Protein AF-A0A2E0PQN6-F1 (afdb_monomer_lite)

Secondary structure (DSSP, 8-state):
--------SSSSSSSS-S--------------------------EEEESSGGGPPP-STTTTT-EEEETTTTEEEEEETTEEEEE--PPPPPPPPPPPPPPPPPPPPPPPPP-----PPPPPPPPPPPPPPPPPPPP---EEEEEESSGGGG-SS--S-TTEEEEETTTTEEEEE-SSSEEEEEE--PPPPPPPPPPPPPPPPP-PPP----PPPP----PPPPPPPPPEEEEEEEEPTT-SS-TT-EEEEEEEE-SS-SSS--TTSEEEEEEEEPPPPPPPPP-------------EEEEEEEETTEEEETTEET--EEEETT-EEEEEE-SGGGGG--EEEESSTTTTTTT--B--TTEEEES-TTTTEEEEEE--TT--SEEEEEESSSTT-EEEEEEE-TT---

Radius of gyration: 43.23 Å; chains: 1; bounding box: 97×76×128 Å

Structure (mmCIF, N/CA/C/O backbone):
data_AF-A0A2E0PQN6-F1
#
_entry.id   AF-A0A2E0PQN6-F1
#
loop_
_atom_site.group_PDB
_atom_site.id
_atom_site.type_symbol
_atom_site.label_atom_id
_atom_site.label_alt_id
_atom_site.label_comp_id
_atom_site.label_asym_id
_atom_site.label_entity_id
_atom_site.label_seq_id
_atom_site.pdbx_PDB_ins_code
_atom_site.Cartn_x
_atom_site.Cartn_y
_atom_site.Cartn_z
_atom_site.occupancy
_atom_site.B_iso_or_equiv
_atom_site.auth_seq_id
_atom_site.auth_comp_id
_atom_site.auth_asym_id
_atom_site.auth_atom_id
_atom_site.pdbx_PDB_model_num
ATOM 1 N N . MET A 1 1 ? -63.375 40.321 54.255 1.00 40.94 1 MET A N 1
ATOM 2 C CA . MET A 1 1 ? -62.901 41.415 53.375 1.00 40.94 1 MET A CA 1
ATOM 3 C C . MET A 1 1 ? -61.417 41.195 53.114 1.00 40.94 1 MET A C 1
ATOM 5 O O . MET A 1 1 ? -60.714 40.774 54.020 1.00 40.94 1 MET A O 1
ATOM 9 N N . LYS A 1 2 ? -61.027 41.299 51.841 1.00 35.44 2 LYS A N 1
ATOM 10 C CA . LYS A 1 2 ? -59.860 40.683 51.187 1.00 35.44 2 LYS A CA 1
ATOM 11 C C . LYS A 1 2 ? -58.487 41.166 51.701 1.00 35.44 2 LYS A C 1
ATOM 13 O O . LYS A 1 2 ? -58.271 42.364 51.837 1.00 35.44 2 LYS A O 1
ATOM 18 N N . ARG A 1 3 ? -57.581 40.191 51.897 1.00 36.88 3 ARG A N 1
ATOM 19 C CA . ARG A 1 3 ? -56.101 40.287 51.840 1.00 36.88 3 ARG A CA 1
ATOM 20 C C . ARG A 1 3 ? -55.685 40.741 50.409 1.00 36.88 3 ARG A C 1
ATOM 22 O O . ARG A 1 3 ? -56.510 40.640 49.509 1.00 36.88 3 ARG A O 1
ATOM 29 N N . ILE A 1 4 ? -54.489 41.219 50.068 1.00 40.97 4 ILE A N 1
ATOM 30 C CA . ILE A 1 4 ? -53.129 40.715 50.318 1.00 40.97 4 ILE A CA 1
ATOM 31 C C . ILE A 1 4 ? -52.170 41.878 49.986 1.00 40.97 4 ILE A C 1
ATOM 33 O O . ILE A 1 4 ? -52.362 42.559 48.981 1.00 40.97 4 ILE A O 1
ATOM 37 N N . GLY A 1 5 ? -51.161 42.109 50.827 1.00 39.84 5 GLY A N 1
ATOM 38 C CA . GLY A 1 5 ? -50.008 42.952 50.513 1.00 39.84 5 GLY A CA 1
ATOM 39 C C . GLY A 1 5 ? -48.774 42.086 50.263 1.00 39.84 5 GLY A C 1
ATOM 40 O O . GLY A 1 5 ? -48.676 41.013 50.852 1.00 39.84 5 GLY A O 1
ATOM 41 N N . LYS A 1 6 ? -47.846 42.632 49.465 1.00 40.62 6 LYS A N 1
ATOM 42 C CA . LYS A 1 6 ? -46.542 42.087 49.038 1.00 40.62 6 LYS A CA 1
ATOM 43 C C . LYS A 1 6 ? -46.603 41.009 47.950 1.00 40.62 6 LYS A C 1
ATOM 45 O O . LYS A 1 6 ? -46.572 39.838 48.264 1.00 40.62 6 LYS A O 1
ATOM 50 N N . ASP A 1 7 ? -46.593 41.466 46.698 1.00 42.09 7 ASP A N 1
ATOM 51 C CA . ASP A 1 7 ? -45.968 40.783 45.550 1.00 42.09 7 ASP A CA 1
ATOM 52 C C . ASP A 1 7 ? -45.482 41.849 44.551 1.00 42.09 7 ASP A C 1
ATOM 54 O O . ASP A 1 7 ? -45.927 41.970 43.413 1.00 42.09 7 ASP A O 1
ATOM 58 N N . ALA A 1 8 ? -44.581 42.705 45.037 1.00 46.12 8 ALA A N 1
ATOM 59 C CA . ALA A 1 8 ? -43.848 43.686 44.244 1.00 46.12 8 ALA A CA 1
ATOM 60 C C . ALA A 1 8 ? -42.385 43.238 44.135 1.00 46.12 8 ALA A C 1
ATOM 62 O O . ALA A 1 8 ? -41.502 43.904 44.661 1.00 46.12 8 ALA A O 1
ATOM 63 N N . MET A 1 9 ? -42.143 42.062 43.544 1.00 43.09 9 MET A N 1
ATOM 64 C CA . MET A 1 9 ? -40.805 41.621 43.111 1.00 43.09 9 MET A CA 1
ATOM 65 C C . MET A 1 9 ? -40.848 40.380 42.194 1.00 43.09 9 MET A C 1
ATOM 67 O O . MET A 1 9 ? -39.975 39.527 42.261 1.00 43.09 9 MET A O 1
ATOM 71 N N . ALA A 1 10 ? -41.862 40.262 41.327 1.00 40.06 10 ALA A N 1
ATOM 72 C CA . ALA A 1 10 ? -41.973 39.149 40.366 1.00 40.06 10 ALA A CA 1
ATOM 73 C C . ALA A 1 10 ? -42.367 39.593 38.939 1.00 40.06 10 ALA A C 1
ATOM 75 O O . ALA A 1 10 ? -42.758 38.781 38.110 1.00 40.06 10 ALA A O 1
ATOM 76 N N . THR A 1 11 ? -42.260 40.888 38.626 1.00 41.22 11 THR A N 1
ATOM 77 C CA . THR A 1 11 ? -42.764 41.485 37.371 1.00 41.22 11 THR A CA 1
ATOM 78 C C . THR A 1 11 ? -41.729 42.349 36.638 1.00 41.22 11 THR A C 1
ATOM 80 O O . THR A 1 11 ? -42.096 43.283 35.929 1.00 41.22 11 THR A O 1
ATOM 83 N N . LEU A 1 12 ? -40.430 42.037 36.771 1.00 36.94 12 LEU A N 1
ATOM 84 C CA . LEU A 1 12 ? -39.351 42.779 36.091 1.00 36.94 12 LEU A CA 1
ATOM 85 C C . LEU A 1 12 ? -38.313 41.911 35.347 1.00 36.94 12 LEU A C 1
ATOM 87 O O . LEU A 1 12 ? -37.285 42.439 34.950 1.00 36.94 12 LEU A O 1
ATOM 91 N N . LEU A 1 13 ? -38.547 40.615 35.100 1.00 34.47 13 LEU A N 1
ATOM 92 C CA . LEU A 1 13 ? -37.554 39.797 34.373 1.00 34.47 13 LEU A CA 1
ATOM 93 C C . LEU A 1 13 ? -38.123 38.778 33.368 1.00 34.47 13 LEU A C 1
ATOM 95 O O . LEU A 1 13 ? -37.475 37.788 33.064 1.00 34.47 13 LEU A O 1
ATOM 99 N N . ALA A 1 14 ? -39.316 39.025 32.818 1.00 31.92 14 ALA A N 1
ATOM 100 C CA . ALA A 1 14 ? -39.909 38.164 31.781 1.00 31.92 14 ALA A CA 1
ATOM 101 C C . ALA A 1 14 ? -40.502 38.945 30.590 1.00 31.92 14 ALA A C 1
ATOM 103 O O . ALA A 1 14 ? -41.392 38.457 29.900 1.00 31.92 14 ALA A O 1
ATOM 104 N N . LEU A 1 15 ? -40.036 40.177 30.342 1.00 35.78 15 LEU A N 1
ATOM 105 C CA . LEU A 1 15 ? -40.525 40.999 29.227 1.00 35.78 15 LEU A CA 1
ATOM 106 C C . LEU A 1 15 ? -39.418 41.842 28.576 1.00 35.78 15 LEU A C 1
ATOM 108 O O . LEU A 1 15 ? -39.562 43.046 28.408 1.00 35.78 15 LEU A O 1
ATOM 112 N N . MET A 1 16 ? -38.304 41.211 28.210 1.00 35.44 16 MET A N 1
ATOM 113 C CA . MET A 1 16 ? -37.366 41.720 27.203 1.00 35.44 16 MET A CA 1
ATOM 114 C C . MET A 1 16 ? -36.620 40.526 26.611 1.00 35.44 16 MET A C 1
ATOM 116 O O . MET A 1 16 ? -35.667 40.068 27.220 1.00 35.44 16 MET A O 1
ATOM 120 N N . MET A 1 17 ? -37.103 40.000 25.481 1.00 38.88 17 MET A N 1
ATOM 121 C CA . MET A 1 17 ? -36.322 39.415 24.371 1.00 38.88 17 MET A CA 1
ATOM 122 C C . MET A 1 17 ? -37.251 38.648 23.417 1.00 38.88 17 MET A C 1
ATOM 124 O O . MET A 1 17 ? -37.130 37.449 23.208 1.00 38.88 17 MET A O 1
ATOM 128 N N . THR A 1 18 ? -38.179 39.367 22.786 1.00 38.84 18 THR A N 1
ATOM 129 C CA . THR A 1 18 ? -38.732 38.947 21.492 1.00 38.84 18 THR A CA 1
ATOM 130 C C . THR A 1 18 ? -38.927 40.180 20.618 1.00 38.84 18 THR A C 1
ATOM 132 O O . THR A 1 18 ? -39.594 41.120 21.045 1.00 38.84 18 THR A O 1
ATOM 135 N N . LEU A 1 19 ? -38.402 40.097 19.392 1.00 33.84 19 LEU A N 1
ATOM 136 C CA . LEU A 1 19 ? -38.564 40.992 18.236 1.00 33.84 19 LEU A CA 1
ATOM 137 C C . LEU A 1 19 ? -37.676 42.245 18.166 1.00 33.84 19 LEU A C 1
ATOM 139 O O . LEU A 1 19 ? -38.068 43.307 18.627 1.00 33.84 19 LEU A O 1
ATOM 143 N N . THR A 1 20 ? -36.595 42.143 17.384 1.00 39.66 20 THR A N 1
ATOM 144 C CA . THR A 1 20 ? -36.380 43.025 16.218 1.00 39.66 20 THR A CA 1
ATOM 145 C C . THR A 1 20 ? -35.541 42.303 15.165 1.00 39.66 20 THR A C 1
ATOM 147 O O . THR A 1 20 ? -34.328 42.175 15.303 1.00 39.66 20 THR A O 1
ATOM 150 N N . ALA A 1 21 ? -36.206 41.862 14.101 1.00 36.66 21 ALA A N 1
ATOM 151 C CA . ALA A 1 21 ? -35.599 41.575 12.811 1.00 36.66 21 ALA A CA 1
ATOM 152 C C . ALA A 1 21 ? -36.074 42.645 11.812 1.00 36.66 21 ALA A C 1
ATOM 154 O O . ALA A 1 21 ? -37.213 43.105 11.897 1.00 36.66 21 ALA A O 1
ATOM 155 N N . LEU A 1 22 ? -35.190 42.963 10.864 1.00 43.12 22 LEU A N 1
ATOM 156 C CA . LEU A 1 22 ? -35.347 43.797 9.665 1.00 43.12 22 LEU A CA 1
ATOM 157 C C . LEU A 1 22 ? -35.342 45.331 9.824 1.00 43.12 22 LEU A C 1
ATOM 159 O O . LEU A 1 22 ? -36.371 45.977 9.992 1.00 43.12 22 LEU A O 1
ATOM 163 N N . SER A 1 23 ? -34.182 45.912 9.510 1.00 39.91 23 SER A N 1
ATOM 164 C CA . SER A 1 23 ? -34.076 47.138 8.707 1.00 39.91 23 SER A CA 1
ATOM 165 C C . SER A 1 23 ? -32.748 47.114 7.942 1.00 39.91 23 SER A C 1
ATOM 167 O O . SER A 1 23 ? -31.686 47.155 8.558 1.00 39.91 23 SER A O 1
ATOM 169 N N . GLY A 1 24 ? -32.807 46.987 6.613 1.00 33.06 24 GLY A N 1
ATOM 170 C CA . GLY A 1 24 ? -31.636 47.055 5.735 1.00 33.06 24 GLY A CA 1
ATOM 171 C C . GLY A 1 24 ? -31.184 48.487 5.450 1.00 33.06 24 GLY A C 1
ATOM 172 O O . GLY A 1 24 ? -31.939 49.428 5.685 1.00 33.06 24 GLY A O 1
ATOM 173 N N . CYS A 1 25 ? -29.981 48.641 4.890 1.00 33.22 25 CYS A N 1
ATOM 174 C CA . CYS A 1 25 ? -29.673 49.717 3.949 1.00 33.22 25 CYS A CA 1
ATOM 175 C C . CYS A 1 25 ? -28.361 49.463 3.185 1.00 33.22 25 CYS A C 1
ATOM 177 O O . CYS A 1 25 ? -27.401 48.914 3.708 1.00 33.22 25 CYS A O 1
ATOM 179 N N . SER A 1 26 ? -28.398 49.885 1.929 1.00 41.19 26 SER A N 1
ATOM 180 C CA . SER A 1 26 ? -27.454 49.826 0.809 1.00 41.19 26 SER A CA 1
ATOM 181 C C . SER A 1 26 ? -26.223 50.759 0.870 1.00 41.19 26 SER A C 1
ATOM 183 O O . SER A 1 26 ? -26.414 51.961 1.050 1.00 41.19 26 SER A O 1
ATOM 185 N N . GLY A 1 27 ? -25.044 50.209 0.511 1.00 33.19 27 GLY A N 1
ATOM 186 C CA . GLY A 1 27 ? -23.916 50.801 -0.263 1.00 33.19 27 GLY A CA 1
ATOM 187 C C . GLY A 1 27 ? -22.903 51.725 0.454 1.00 33.19 27 GLY A C 1
ATOM 188 O O . GLY A 1 27 ? -23.258 52.286 1.489 1.00 33.19 27 GLY A O 1
ATOM 189 N N . PRO A 1 28 ? -21.694 51.992 -0.110 1.00 43.75 28 PRO A N 1
ATOM 190 C CA . PRO A 1 28 ? -21.023 51.422 -1.295 1.00 43.75 28 PRO A CA 1
ATOM 191 C C . PRO A 1 28 ? -19.644 50.779 -0.991 1.00 43.75 28 PRO A C 1
ATOM 193 O O . PRO A 1 28 ? -19.125 50.878 0.118 1.00 43.75 28 PRO A O 1
ATOM 196 N N . ASP A 1 29 ? -19.069 50.142 -2.011 1.00 48.38 29 ASP A N 1
ATOM 197 C CA . ASP A 1 29 ? -17.735 49.536 -2.023 1.00 48.38 29 ASP A CA 1
ATOM 198 C C . ASP A 1 29 ? -16.623 50.564 -1.750 1.00 48.38 29 ASP A C 1
ATOM 200 O O . ASP A 1 29 ? -16.539 51.584 -2.435 1.00 48.38 29 ASP A O 1
ATOM 204 N N . ASP A 1 30 ? -15.750 50.263 -0.789 1.00 41.25 30 ASP A N 1
ATOM 205 C CA . ASP A 1 30 ? -14.382 50.779 -0.747 1.00 41.25 30 ASP A CA 1
ATOM 206 C C . ASP A 1 30 ? -13.487 49.688 -0.148 1.00 41.25 30 ASP A C 1
ATOM 208 O O . ASP A 1 30 ? -13.722 49.181 0.954 1.00 41.25 30 ASP A O 1
ATOM 212 N N . GLU A 1 31 ? -12.501 49.274 -0.934 1.00 49.62 31 GLU A N 1
ATOM 213 C CA . GLU A 1 31 ? -11.531 48.254 -0.572 1.00 49.62 31 GLU A CA 1
ATOM 214 C C . GLU A 1 31 ? -10.558 48.759 0.495 1.00 49.62 31 GLU A C 1
ATOM 216 O O . GLU A 1 31 ? -9.963 49.822 0.334 1.00 49.62 31 GLU A O 1
ATOM 221 N N . SER A 1 32 ? -10.331 47.951 1.535 1.00 42.59 32 SER A N 1
ATOM 222 C CA . SER A 1 32 ? -8.993 47.701 2.094 1.00 42.59 32 SER A CA 1
ATOM 223 C C . SER A 1 32 ? -9.075 46.710 3.259 1.00 42.59 32 SER A C 1
ATOM 225 O O . SER A 1 32 ? -9.692 47.013 4.281 1.00 42.59 32 SER A O 1
ATOM 227 N N . ASP A 1 33 ? -8.429 45.557 3.081 1.00 48.00 33 ASP A N 1
ATOM 228 C CA . ASP A 1 33 ? -7.734 44.737 4.081 1.00 48.00 33 ASP A CA 1
ATOM 229 C C . ASP A 1 33 ? -8.336 44.622 5.491 1.00 48.00 33 ASP A C 1
ATOM 231 O O . ASP A 1 33 ? -8.194 45.542 6.298 1.00 48.00 33 ASP A O 1
ATOM 235 N N . LYS A 1 34 ? -8.849 43.425 5.828 1.00 43.03 34 LYS A N 1
ATOM 236 C CA . LYS A 1 34 ? -8.281 42.549 6.880 1.00 43.03 34 LYS A CA 1
ATOM 237 C C . LYS A 1 34 ? -8.658 41.090 6.610 1.00 43.03 34 LYS A C 1
ATOM 239 O O . LYS A 1 34 ? -9.796 40.685 6.829 1.00 43.03 34 LYS A O 1
ATOM 244 N N . ASN A 1 35 ? -7.674 40.338 6.130 1.00 44.81 35 ASN A N 1
ATOM 245 C CA . ASN A 1 35 ? -7.576 38.912 6.403 1.00 44.81 35 ASN A CA 1
ATOM 246 C C . ASN A 1 35 ? -7.271 38.704 7.902 1.00 44.81 35 ASN A C 1
ATOM 248 O O . ASN A 1 35 ? -6.870 39.657 8.574 1.00 44.81 35 ASN A O 1
ATOM 252 N N . ASP A 1 36 ? -7.443 37.467 8.360 1.00 43.28 36 ASP A N 1
ATOM 253 C CA . ASP A 1 36 ? -7.145 36.913 9.692 1.00 43.28 36 ASP A CA 1
ATOM 254 C C . ASP A 1 36 ? -8.383 36.712 10.581 1.00 43.28 36 ASP A C 1
ATOM 256 O O . ASP A 1 36 ? -8.508 37.216 11.699 1.00 43.28 36 ASP A O 1
ATOM 260 N N . SER A 1 37 ? -9.300 35.871 10.098 1.00 47.44 37 SER A N 1
ATOM 261 C CA . SER A 1 37 ? -9.881 34.866 10.986 1.00 47.44 37 SER A CA 1
ATOM 262 C C . SER A 1 37 ? -8.761 33.888 11.343 1.00 47.44 37 SER A C 1
ATOM 264 O O . SER A 1 37 ? -8.373 33.096 10.490 1.00 47.44 37 SER A O 1
ATOM 266 N N . ASN A 1 38 ? -8.226 33.975 12.565 1.00 44.41 38 ASN A N 1
ATOM 267 C CA . ASN A 1 38 ? -7.354 32.946 13.134 1.00 44.41 38 ASN A CA 1
ATOM 268 C C . ASN A 1 38 ? -8.076 31.597 13.045 1.00 44.41 38 ASN A C 1
ATOM 270 O O . ASN A 1 38 ? -8.934 31.280 13.872 1.00 44.41 38 ASN A O 1
ATOM 274 N N . GLU A 1 39 ? -7.734 30.831 12.017 1.00 50.00 39 GLU A N 1
ATOM 275 C CA . GLU A 1 39 ? -7.840 29.386 12.032 1.00 50.00 39 GLU A CA 1
ATOM 276 C C . GLU A 1 39 ? -7.088 28.922 13.284 1.00 50.00 39 GLU A C 1
ATOM 278 O O . GLU A 1 39 ? -5.996 29.409 13.582 1.00 50.00 39 GLU A O 1
ATOM 283 N N . LEU A 1 40 ? -7.722 28.073 14.091 1.00 45.25 40 LEU A N 1
ATOM 284 C CA . LEU A 1 40 ? -7.044 27.388 15.183 1.00 45.25 40 LEU A CA 1
ATOM 285 C C . LEU A 1 40 ? -5.939 26.566 14.522 1.00 45.25 40 LEU A C 1
ATOM 287 O O . LEU A 1 40 ? -6.235 25.545 13.911 1.00 45.25 40 LEU A O 1
ATOM 291 N N . GLU A 1 41 ? -4.714 27.089 14.554 1.00 46.66 41 GLU A N 1
ATOM 292 C CA . GLU A 1 41 ? -3.544 26.461 13.953 1.00 46.66 41 GLU A CA 1
ATOM 293 C C . GLU A 1 41 ? -3.499 24.990 14.373 1.00 46.66 41 GLU A C 1
ATOM 295 O O . GLU A 1 41 ? -3.661 24.678 15.558 1.00 46.66 41 GLU A O 1
ATOM 300 N N . ASP A 1 42 ? -3.322 24.104 13.390 1.00 48.75 42 ASP A N 1
ATOM 301 C CA . ASP A 1 42 ? -3.083 22.678 13.583 1.00 48.75 42 ASP A CA 1
ATOM 302 C C . ASP A 1 42 ? -2.108 22.478 14.748 1.00 48.75 42 ASP A C 1
ATOM 304 O O . ASP A 1 42 ? -0.918 22.809 14.662 1.00 48.75 42 ASP A O 1
ATOM 308 N N . TRP A 1 43 ? -2.613 21.944 15.862 1.00 52.34 43 TRP A N 1
ATOM 309 C CA . TRP A 1 43 ? -1.772 21.540 16.980 1.00 52.34 43 TRP A CA 1
ATOM 310 C C . TRP A 1 43 ? -0.960 20.332 16.528 1.00 52.34 43 TRP A C 1
ATOM 312 O O . TRP A 1 43 ? -1.381 19.186 16.659 1.00 52.34 43 TRP A O 1
ATOM 322 N N . ASN A 1 44 ? 0.215 20.594 15.965 1.00 60.66 44 ASN A N 1
ATOM 323 C CA . ASN A 1 44 ? 1.156 19.548 15.608 1.00 60.66 44 ASN A CA 1
ATOM 324 C C . ASN A 1 44 ? 1.633 18.858 16.892 1.00 60.66 44 ASN A C 1
ATOM 326 O O . ASN A 1 44 ? 2.356 19.450 17.697 1.00 60.66 44 ASN A O 1
ATOM 330 N N . VAL A 1 45 ? 1.218 17.605 17.077 1.00 74.31 45 VAL A N 1
ATOM 331 C CA . VAL A 1 45 ? 1.768 16.717 18.102 1.00 74.31 45 VAL A CA 1
ATOM 332 C C . VAL A 1 45 ? 3.018 16.064 17.530 1.00 74.31 45 VAL A C 1
ATOM 334 O O . VAL A 1 45 ? 2.979 15.426 16.479 1.00 74.31 45 VAL A O 1
ATOM 337 N N . PHE A 1 46 ? 4.144 16.233 18.213 1.00 77.62 46 PHE A N 1
ATOM 338 C CA . PHE A 1 46 ? 5.427 15.688 17.780 1.00 77.62 46 PHE A CA 1
ATOM 339 C C . PHE A 1 46 ? 5.714 14.369 18.508 1.00 77.62 46 PHE A C 1
ATOM 341 O O . PHE A 1 46 ? 5.556 14.272 19.723 1.00 77.62 46 PHE A O 1
ATOM 348 N N . LEU A 1 47 ? 6.146 13.344 17.776 1.00 80.69 47 LEU A N 1
ATOM 349 C CA . LEU A 1 47 ? 6.458 12.027 18.334 1.00 80.69 47 LEU A CA 1
ATOM 350 C C . LEU A 1 47 ? 7.959 11.899 18.622 1.00 80.69 47 LEU A C 1
ATOM 352 O O . LEU A 1 47 ? 8.776 12.133 17.732 1.00 80.69 47 LEU A O 1
ATOM 356 N N . VAL A 1 48 ? 8.312 11.478 19.837 1.00 80.44 48 VAL A N 1
ATOM 357 C CA . VAL A 1 48 ? 9.685 11.116 20.233 1.00 80.44 48 VAL A CA 1
ATOM 358 C C . VAL A 1 48 ? 9.680 9.812 21.025 1.00 80.44 48 VAL A C 1
ATOM 360 O O . VAL A 1 48 ? 8.675 9.457 21.648 1.00 80.44 48 VAL A O 1
ATOM 363 N N . GLN A 1 49 ? 10.789 9.065 21.014 1.00 76.31 49 GLN A N 1
ATOM 364 C CA . GLN A 1 49 ? 10.796 7.775 21.699 1.00 76.31 49 GLN A CA 1
ATOM 365 C C . GLN A 1 49 ? 10.769 7.943 23.216 1.00 76.31 49 GLN A C 1
ATOM 367 O O . GLN A 1 49 ? 9.972 7.281 23.877 1.00 76.31 49 GLN A O 1
ATOM 372 N N . SER A 1 50 ? 11.597 8.844 23.752 1.00 86.06 50 SER A N 1
ATOM 373 C CA . SER A 1 50 ? 11.793 9.042 25.193 1.00 86.06 50 SER A CA 1
ATOM 374 C C . SER A 1 50 ? 12.135 10.495 25.538 1.00 86.06 50 SER A C 1
ATOM 376 O O . SER A 1 50 ? 12.420 11.306 24.658 1.00 86.06 50 SER A O 1
ATOM 378 N N . GLU A 1 51 ? 12.176 10.823 26.832 1.00 87.25 51 GLU A N 1
ATOM 379 C CA . GLU A 1 51 ? 12.522 12.167 27.321 1.00 87.25 51 GLU A CA 1
ATOM 380 C C . GLU A 1 51 ? 13.914 12.644 26.866 1.00 87.25 51 GLU A C 1
ATOM 382 O O . GLU A 1 51 ? 14.127 13.836 26.664 1.00 87.25 51 GLU A O 1
ATOM 387 N N . ALA A 1 52 ? 14.850 11.719 26.629 1.00 88.81 52 ALA A N 1
ATOM 388 C CA . ALA A 1 52 ? 16.195 12.037 26.145 1.00 88.81 52 ALA A CA 1
ATOM 389 C C . ALA A 1 52 ? 16.223 12.599 24.710 1.00 88.81 52 ALA A C 1
ATOM 391 O O . ALA A 1 52 ? 17.230 13.172 24.299 1.00 88.81 52 ALA A O 1
ATOM 392 N N . GLU A 1 53 ? 15.140 12.419 23.953 1.00 88.25 53 GLU A N 1
ATOM 393 C CA . GLU A 1 53 ? 14.999 12.887 22.571 1.00 88.25 53 GLU A CA 1
ATOM 394 C C . GLU A 1 53 ? 14.214 14.198 22.464 1.00 88.25 53 GLU A C 1
ATOM 396 O O . GLU A 1 53 ? 14.048 14.728 21.363 1.00 88.25 53 GLU A O 1
ATOM 401 N N . LEU A 1 54 ? 13.742 14.747 23.589 1.00 89.44 54 LEU A N 1
ATOM 402 C CA . LEU A 1 54 ? 13.089 16.047 23.581 1.00 89.44 54 LEU A CA 1
ATOM 403 C C . LEU A 1 54 ? 14.092 17.144 23.198 1.00 89.44 54 LEU A C 1
ATOM 405 O O . LEU A 1 54 ? 15.196 17.195 23.753 1.00 89.44 54 LEU A O 1
ATOM 409 N N . PRO A 1 55 ? 13.724 18.058 22.283 1.00 90.56 55 PRO A N 1
ATOM 410 C CA . PRO A 1 55 ? 14.544 19.228 22.014 1.00 90.56 55 PRO A CA 1
ATOM 411 C C . PRO A 1 55 ? 14.623 20.131 23.252 1.00 90.56 55 PRO A C 1
ATOM 413 O O . PRO A 1 55 ? 13.825 20.021 24.191 1.00 90.56 55 PRO A O 1
ATOM 416 N N . GLU A 1 56 ? 15.578 21.063 23.245 1.00 91.69 56 GLU A N 1
ATOM 417 C CA . GLU A 1 56 ? 15.619 22.102 24.273 1.00 91.69 56 GLU A CA 1
ATOM 418 C C . GLU A 1 56 ? 14.279 22.854 24.294 1.00 91.69 56 GLU A C 1
ATOM 420 O O . GLU A 1 56 ? 13.736 23.226 23.249 1.00 91.69 56 GLU A O 1
ATOM 425 N N . CYS A 1 57 ? 13.719 23.028 25.494 1.00 91.12 57 CYS A N 1
ATOM 426 C CA . CYS A 1 57 ? 12.511 23.818 25.683 1.00 91.12 57 CYS A CA 1
ATOM 427 C C . CYS A 1 57 ? 12.896 25.300 25.661 1.00 91.12 57 CYS A C 1
ATOM 429 O O . CYS A 1 57 ? 13.369 25.851 26.655 1.00 91.12 57 CYS A O 1
ATOM 431 N N . ASP A 1 58 ? 12.748 25.924 24.499 1.00 91.31 58 ASP A N 1
ATOM 432 C CA . ASP A 1 58 ? 13.098 27.308 24.217 1.00 91.31 58 ASP A CA 1
ATOM 433 C C . ASP A 1 58 ? 11.965 27.993 23.438 1.00 91.31 58 ASP A C 1
ATOM 435 O O . ASP A 1 58 ? 10.903 27.419 23.214 1.00 91.31 58 ASP A O 1
ATOM 439 N N . SER A 1 59 ? 12.168 29.235 22.997 1.00 87.62 59 SER A N 1
ATOM 440 C CA . SER A 1 59 ? 11.136 29.989 22.269 1.00 87.62 59 SER A CA 1
ATOM 441 C C . SER A 1 59 ? 10.659 29.334 20.965 1.00 87.62 59 SER A C 1
ATOM 443 O O . SER A 1 59 ? 9.634 29.739 20.432 1.00 87.62 59 SER A O 1
ATOM 445 N N . SER A 1 60 ? 11.415 28.386 20.402 1.00 86.06 60 SER A N 1
ATOM 446 C CA . SER A 1 60 ? 11.029 27.666 19.187 1.00 86.06 60 SER A CA 1
ATOM 447 C C . SER A 1 60 ? 10.118 26.475 19.476 1.00 86.06 60 SER A C 1
ATOM 449 O O . SER A 1 60 ? 9.344 26.082 18.599 1.00 86.06 60 SER A O 1
ATOM 451 N N . THR A 1 61 ? 10.197 25.916 20.684 1.00 86.00 61 THR A N 1
ATOM 452 C CA . THR A 1 61 ? 9.440 24.745 21.142 1.00 86.00 61 THR A CA 1
ATOM 453 C C . THR A 1 61 ? 8.362 25.089 22.170 1.00 86.00 61 THR A C 1
ATOM 455 O O . THR A 1 61 ? 7.518 24.239 22.443 1.00 86.00 61 THR A O 1
ATOM 458 N N . ASP A 1 62 ? 8.336 26.323 22.680 1.00 86.81 62 ASP A N 1
ATOM 459 C CA . ASP A 1 62 ? 7.301 26.848 23.576 1.00 86.81 62 ASP A CA 1
ATOM 460 C C . ASP A 1 62 ? 5.904 26.684 22.960 1.00 86.81 62 ASP A C 1
ATOM 462 O O . ASP A 1 62 ? 5.673 27.006 21.793 1.00 86.81 62 ASP A O 1
ATOM 466 N N . GLY A 1 63 ? 4.980 26.120 23.735 1.00 80.25 63 GLY A N 1
ATOM 467 C CA . GLY A 1 63 ? 3.623 25.801 23.293 1.00 80.25 63 GLY A CA 1
ATOM 468 C C . GLY A 1 63 ? 3.482 24.506 22.486 1.00 80.25 63 GLY A C 1
ATOM 469 O O . GLY A 1 63 ? 2.358 24.120 22.178 1.00 80.25 63 GLY A O 1
ATOM 470 N N . ARG A 1 64 ? 4.574 23.795 22.163 1.00 86.50 64 ARG A N 1
ATOM 471 C CA . ARG A 1 64 ? 4.492 22.503 21.459 1.00 86.50 64 ARG A CA 1
ATOM 472 C C . ARG A 1 64 ? 4.193 21.349 22.410 1.00 86.50 64 ARG A C 1
ATOM 474 O O . ARG A 1 64 ? 4.707 21.296 23.531 1.00 86.50 64 ARG A O 1
ATOM 481 N N . LEU A 1 65 ? 3.428 20.385 21.899 1.00 84.81 65 LEU A N 1
ATOM 482 C CA . LEU A 1 65 ? 3.085 19.139 22.575 1.00 84.81 65 LEU A CA 1
ATOM 483 C C . LEU A 1 65 ? 3.860 17.968 21.958 1.00 84.81 65 LEU A C 1
ATOM 485 O O . LEU A 1 65 ? 3.859 17.789 20.740 1.00 84.81 65 LEU A O 1
ATOM 489 N N . TYR A 1 66 ? 4.511 17.172 22.803 1.00 85.06 66 TYR A N 1
ATOM 490 C CA . TYR A 1 66 ? 5.243 15.971 22.415 1.00 85.06 66 TYR A CA 1
ATOM 491 C C . TYR A 1 66 ? 4.633 14.740 23.078 1.00 85.06 66 TYR A C 1
ATOM 493 O O . TYR A 1 66 ? 4.325 14.768 24.269 1.00 85.06 66 TYR A O 1
ATOM 501 N N . TYR A 1 67 ? 4.495 13.654 22.327 1.00 84.12 67 TYR A N 1
ATOM 502 C CA . TYR A 1 67 ? 4.149 12.343 22.868 1.00 84.12 67 TYR A CA 1
ATOM 503 C C . TYR A 1 67 ? 5.416 11.494 23.015 1.00 84.12 67 TYR A C 1
ATOM 505 O O . TYR A 1 67 ? 6.196 11.369 22.066 1.00 84.12 67 TYR A O 1
ATOM 513 N N . LEU A 1 68 ? 5.623 10.930 24.207 1.00 86.00 68 LEU A N 1
ATOM 514 C CA . LEU A 1 68 ? 6.758 10.065 24.533 1.00 86.00 68 LEU A CA 1
ATOM 515 C C . LEU A 1 68 ? 6.288 8.614 24.526 1.00 86.00 68 LEU A C 1
ATOM 517 O O . LEU A 1 68 ? 5.560 8.186 25.423 1.00 86.00 68 LEU A O 1
ATOM 521 N N . SER A 1 69 ? 6.740 7.844 23.538 1.00 73.81 69 SER A N 1
ATOM 522 C CA . SER A 1 69 ? 6.277 6.462 23.360 1.00 73.81 69 SER A CA 1
ATOM 523 C C . SER A 1 69 ? 6.639 5.528 24.523 1.00 73.81 69 SER A C 1
ATOM 525 O O . SER A 1 69 ? 5.846 4.656 24.863 1.00 73.81 69 SER A O 1
ATOM 527 N N . THR A 1 70 ? 7.796 5.714 25.173 1.00 71.31 70 THR A N 1
ATOM 528 C CA . THR A 1 70 ? 8.212 4.871 26.310 1.00 71.31 70 THR A CA 1
ATOM 529 C C . THR A 1 70 ? 7.356 5.079 27.550 1.00 71.31 70 THR A C 1
ATOM 531 O O . THR A 1 70 ? 7.166 4.145 28.323 1.00 71.31 70 THR A O 1
ATOM 534 N N . ASP A 1 71 ? 6.850 6.296 27.735 1.00 73.81 71 ASP A N 1
ATOM 535 C CA . ASP A 1 71 ? 6.125 6.700 28.940 1.00 73.81 71 ASP A CA 1
ATOM 536 C C . ASP A 1 71 ? 4.609 6.638 28.735 1.00 73.81 71 ASP A C 1
ATOM 538 O O . ASP A 1 71 ? 3.859 6.807 29.692 1.00 73.81 71 ASP A O 1
ATOM 542 N N . SER A 1 72 ? 4.162 6.427 27.489 1.00 78.44 72 SER A N 1
ATOM 543 C CA . SER A 1 72 ? 2.756 6.527 27.081 1.00 78.44 72 SER A CA 1
ATOM 544 C C . SER A 1 72 ? 2.100 7.817 27.590 1.00 78.44 72 SER A C 1
ATOM 546 O O . SER A 1 72 ? 0.993 7.808 28.123 1.00 78.44 72 SER A O 1
ATOM 548 N N . GLY A 1 73 ? 2.820 8.938 27.478 1.00 80.88 73 GLY A N 1
ATOM 549 C CA . GLY A 1 73 ? 2.439 10.201 28.104 1.00 80.88 73 GLY A CA 1
ATOM 550 C C . GLY A 1 73 ? 2.873 11.427 27.310 1.00 80.88 73 GLY A C 1
ATOM 551 O O . GLY A 1 73 ? 3.764 11.371 26.459 1.00 80.88 73 GLY A O 1
ATOM 552 N N . PHE A 1 74 ? 2.237 12.557 27.608 1.00 87.88 74 PHE A N 1
ATOM 553 C CA . PHE A 1 74 ? 2.451 13.816 26.903 1.00 87.88 74 PHE A CA 1
ATOM 554 C C . PHE A 1 74 ? 3.358 14.768 27.689 1.00 87.88 74 PHE A C 1
ATOM 556 O O . PHE A 1 74 ? 3.277 14.875 28.916 1.00 87.88 74 PHE A O 1
ATOM 563 N N . ARG A 1 75 ? 4.207 15.503 26.967 1.00 89.31 75 ARG A N 1
ATOM 564 C CA . ARG A 1 75 ? 5.048 16.582 27.493 1.00 89.31 75 ARG A CA 1
ATOM 565 C C . ARG A 1 75 ? 4.766 17.879 26.747 1.00 89.31 75 ARG A C 1
ATOM 567 O O . ARG A 1 75 ? 4.778 17.900 25.520 1.00 89.31 75 ARG A O 1
ATOM 574 N N . ALA A 1 76 ? 4.553 18.966 27.480 1.00 90.50 76 ALA A N 1
ATOM 575 C CA . ALA A 1 76 ? 4.399 20.301 26.909 1.00 90.50 76 ALA A CA 1
ATOM 576 C C . ALA A 1 76 ? 5.581 21.186 27.309 1.00 90.50 76 ALA A C 1
ATOM 578 O O . ALA A 1 76 ? 5.995 21.185 28.470 1.00 90.50 76 ALA A O 1
ATOM 579 N N . CYS A 1 77 ? 6.133 21.935 26.356 1.00 90.38 77 CYS A N 1
ATOM 580 C CA . CYS A 1 77 ? 7.137 22.951 26.655 1.00 90.38 77 CYS A CA 1
ATOM 581 C C . CYS A 1 77 ? 6.418 24.260 26.974 1.00 90.38 77 CYS A C 1
ATOM 583 O O . CYS A 1 77 ? 5.644 24.765 26.162 1.00 90.38 77 CYS A O 1
ATOM 585 N N . SER A 1 78 ? 6.649 24.789 28.173 1.00 89.38 78 SER A N 1
ATOM 586 C CA . SER A 1 78 ? 6.079 26.064 28.601 1.00 89.38 78 SER A CA 1
ATOM 587 C C . SER A 1 78 ? 7.068 26.804 29.488 1.00 89.38 78 SER A C 1
ATOM 589 O O . SER A 1 78 ? 7.456 26.314 30.550 1.00 89.38 78 SER A O 1
ATOM 591 N N . GLY A 1 79 ? 7.454 28.014 29.090 1.00 86.94 79 GLY A N 1
ATOM 592 C CA . GLY A 1 79 ? 8.286 28.888 29.923 1.00 86.94 79 GLY A CA 1
ATOM 593 C C . GLY A 1 79 ? 9.694 28.339 30.176 1.00 86.94 79 GLY A C 1
ATOM 594 O O . GLY A 1 79 ? 10.273 28.590 31.234 1.00 86.94 79 GLY A O 1
ATOM 595 N N . GLY A 1 80 ? 10.241 27.587 29.216 1.00 88.75 80 GLY A N 1
ATOM 596 C CA . GLY A 1 80 ? 11.595 27.032 29.282 1.00 88.75 80 GLY A CA 1
ATOM 597 C C . GLY A 1 80 ? 11.721 25.743 30.098 1.00 88.75 80 GLY A C 1
ATOM 598 O O . GLY A 1 80 ? 12.816 25.387 30.531 1.00 88.75 80 GLY A O 1
ATOM 599 N N . SER A 1 81 ? 10.616 25.049 30.375 1.00 90.12 81 SER A N 1
ATOM 600 C CA . SER A 1 81 ? 10.627 23.732 31.017 1.00 90.12 81 SER A CA 1
ATOM 601 C C . SER A 1 81 ? 9.572 22.801 30.425 1.00 90.12 81 SER A C 1
ATOM 603 O O . SER A 1 81 ? 8.500 23.241 30.009 1.00 90.12 81 SER A O 1
ATOM 605 N N . TRP A 1 82 ? 9.888 21.506 30.412 1.00 91.75 82 TRP A N 1
ATOM 606 C CA . TRP A 1 82 ? 8.955 20.446 30.042 1.00 91.75 82 TRP A CA 1
ATOM 607 C C . TRP A 1 82 ? 8.062 20.087 31.234 1.00 91.75 82 TRP A C 1
ATOM 609 O O . TRP A 1 82 ? 8.562 19.836 32.332 1.00 91.75 82 TRP A O 1
ATOM 619 N N . SER A 1 83 ? 6.748 20.045 31.025 1.00 90.38 83 SER A N 1
ATOM 620 C CA . SER A 1 83 ? 5.762 19.577 32.003 1.00 90.38 83 SER A CA 1
ATOM 621 C C . SER A 1 83 ? 5.051 18.320 31.508 1.00 90.38 83 SER A C 1
ATOM 623 O O . SER A 1 83 ? 4.768 18.184 30.319 1.00 90.38 83 SER A O 1
ATOM 625 N N . ASN A 1 84 ? 4.764 17.389 32.423 1.00 88.38 84 ASN A N 1
ATOM 626 C CA . ASN A 1 84 ? 3.908 16.243 32.130 1.00 88.38 84 ASN A CA 1
ATOM 627 C C . ASN A 1 84 ? 2.447 16.682 32.058 1.00 88.38 84 ASN A C 1
ATOM 629 O O . ASN A 1 84 ? 1.973 17.382 32.955 1.00 88.38 84 ASN A O 1
ATOM 633 N N . ILE A 1 85 ? 1.748 16.237 31.019 1.00 84.19 85 ILE A N 1
ATOM 634 C CA . ILE A 1 85 ? 0.305 16.406 30.894 1.00 84.19 85 ILE A CA 1
ATOM 635 C C . ILE A 1 85 ? -0.342 15.078 31.268 1.00 84.19 85 ILE A C 1
ATOM 637 O O . ILE A 1 85 ? -0.219 14.088 30.548 1.00 84.19 85 ILE A O 1
ATOM 641 N N . ASP A 1 86 ? -0.992 15.067 32.426 1.00 75.19 86 ASP A N 1
ATOM 642 C CA . ASP A 1 86 ? -1.781 13.935 32.887 1.00 75.19 86 ASP A CA 1
ATOM 643 C C . ASP A 1 86 ? -3.190 14.038 32.294 1.00 75.19 86 ASP A C 1
ATOM 645 O O . ASP A 1 86 ? -3.929 14.978 32.588 1.00 75.19 86 ASP A O 1
ATOM 649 N N . LEU A 1 87 ? -3.520 13.103 31.405 1.00 65.31 87 LEU A N 1
ATOM 650 C CA . LEU A 1 87 ? -4.847 12.980 30.802 1.00 65.31 87 LEU A CA 1
ATOM 651 C C . LEU A 1 87 ? -5.721 11.964 31.545 1.00 65.31 87 LEU A C 1
ATOM 653 O O . LEU A 1 87 ? -6.860 11.734 31.140 1.00 65.31 87 LEU A O 1
ATOM 657 N N . THR A 1 88 ? -5.214 11.349 32.619 1.00 56.44 88 THR A N 1
ATOM 658 C CA . THR A 1 88 ? -6.043 10.495 33.461 1.00 56.44 88 THR A CA 1
ATOM 659 C C . THR A 1 88 ? -7.006 11.380 34.248 1.00 56.44 88 THR A C 1
ATOM 661 O O . THR A 1 88 ? -6.620 12.323 34.941 1.00 56.44 88 THR A O 1
ATOM 664 N N . GLY A 1 89 ? -8.305 11.128 34.077 1.00 46.03 89 GLY A N 1
ATOM 665 C CA . GLY A 1 89 ? -9.320 11.762 34.907 1.00 46.03 89 GLY A CA 1
ATOM 666 C C . GLY A 1 89 ? -9.130 11.360 36.375 1.00 46.03 89 GLY A C 1
ATOM 667 O O . GLY A 1 89 ? -8.535 10.314 36.652 1.00 46.03 89 GLY A O 1
ATOM 668 N N . PRO A 1 90 ? -9.634 12.152 37.338 1.00 43.72 90 PRO A N 1
ATOM 669 C CA . PRO A 1 90 ? -9.687 11.697 38.722 1.00 43.72 90 PRO A CA 1
ATOM 670 C C . PRO A 1 90 ? -10.407 10.342 38.788 1.00 43.72 90 PRO A C 1
ATOM 672 O O . PRO A 1 90 ? -11.367 10.119 38.048 1.00 43.72 90 PRO A O 1
ATOM 675 N N . ALA A 1 91 ? -9.945 9.445 39.664 1.00 42.59 91 ALA A N 1
ATOM 676 C CA . ALA A 1 91 ? -10.644 8.191 39.929 1.00 42.59 91 ALA A CA 1
ATOM 677 C C . ALA A 1 91 ? -12.128 8.473 40.214 1.00 42.59 91 ALA A C 1
ATOM 679 O O . ALA A 1 91 ? -12.454 9.449 40.901 1.00 42.59 91 ALA A O 1
ATOM 680 N N . GLY A 1 92 ? -13.015 7.638 39.665 1.00 40.72 92 GLY A N 1
ATOM 681 C CA . GLY A 1 92 ? -14.442 7.719 39.965 1.00 40.72 92 GLY A CA 1
ATOM 682 C C . GLY A 1 92 ? -14.660 7.655 41.476 1.00 40.72 92 GLY A C 1
ATOM 683 O O . GLY A 1 92 ? -13.941 6.938 42.170 1.00 40.72 92 GLY A O 1
ATOM 684 N N . ALA A 1 93 ? -15.608 8.440 41.987 1.00 38.19 93 ALA A N 1
ATOM 685 C CA . ALA A 1 93 ? -15.976 8.359 43.394 1.00 38.19 93 ALA A CA 1
ATOM 686 C C . ALA A 1 93 ? -16.454 6.936 43.725 1.00 38.19 93 ALA A C 1
ATOM 688 O O . ALA A 1 93 ? -17.120 6.308 42.897 1.00 38.19 93 ALA A O 1
ATOM 689 N N . ASP A 1 94 ? -16.126 6.457 44.925 1.00 40.59 94 ASP A N 1
ATOM 690 C CA . ASP A 1 94 ? -16.645 5.191 45.439 1.00 40.59 94 ASP A CA 1
ATOM 691 C C . ASP A 1 94 ? -18.180 5.174 45.335 1.00 40.59 94 ASP A C 1
ATOM 693 O O . ASP A 1 94 ? -18.850 6.198 45.533 1.00 40.59 94 ASP A O 1
ATOM 697 N N . GLY A 1 95 ? -18.743 4.013 44.991 1.00 40.38 95 GLY A N 1
ATOM 698 C CA . GLY A 1 95 ? -20.192 3.825 44.989 1.00 40.38 95 GLY A CA 1
ATOM 699 C C . GLY A 1 95 ? -20.753 4.076 46.388 1.00 40.38 95 GLY A C 1
ATOM 700 O O . GLY A 1 95 ? -20.129 3.697 47.375 1.00 40.38 95 GLY A O 1
ATOM 701 N N . GLN A 1 96 ? -21.909 4.739 46.484 1.00 38.72 96 GLN A N 1
ATOM 702 C CA . GLN A 1 96 ? -22.536 4.968 47.787 1.00 38.72 96 GLN A CA 1
ATOM 703 C C . GLN A 1 96 ? -22.957 3.646 48.433 1.00 38.72 96 GLN A C 1
ATOM 705 O O . GLN A 1 96 ? -23.429 2.738 47.744 1.00 38.72 96 GLN A O 1
ATOM 710 N N . ASP A 1 97 ? -22.820 3.586 49.757 1.00 41.47 97 ASP A N 1
ATOM 711 C CA . ASP A 1 97 ? -23.285 2.476 50.582 1.00 41.47 97 ASP A CA 1
ATOM 712 C C . ASP A 1 97 ? -24.771 2.177 50.326 1.00 41.47 97 ASP A C 1
ATOM 714 O O . ASP A 1 97 ? -25.586 3.076 50.084 1.00 41.47 97 ASP A O 1
ATOM 718 N N . GLY A 1 98 ? -25.130 0.893 50.383 1.00 42.44 98 GLY A N 1
ATOM 719 C CA . GLY A 1 98 ? -26.517 0.453 50.257 1.00 42.44 98 GLY A CA 1
ATOM 720 C C . GLY A 1 98 ? -27.405 1.021 51.369 1.00 42.44 98 GLY A C 1
ATOM 721 O O . GLY A 1 98 ? -26.953 1.293 52.478 1.00 42.44 98 GLY A O 1
ATOM 722 N N . SER A 1 99 ? -28.694 1.191 51.076 1.00 38.12 99 SER A N 1
ATOM 723 C CA . SER A 1 99 ? -29.685 1.662 52.047 1.00 38.12 99 SER A CA 1
ATOM 724 C C . SER A 1 99 ? -29.809 0.727 53.253 1.00 38.12 99 SER A C 1
ATOM 726 O O . SER A 1 99 ? -29.897 -0.490 53.072 1.00 38.12 99 SER A O 1
ATOM 728 N N . ASP A 1 100 ? -29.937 1.297 54.453 1.00 42.06 100 ASP A N 1
ATOM 729 C CA . ASP A 1 100 ? -30.299 0.560 55.668 1.00 42.06 100 ASP A CA 1
ATOM 730 C C . ASP A 1 100 ? -31.581 -0.264 55.455 1.00 42.06 100 ASP A C 1
ATOM 732 O O . ASP A 1 100 ? -32.563 0.211 54.874 1.00 42.06 100 ASP A O 1
ATOM 736 N N . GLY A 1 101 ? -31.579 -1.508 55.940 1.00 41.12 101 GLY A N 1
ATOM 737 C CA . GLY A 1 101 ? -32.734 -2.400 55.849 1.00 41.12 101 GLY A CA 1
ATOM 738 C C . GLY A 1 101 ? -33.968 -1.849 56.572 1.00 41.12 101 GLY A C 1
ATOM 739 O O . GLY A 1 101 ? -33.862 -1.116 57.558 1.00 41.12 101 GLY A O 1
ATOM 740 N N . GLU A 1 102 ? -35.158 -2.226 56.094 1.00 35.56 102 GLU A N 1
ATOM 741 C CA . GLU A 1 102 ? -36.417 -1.826 56.724 1.00 35.56 102 GLU A CA 1
ATOM 742 C C . GLU A 1 102 ? -36.444 -2.211 58.213 1.00 35.56 102 GLU A C 1
ATOM 744 O O . GLU A 1 102 ? -36.142 -3.343 58.603 1.00 35.56 102 GLU A O 1
ATOM 749 N N . GLN A 1 103 ? -36.838 -1.256 59.058 1.00 39.12 103 GLN A N 1
ATOM 750 C CA . GLN A 1 103 ? -36.999 -1.476 60.489 1.00 39.12 103 GLN A CA 1
ATOM 751 C C . GLN A 1 103 ? -38.012 -2.604 60.734 1.00 39.12 103 GLN A C 1
ATOM 753 O O . GLN A 1 103 ? -39.170 -2.519 60.319 1.00 39.12 103 GLN A O 1
ATOM 758 N N . GLY A 1 104 ? -37.586 -3.650 61.448 1.00 39.25 104 GLY A N 1
ATOM 759 C CA . GLY A 1 104 ? -38.455 -4.772 61.794 1.00 39.25 104 GLY A CA 1
ATOM 760 C C . GLY A 1 104 ? -39.729 -4.324 62.533 1.00 39.25 104 GLY A C 1
ATOM 761 O O . GLY A 1 104 ? -39.710 -3.320 63.255 1.00 39.25 104 GLY A O 1
ATOM 762 N N . PRO A 1 105 ? -40.849 -5.056 62.385 1.00 34.78 105 PRO A N 1
ATOM 763 C CA . PRO A 1 105 ? -42.114 -4.688 63.006 1.00 34.78 105 PRO A CA 1
ATOM 764 C C . PRO A 1 105 ? -41.961 -4.570 64.527 1.00 34.78 105 PRO A C 1
ATOM 766 O O . PRO A 1 105 ? -41.438 -5.466 65.190 1.00 34.78 105 PRO A O 1
ATOM 769 N N . GLN A 1 106 ? -42.444 -3.455 65.076 1.00 38.78 106 GLN A N 1
ATOM 770 C CA . GLN A 1 106 ? -42.437 -3.172 66.508 1.00 38.78 106 GLN A CA 1
ATOM 771 C C . GLN A 1 106 ? -43.068 -4.333 67.297 1.00 38.78 106 GLN A C 1
ATOM 773 O O . GLN A 1 106 ? -44.196 -4.750 67.020 1.00 38.78 106 GLN A O 1
ATOM 778 N N . GLY A 1 107 ? -42.346 -4.851 68.297 1.00 40.03 107 GLY A N 1
ATOM 779 C CA . GLY A 1 107 ? -42.867 -5.880 69.197 1.00 40.03 107 GLY A CA 1
ATOM 780 C C . GLY A 1 107 ? -44.125 -5.405 69.945 1.00 40.03 107 GLY A C 1
ATOM 781 O O . GLY A 1 107 ? -44.277 -4.205 70.192 1.00 40.03 107 GLY A O 1
ATOM 782 N N . PRO A 1 108 ? -45.046 -6.314 70.315 1.00 36.38 108 PRO A N 1
ATOM 783 C CA . PRO A 1 108 ? -46.280 -5.943 71.000 1.00 36.38 108 PRO A CA 1
ATOM 784 C C . PRO A 1 108 ? -45.978 -5.210 72.314 1.00 36.38 108 PRO A C 1
ATOM 786 O O . PRO A 1 108 ? -45.129 -5.639 73.095 1.00 36.38 108 PRO A O 1
ATOM 789 N N . ALA A 1 109 ? -46.692 -4.106 72.545 1.00 42.25 109 ALA A N 1
ATOM 790 C CA . ALA A 1 109 ? -46.530 -3.260 73.721 1.00 42.25 109 ALA A CA 1
ATOM 791 C C . ALA A 1 109 ? -46.671 -4.061 75.029 1.00 42.25 109 ALA A C 1
ATOM 793 O O . ALA A 1 109 ? -47.632 -4.813 75.216 1.00 42.25 109 ALA A O 1
ATOM 794 N N . GLY A 1 110 ? -45.720 -3.875 75.946 1.00 47.69 110 GLY A N 1
ATOM 795 C CA . GLY A 1 110 ? -45.864 -4.312 77.333 1.00 47.69 110 GLY A CA 1
ATOM 796 C C . GLY A 1 110 ? -46.938 -3.488 78.047 1.00 47.69 110 GLY A C 1
ATOM 797 O O . GLY A 1 110 ? -47.101 -2.306 77.763 1.00 47.69 110 GLY A O 1
ATOM 798 N N . ALA A 1 111 ? -47.687 -4.115 78.955 1.00 37.75 111 ALA A N 1
ATOM 799 C CA . ALA A 1 111 ? -48.744 -3.449 79.714 1.00 37.75 111 ALA A CA 1
ATOM 800 C C . ALA A 1 111 ? -48.192 -2.318 80.613 1.00 37.75 111 ALA A C 1
ATOM 802 O O . ALA A 1 111 ? -47.182 -2.506 81.290 1.00 37.75 111 ALA A O 1
ATOM 803 N N . ASP A 1 112 ? -48.894 -1.180 80.612 1.00 38.91 112 ASP A N 1
ATOM 804 C CA . ASP A 1 112 ? -48.488 0.131 81.142 1.00 38.91 112 ASP A CA 1
ATOM 805 C C . ASP A 1 112 ? -47.926 0.173 82.581 1.00 38.91 112 ASP A C 1
ATOM 807 O O . ASP A 1 112 ? -48.485 -0.400 83.521 1.00 38.91 112 ASP A O 1
ATOM 811 N N . GLY A 1 113 ? -46.911 1.028 82.761 1.00 41.81 113 GLY A N 1
ATOM 812 C CA . GLY A 1 113 ? -46.623 1.784 83.987 1.00 41.81 113 GLY A CA 1
ATOM 813 C C . GLY A 1 113 ? -46.548 3.284 83.647 1.00 41.81 113 GLY A C 1
ATOM 814 O O . GLY A 1 113 ? -46.060 3.634 82.578 1.00 41.81 113 GLY A O 1
ATOM 815 N N . GLN A 1 114 ? -47.090 4.165 84.498 1.00 44.72 114 GLN A N 1
ATOM 816 C CA . GLN A 1 114 ? -47.266 5.598 84.192 1.00 44.72 114 GLN A CA 1
ATOM 817 C C . GLN A 1 114 ? -46.016 6.478 84.434 1.00 44.72 114 GLN A C 1
ATOM 819 O O . GLN A 1 114 ? -45.321 6.296 85.433 1.00 44.72 114 GLN A O 1
ATOM 824 N N . ASP A 1 115 ? -45.895 7.486 83.549 1.00 41.72 115 ASP A N 1
ATOM 825 C CA . ASP A 1 115 ? -45.036 8.695 83.452 1.00 41.72 115 ASP A CA 1
ATOM 826 C C . ASP A 1 115 ? -43.625 8.541 82.821 1.00 41.72 115 ASP A C 1
ATOM 828 O O . ASP A 1 115 ? -42.875 7.651 83.200 1.00 41.72 115 ASP A O 1
ATOM 832 N N . GLY A 1 116 ? -43.166 9.382 81.868 1.00 42.16 116 GLY A N 1
ATOM 833 C CA . GLY A 1 116 ? -43.645 10.699 81.392 1.00 42.16 116 GLY A CA 1
ATOM 834 C C . GLY A 1 116 ? -43.406 10.976 79.888 1.00 42.16 116 GLY A C 1
ATOM 835 O O . GLY A 1 116 ? -42.895 10.133 79.161 1.00 42.16 116 GLY A O 1
ATOM 836 N N . SER A 1 117 ? -43.849 12.143 79.400 1.00 42.31 117 SER A N 1
ATOM 837 C CA . SER A 1 117 ? -43.844 12.504 77.971 1.00 42.31 117 SER A CA 1
ATOM 838 C C . SER A 1 117 ? -42.475 12.998 77.486 1.00 42.31 117 SER A C 1
ATOM 840 O O . SER A 1 117 ? -42.088 14.128 77.804 1.00 42.31 117 SER A O 1
ATOM 842 N N . ASP A 1 118 ? -41.791 12.193 76.676 1.00 46.19 118 ASP A N 1
ATOM 843 C CA . ASP A 1 118 ? -40.600 12.614 75.935 1.00 46.19 118 ASP A CA 1
ATOM 844 C C . ASP A 1 118 ? -40.971 13.505 74.736 1.00 46.19 118 ASP A C 1
ATOM 846 O O . ASP A 1 118 ? -42.042 13.378 74.139 1.00 46.19 118 ASP A O 1
ATOM 850 N N . GLY A 1 119 ? -40.102 14.477 74.440 1.00 46.72 119 GLY A N 1
ATOM 851 C CA . GLY A 1 119 ? -40.343 15.525 73.447 1.00 46.72 119 GLY A CA 1
ATOM 852 C C . GLY A 1 119 ? -40.332 15.014 72.006 1.00 46.72 119 GLY A C 1
ATOM 853 O O . GLY A 1 119 ? -39.523 14.162 71.648 1.00 46.72 119 GLY A O 1
ATOM 854 N N . GLU A 1 120 ? -41.211 15.573 71.170 1.00 37.62 120 GLU A N 1
ATOM 855 C CA . GLU A 1 120 ? -41.300 15.219 69.751 1.00 37.62 120 GLU A CA 1
ATOM 856 C C . GLU A 1 120 ? -39.986 15.517 69.010 1.00 37.62 120 GLU A C 1
ATOM 858 O O . GLU A 1 120 ? -39.452 16.630 69.049 1.00 37.62 120 GLU A O 1
ATOM 863 N N . GLN A 1 121 ? -39.479 14.500 68.313 1.00 44.31 121 GLN A N 1
ATOM 864 C CA . GLN A 1 121 ? -38.353 14.595 67.392 1.00 44.31 121 GLN A CA 1
ATOM 865 C C . GLN A 1 121 ? -38.724 15.505 66.209 1.00 44.31 121 GLN A C 1
ATOM 867 O O . GLN A 1 121 ? -39.808 15.389 65.636 1.00 44.31 121 GLN A O 1
ATOM 872 N N . GLY A 1 122 ? -37.832 16.435 65.852 1.00 43.50 122 GLY A N 1
ATOM 873 C CA . GLY A 1 122 ? -38.067 17.380 64.756 1.00 43.50 122 GLY A CA 1
ATOM 874 C C . GLY A 1 122 ? -38.240 16.678 63.399 1.00 43.50 122 GLY A C 1
ATOM 875 O O . GLY A 1 122 ? -37.653 15.616 63.190 1.00 43.50 122 GLY A O 1
ATOM 876 N N . PRO A 1 123 ? -39.021 17.253 62.462 1.00 36.31 123 PRO A N 1
ATOM 877 C CA . PRO A 1 123 ? -39.237 16.644 61.155 1.00 36.31 123 PRO A CA 1
ATO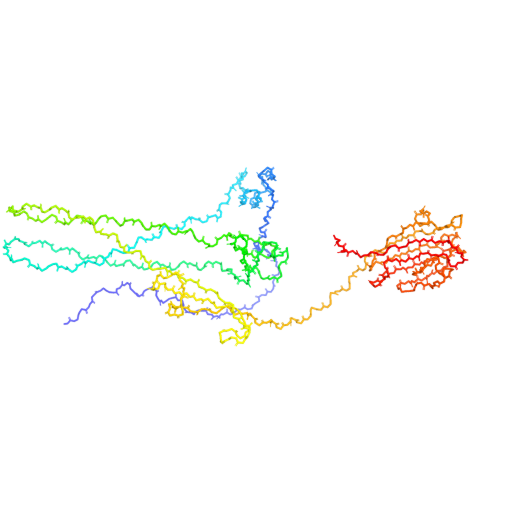M 878 C C . PRO A 1 123 ? -37.925 16.543 60.370 1.00 36.31 123 PRO A C 1
ATOM 880 O O . PRO A 1 123 ? -37.120 17.477 60.351 1.00 36.31 123 PRO A O 1
ATOM 883 N N . GLN A 1 124 ? -37.745 15.406 59.701 1.00 41.31 124 GLN A N 1
ATOM 884 C CA . GLN A 1 124 ? -36.663 15.153 58.754 1.00 41.31 124 GLN A CA 1
ATOM 885 C C . GLN A 1 124 ? -36.660 16.219 57.643 1.00 41.31 124 GLN A C 1
ATOM 887 O O . GLN A 1 124 ? -37.717 16.608 57.140 1.00 41.31 124 GLN A O 1
ATOM 892 N N . GLY A 1 125 ? -35.473 16.719 57.282 1.00 39.53 125 GLY A N 1
ATOM 893 C CA . GLY A 1 125 ? -35.317 17.678 56.184 1.00 39.53 125 GLY A CA 1
ATOM 894 C C . GLY A 1 125 ? -35.733 17.074 54.833 1.00 39.53 125 GLY A C 1
ATOM 895 O O . GLY A 1 125 ? -35.670 15.855 54.678 1.00 39.53 125 GLY A O 1
ATOM 896 N N . PRO A 1 126 ? -36.175 17.890 53.855 1.00 36.53 126 PRO A N 1
ATOM 897 C CA . PRO A 1 126 ? -36.532 17.382 52.533 1.00 36.53 126 PRO A CA 1
ATOM 898 C C . PRO A 1 126 ? -35.321 16.728 51.855 1.00 36.53 126 PRO A C 1
ATOM 900 O O . PRO A 1 126 ? -34.187 17.168 52.054 1.00 36.53 126 PRO A O 1
ATOM 903 N N . ALA A 1 127 ? -35.582 15.704 51.040 1.00 42.62 127 ALA A N 1
ATOM 904 C CA . ALA A 1 127 ? -34.575 15.082 50.186 1.00 42.62 127 ALA A CA 1
ATOM 905 C C . ALA A 1 127 ? -33.887 16.140 49.304 1.00 42.62 127 ALA A C 1
ATOM 907 O O . ALA A 1 127 ? -34.542 17.065 48.810 1.00 42.62 127 ALA A O 1
ATOM 908 N N . GLY A 1 128 ? -32.569 16.016 49.128 1.00 41.50 128 GLY A N 1
ATOM 909 C CA . GLY A 1 128 ? -31.844 16.800 48.130 1.00 41.50 128 GLY A CA 1
ATOM 910 C C . GLY A 1 128 ? -32.368 16.478 46.731 1.00 41.50 128 GL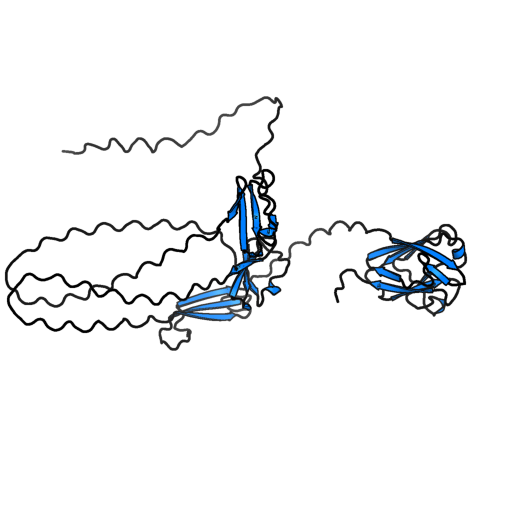Y A C 1
ATOM 911 O O . GLY A 1 128 ? -32.797 15.355 46.483 1.00 41.50 128 GLY A O 1
ATOM 912 N N . SER A 1 129 ? -32.380 17.463 45.833 1.00 34.56 129 SER A N 1
ATOM 913 C CA . SER A 1 129 ? -32.679 17.212 44.421 1.00 34.56 129 SER A CA 1
ATOM 914 C C . SER A 1 129 ? -31.609 16.317 43.805 1.00 34.56 129 SER A C 1
ATOM 916 O O . SER A 1 129 ? -30.431 16.486 44.131 1.00 34.56 129 SER A O 1
ATOM 918 N N . ASP A 1 130 ? -32.020 15.449 42.883 1.00 40.25 130 ASP A N 1
ATOM 919 C CA . ASP A 1 130 ? -31.119 14.638 42.067 1.00 40.25 130 ASP A CA 1
ATOM 920 C C . ASP A 1 130 ? -30.035 15.520 41.421 1.00 40.25 130 ASP A C 1
ATOM 922 O O . ASP A 1 130 ? -30.286 16.671 41.036 1.00 40.25 130 ASP A O 1
ATOM 926 N N . GLY A 1 131 ? -28.809 14.998 41.346 1.00 38.41 131 GLY A N 1
ATOM 927 C CA . GLY A 1 131 ? -27.749 15.626 40.562 1.00 38.41 131 GLY A CA 1
ATOM 928 C C . GLY A 1 131 ? -28.144 15.671 39.086 1.00 38.41 131 GLY A C 1
ATOM 929 O O . GLY A 1 131 ? -28.900 14.824 38.622 1.00 38.41 131 GLY A O 1
ATOM 930 N N . LEU A 1 132 ? -27.652 16.670 38.350 1.00 33.59 132 LEU A N 1
ATOM 931 C CA . LEU A 1 132 ? -27.768 16.649 36.892 1.00 33.59 132 LEU A CA 1
ATOM 932 C C . LEU A 1 132 ? -26.984 15.449 36.355 1.00 33.59 132 LEU A C 1
ATOM 934 O O . LEU A 1 132 ? -25.878 15.188 36.837 1.00 33.59 132 LEU A O 1
ATOM 938 N N . ASP A 1 133 ? -27.547 14.767 35.358 1.00 40.38 133 ASP A N 1
ATOM 939 C CA . ASP A 1 133 ? -26.824 13.764 34.582 1.00 40.38 133 ASP A CA 1
ATOM 940 C C . ASP A 1 133 ? -25.516 14.382 34.061 1.00 40.38 133 ASP A C 1
ATOM 942 O O . ASP A 1 133 ? -25.473 15.556 33.673 1.00 40.38 133 ASP A O 1
ATOM 946 N N . GLY A 1 134 ? -24.431 13.609 34.100 1.00 38.03 134 GLY A N 1
ATOM 947 C CA . GLY A 1 134 ? -23.190 14.013 33.446 1.00 38.03 134 GLY A CA 1
ATOM 948 C C . GLY A 1 134 ? -23.424 14.176 31.945 1.00 38.03 134 GLY A C 1
ATOM 949 O O . GLY A 1 134 ? -24.222 13.444 31.366 1.00 38.03 134 GLY A O 1
ATOM 950 N N . GLU A 1 135 ? -22.738 15.135 31.320 1.00 33.41 135 GLU A N 1
ATOM 951 C CA . GLU A 1 135 ? -22.731 15.253 29.858 1.00 33.41 135 GLU A CA 1
ATOM 952 C C . GLU A 1 135 ? -22.299 13.914 29.243 1.00 33.41 135 GLU A C 1
ATOM 954 O O . GLU A 1 135 ? -21.334 13.301 29.717 1.00 33.41 135 GLU A O 1
ATOM 959 N N . ASP A 1 136 ? -23.005 13.472 28.200 1.00 38.53 136 ASP A N 1
ATOM 960 C CA . ASP A 1 136 ? -22.657 12.254 27.472 1.00 38.53 136 ASP A CA 1
ATOM 961 C C . ASP A 1 136 ? -21.184 12.323 27.042 1.00 38.53 136 ASP A C 1
ATOM 963 O O . ASP A 1 136 ? -20.743 13.266 26.375 1.00 38.53 136 ASP A O 1
ATOM 967 N N . GLY A 1 137 ? -20.404 11.315 27.435 1.00 39.69 137 GLY A N 1
ATOM 968 C CA . GLY A 1 137 ? -19.036 11.165 26.957 1.00 39.69 137 GLY A CA 1
ATOM 969 C C . GLY A 1 137 ? -19.009 10.963 25.440 1.00 39.69 137 GLY A C 1
ATOM 970 O O . GLY A 1 137 ? -19.959 10.453 24.845 1.00 39.69 137 GLY A O 1
ATOM 971 N N . THR A 1 138 ? -17.902 11.338 24.799 1.00 41.50 138 THR A N 1
ATOM 972 C CA . THR A 1 138 ? -17.682 11.107 23.368 1.00 41.50 138 THR A CA 1
ATOM 973 C C . THR A 1 138 ? -17.850 9.614 23.057 1.00 41.50 138 THR A C 1
ATOM 975 O O . THR A 1 138 ? -17.061 8.787 23.511 1.00 41.50 138 THR A O 1
ATOM 978 N N . SER A 1 139 ? -18.901 9.249 22.323 1.00 54.53 139 SER A N 1
ATOM 979 C CA . SER A 1 139 ? -19.218 7.850 22.024 1.00 54.53 139 SER A CA 1
ATOM 980 C C . SER A 1 139 ? -18.276 7.280 20.959 1.00 54.53 139 SER A C 1
ATOM 982 O O . SER A 1 139 ? -18.095 7.907 19.915 1.00 54.53 139 SER A O 1
ATOM 984 N N . PHE A 1 140 ? -17.755 6.071 21.170 1.00 62.81 140 PHE A N 1
ATOM 985 C CA . PHE A 1 140 ? -17.164 5.235 20.118 1.00 62.81 140 PHE A CA 1
ATOM 986 C C . PHE A 1 140 ? -18.136 4.103 19.756 1.00 62.81 140 PHE A C 1
ATOM 988 O O . PHE A 1 140 ? -18.955 3.691 20.579 1.00 62.81 140 PHE A O 1
ATOM 995 N N . THR A 1 141 ? -18.078 3.600 18.523 1.00 64.75 141 THR A N 1
ATOM 996 C CA . THR A 1 141 ? -18.982 2.538 18.049 1.00 64.75 141 THR A CA 1
ATOM 997 C C . THR A 1 141 ? -18.218 1.234 17.928 1.00 64.75 141 THR A C 1
ATOM 999 O O . THR A 1 141 ? -17.311 1.141 17.111 1.00 64.75 141 THR A O 1
ATOM 1002 N N . ILE A 1 142 ? -18.596 0.199 18.686 1.00 76.81 142 ILE A N 1
ATOM 1003 C CA . ILE A 1 142 ? -18.031 -1.140 18.472 1.00 76.81 142 ILE A CA 1
ATOM 1004 C C . ILE A 1 142 ? -18.634 -1.718 17.191 1.00 76.81 142 ILE A C 1
ATOM 1006 O O . ILE A 1 142 ? -19.813 -2.066 17.148 1.00 76.81 142 ILE A O 1
ATOM 1010 N N . VAL A 1 143 ? -17.820 -1.802 16.146 1.00 74.31 143 VAL A N 1
ATOM 1011 C CA . VAL A 1 143 ? -18.225 -2.242 14.805 1.00 74.31 143 VAL A CA 1
ATOM 1012 C C . VAL A 1 143 ? -17.891 -3.711 14.541 1.00 74.31 143 VAL A C 1
ATOM 1014 O O . VAL A 1 143 ? -18.412 -4.293 13.590 1.00 74.31 143 VAL A O 1
ATOM 1017 N N . GLY A 1 144 ? -17.076 -4.343 15.394 1.00 76.94 144 GLY A N 1
ATOM 1018 C CA . GLY A 1 144 ? -16.741 -5.756 15.256 1.00 76.94 144 GLY A CA 1
ATOM 1019 C C . GLY A 1 144 ? -15.859 -6.328 16.365 1.00 76.94 144 GLY A C 1
ATOM 1020 O O . GLY A 1 144 ? -15.503 -5.661 17.337 1.00 76.94 144 GLY A O 1
ATOM 1021 N N . THR A 1 145 ? -15.514 -7.602 16.198 1.00 81.38 145 THR A N 1
ATOM 1022 C CA . THR A 1 145 ? -14.607 -8.354 17.071 1.00 81.38 145 THR A CA 1
ATOM 1023 C C . THR A 1 145 ? -13.536 -9.030 16.226 1.00 81.38 145 THR A C 1
ATOM 1025 O O . THR A 1 145 ? -13.863 -9.594 15.180 1.00 81.38 145 THR A O 1
ATOM 1028 N N . VAL A 1 146 ? -12.290 -9.022 16.689 1.00 80.31 146 VAL A N 1
ATOM 1029 C CA . VAL A 1 146 ? -11.175 -9.765 16.085 1.00 80.31 146 VAL A CA 1
ATOM 1030 C C . VAL A 1 146 ? -10.520 -10.679 17.120 1.00 80.31 146 VAL A C 1
ATOM 1032 O O . VAL A 1 146 ? -10.689 -10.470 18.321 1.00 80.31 146 VAL A O 1
ATOM 1035 N N . GLU A 1 147 ? -9.803 -11.714 16.676 1.00 86.75 147 GLU A N 1
ATOM 1036 C CA . GLU A 1 147 ? -9.170 -12.663 17.600 1.00 86.75 147 GLU A CA 1
ATOM 1037 C C . GLU A 1 147 ? -7.868 -12.101 18.176 1.00 86.75 147 GLU A C 1
ATOM 1039 O O . GLU A 1 147 ? -7.709 -12.090 19.393 1.00 86.75 147 GLU A O 1
ATOM 1044 N N . GLU A 1 148 ? -6.975 -11.575 17.334 1.00 85.06 148 GLU A N 1
ATOM 1045 C CA . GLU A 1 148 ? -5.664 -11.052 17.740 1.00 85.06 148 GLU A CA 1
ATOM 1046 C C . GLU A 1 148 ? -5.486 -9.574 17.359 1.00 85.06 148 GLU A C 1
ATOM 1048 O O . GLU A 1 148 ? -6.104 -9.078 16.417 1.00 85.06 148 GLU A O 1
ATOM 1053 N N . THR A 1 149 ? -4.596 -8.841 18.042 1.00 83.19 149 THR A N 1
ATOM 1054 C CA . THR A 1 149 ? -4.331 -7.418 17.723 1.00 83.19 149 THR A CA 1
ATOM 1055 C C . THR A 1 149 ? -3.781 -7.220 16.308 1.00 83.19 149 THR A C 1
ATOM 1057 O O . THR A 1 149 ? -4.016 -6.181 15.697 1.00 83.19 149 THR A O 1
ATOM 1060 N N . SER A 1 150 ? -3.102 -8.225 15.745 1.00 84.19 150 SER A N 1
ATOM 1061 C CA . SER A 1 150 ? -2.636 -8.219 14.351 1.00 84.19 150 SER A CA 1
ATOM 1062 C C . SER A 1 150 ? -3.770 -8.200 13.325 1.00 84.19 150 SER A C 1
ATOM 1064 O O . SER A 1 150 ? -3.559 -7.778 12.189 1.00 84.19 150 SER A O 1
ATOM 1066 N N . ASP A 1 151 ? -4.967 -8.643 13.710 1.00 85.00 151 ASP A N 1
ATOM 1067 C CA . ASP A 1 151 ? -6.122 -8.739 12.816 1.00 85.00 151 ASP A CA 1
ATOM 1068 C C . ASP A 1 151 ? -6.834 -7.390 12.626 1.00 85.00 151 ASP A C 1
ATOM 1070 O O . ASP A 1 151 ? -7.678 -7.262 11.740 1.00 85.00 151 ASP A O 1
ATOM 1074 N N . LEU A 1 152 ? -6.478 -6.368 13.415 1.00 80.25 152 LEU A N 1
ATOM 1075 C CA . LEU A 1 152 ? -6.999 -5.003 13.279 1.00 80.25 152 LEU A CA 1
ATOM 1076 C C . LEU A 1 152 ? -6.548 -4.314 11.976 1.00 80.25 152 LEU A C 1
ATOM 1078 O O . LEU A 1 152 ? -7.140 -3.314 11.570 1.00 80.25 152 LEU A O 1
ATOM 1082 N N . GLY A 1 153 ? -5.545 -4.876 11.290 1.00 70.50 153 GLY A N 1
ATOM 1083 C CA . GLY A 1 153 ? -4.976 -4.334 10.057 1.00 70.50 153 GLY A CA 1
ATOM 1084 C C . GLY A 1 153 ? -4.203 -3.030 10.288 1.00 70.50 153 GLY A C 1
ATOM 1085 O O . GLY A 1 153 ? -4.585 -2.184 11.092 1.00 70.50 153 GLY A O 1
ATOM 1086 N N . GLU A 1 154 ? -3.099 -2.837 9.563 1.00 60.91 154 GLU A N 1
ATOM 1087 C CA . GLU A 1 154 ? -2.304 -1.597 9.657 1.00 60.91 154 GLU A CA 1
ATOM 1088 C C . GLU A 1 154 ? -3.025 -0.383 9.043 1.00 60.91 154 GLU A C 1
ATOM 1090 O O . GLU A 1 154 ? -2.720 0.758 9.374 1.00 60.91 154 GLU A O 1
ATOM 1095 N N . ILE A 1 155 ? -3.989 -0.630 8.150 1.00 52.06 155 ILE A N 1
ATOM 1096 C CA . ILE A 1 155 ? -4.829 0.384 7.513 1.00 52.06 155 ILE A CA 1
ATOM 1097 C C . ILE A 1 155 ? -6.280 -0.063 7.655 1.00 52.06 155 ILE A C 1
ATOM 1099 O O . ILE A 1 155 ? -6.698 -1.040 7.029 1.00 52.06 155 ILE A O 1
ATOM 1103 N N . TYR A 1 156 ? -7.054 0.676 8.445 1.00 62.44 156 TYR A N 1
ATOM 1104 C CA . TYR A 1 156 ? -8.487 0.467 8.583 1.00 62.44 156 TYR A CA 1
ATOM 1105 C C . TYR A 1 156 ? -9.253 1.545 7.808 1.00 62.44 156 TYR A C 1
ATOM 1107 O O . TYR A 1 156 ? -9.147 2.739 8.079 1.00 62.44 156 TYR A O 1
ATOM 1115 N N . ILE A 1 157 ? -10.021 1.120 6.801 1.00 63.09 157 ILE A N 1
ATOM 1116 C CA . ILE A 1 157 ? -10.844 2.009 5.967 1.00 63.09 157 ILE A CA 1
ATOM 1117 C C . ILE A 1 157 ? -12.249 2.090 6.580 1.00 63.09 157 ILE A C 1
ATOM 1119 O O . ILE A 1 157 ? -13.218 1.574 6.026 1.00 63.09 157 ILE A O 1
ATOM 1123 N N . GLY A 1 158 ? -12.342 2.705 7.756 1.00 68.88 158 GLY A N 1
ATOM 1124 C CA . GLY A 1 158 ? -13.604 3.000 8.436 1.00 68.88 158 GLY A CA 1
ATOM 1125 C C . GLY A 1 158 ? -13.585 4.379 9.086 1.00 68.88 158 GLY A C 1
ATOM 1126 O O . GLY A 1 158 ? -12.704 5.197 8.807 1.00 68.88 158 GLY A O 1
ATOM 1127 N N . ASN A 1 159 ? -14.588 4.675 9.910 1.00 71.50 159 ASN A N 1
ATOM 1128 C CA . ASN A 1 159 ? -14.732 6.007 10.490 1.00 71.50 159 ASN A CA 1
ATOM 1129 C C . ASN A 1 159 ? -13.849 6.162 11.730 1.00 71.50 159 ASN A C 1
ATOM 1131 O O . ASN A 1 159 ? -13.649 5.219 12.494 1.00 71.50 159 ASN A O 1
ATOM 1135 N N . VAL A 1 160 ? -13.360 7.380 11.962 1.00 72.81 160 VAL A N 1
ATOM 1136 C CA . VAL A 1 160 ? -12.788 7.760 13.260 1.00 72.81 160 VAL A CA 1
ATOM 1137 C C . VAL A 1 160 ? -13.829 7.483 14.348 1.00 72.81 160 VAL A C 1
ATOM 1139 O O . VAL A 1 160 ? -14.976 7.913 14.223 1.00 72.81 160 VAL A O 1
ATOM 1142 N N . GLY A 1 161 ? -13.436 6.765 15.399 1.00 68.25 161 GLY A N 1
ATOM 1143 C CA . GLY A 1 161 ? -14.324 6.328 16.477 1.00 68.25 161 GLY A CA 1
ATOM 1144 C C . GLY A 1 161 ? -14.943 4.938 16.283 1.00 68.25 161 GLY A C 1
ATOM 1145 O O . GLY A 1 161 ? -15.661 4.482 17.176 1.00 68.25 161 GLY A O 1
ATOM 1146 N N . ASP A 1 162 ? -14.667 4.247 15.173 1.00 82.00 162 ASP A N 1
ATOM 1147 C CA . ASP A 1 162 ? -14.941 2.813 15.050 1.00 82.00 162 ASP A CA 1
ATOM 1148 C C . ASP A 1 162 ? -14.046 2.036 16.023 1.00 82.00 162 ASP A C 1
ATOM 1150 O O . ASP A 1 162 ? -12.857 2.317 16.160 1.00 82.00 162 ASP A O 1
ATOM 1154 N N . ALA A 1 163 ? -14.608 1.039 16.694 1.00 82.06 163 ALA A N 1
ATOM 1155 C CA . ALA A 1 163 ? -13.922 0.259 17.705 1.00 82.06 163 ALA A CA 1
ATOM 1156 C C . ALA A 1 163 ? -14.066 -1.243 17.467 1.00 82.06 163 ALA A C 1
ATOM 1158 O O . ALA A 1 163 ? -15.117 -1.729 17.043 1.00 82.06 163 ALA A O 1
ATOM 1159 N N . PHE A 1 164 ? -13.019 -1.988 17.800 1.00 82.56 164 PHE A N 1
ATOM 1160 C CA . PHE A 1 164 ? -13.014 -3.443 17.784 1.00 82.56 164 PHE A CA 1
ATOM 1161 C C . PHE A 1 164 ? -12.648 -3.987 19.155 1.00 82.56 164 PHE A C 1
ATOM 1163 O O . PHE A 1 164 ? -11.739 -3.493 19.821 1.00 82.56 164 PHE A O 1
ATOM 1170 N N . TYR A 1 165 ? -13.348 -5.041 19.561 1.00 83.19 165 TYR A N 1
ATOM 1171 C CA . TYR A 1 165 ? -12.927 -5.865 20.687 1.00 83.19 165 TYR A CA 1
ATOM 1172 C C . TYR A 1 165 ? -11.939 -6.926 20.198 1.00 83.19 165 TYR A C 1
ATOM 1174 O O . TYR A 1 165 ? -12.231 -7.643 19.238 1.00 83.19 165 TYR A O 1
ATOM 1182 N N . VAL A 1 166 ? -10.787 -7.026 20.856 1.00 84.00 166 VAL A N 1
ATOM 1183 C CA . VAL A 1 166 ? -9.756 -8.026 20.559 1.00 84.00 166 VAL A CA 1
ATOM 1184 C C . VAL A 1 166 ? -9.844 -9.146 21.591 1.00 84.00 166 VAL A C 1
ATOM 1186 O O . VAL A 1 166 ? -9.620 -8.915 22.779 1.00 84.00 166 VAL A O 1
ATOM 1189 N N . ASN A 1 167 ? -10.172 -10.359 21.149 1.00 75.31 167 ASN A N 1
ATOM 1190 C CA . ASN A 1 167 ? -10.492 -11.482 22.031 1.00 75.31 167 ASN A CA 1
ATOM 1191 C C . ASN A 1 167 ? -9.284 -11.941 22.866 1.00 75.31 167 ASN A C 1
ATOM 1193 O O . ASN A 1 167 ? -9.407 -12.155 24.073 1.00 75.31 167 ASN A O 1
ATOM 1197 N N . SER A 1 168 ? -8.099 -12.032 22.252 1.00 78.00 168 SER A N 1
ATOM 1198 C CA . SER A 1 168 ? -6.889 -12.534 22.915 1.00 78.00 168 SER A CA 1
ATOM 1199 C C . SER A 1 168 ? -6.405 -11.656 24.068 1.00 78.00 168 SER A C 1
ATOM 1201 O O . SER A 1 168 ? -5.845 -12.169 25.039 1.00 78.00 168 SER A O 1
ATOM 1203 N N . THR A 1 169 ? -6.653 -10.345 23.998 1.00 77.81 169 THR A N 1
ATOM 1204 C CA . THR A 1 169 ? -6.294 -9.379 25.046 1.00 77.81 169 THR A CA 1
ATOM 1205 C C . THR A 1 169 ? -7.488 -8.935 25.888 1.00 77.81 169 THR A C 1
ATOM 1207 O O . THR A 1 169 ? -7.295 -8.381 26.964 1.00 77.81 169 THR A O 1
ATOM 1210 N N . SER A 1 170 ? -8.721 -9.202 25.445 1.00 80.25 170 SER A N 1
ATOM 1211 C CA . SER A 1 170 ? -9.957 -8.660 26.027 1.00 80.25 170 SER A CA 1
ATOM 1212 C C . SER A 1 170 ? -10.002 -7.127 26.084 1.00 80.25 170 SER A C 1
ATOM 1214 O O . SER A 1 170 ? -10.640 -6.551 26.965 1.00 80.25 170 SER A O 1
ATOM 1216 N N . HIS A 1 171 ? -9.319 -6.458 25.158 1.00 82.50 171 HIS A N 1
ATOM 1217 C CA . HIS A 1 171 ? -9.232 -5.000 25.098 1.00 82.50 171 HIS A CA 1
ATOM 1218 C C . HIS A 1 171 ? -10.118 -4.416 23.995 1.00 82.50 171 HIS A C 1
ATOM 1220 O O . HIS A 1 171 ? -10.396 -5.075 22.989 1.00 82.50 171 HIS A O 1
ATOM 1226 N N . ILE A 1 172 ? -10.508 -3.150 24.148 1.00 81.31 172 ILE A N 1
ATOM 1227 C CA . ILE A 1 172 ? -11.134 -2.367 23.077 1.00 81.31 172 ILE A CA 1
ATOM 1228 C C . ILE A 1 172 ? -10.080 -1.500 22.396 1.00 81.31 172 ILE A C 1
ATOM 1230 O O . ILE A 1 172 ? -9.393 -0.728 23.054 1.00 81.31 172 ILE A O 1
ATOM 1234 N N . HIS A 1 173 ? -9.997 -1.593 21.072 1.00 84.25 173 HIS A N 1
ATOM 1235 C CA . HIS A 1 173 ? -9.153 -0.736 20.246 1.00 8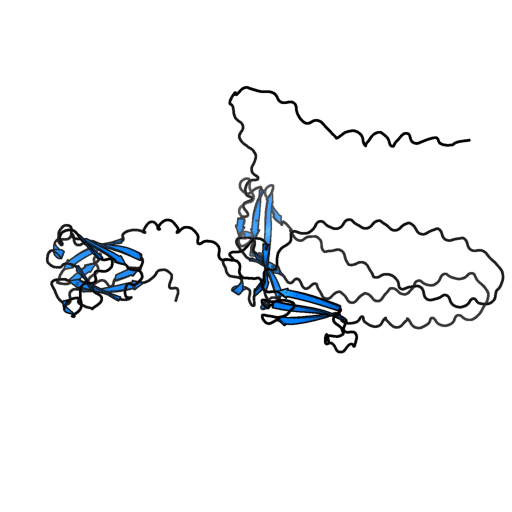4.25 173 HIS A CA 1
ATOM 1236 C C . HIS A 1 173 ? -10.029 0.198 19.416 1.00 84.25 173 HIS A C 1
ATOM 1238 O O . HIS A 1 173 ? -10.968 -0.265 18.772 1.00 84.25 173 HIS A O 1
ATOM 1244 N N . VAL A 1 174 ? -9.730 1.497 19.417 1.00 86.12 174 VAL A N 1
ATOM 1245 C CA . VAL A 1 174 ? -10.495 2.524 18.694 1.00 86.12 174 VAL A CA 1
ATOM 1246 C C . VAL A 1 174 ? -9.651 3.116 17.576 1.00 86.12 174 VAL A C 1
ATOM 1248 O O . VAL A 1 174 ? -8.497 3.478 17.787 1.00 86.12 174 VAL A O 1
ATOM 1251 N N . TRP A 1 175 ? -10.228 3.213 16.385 1.00 83.62 175 TRP A N 1
ATOM 1252 C CA . TRP A 1 175 ? -9.602 3.830 15.230 1.00 83.62 175 TRP A CA 1
ATOM 1253 C C . TRP A 1 175 ? -9.662 5.348 15.341 1.00 83.62 175 TRP A C 1
ATOM 1255 O O . TRP A 1 175 ? -10.746 5.926 15.440 1.00 83.62 175 TRP A O 1
ATOM 1265 N N . ASP A 1 176 ? -8.511 6.010 15.279 1.00 76.81 176 ASP A N 1
ATOM 1266 C CA . ASP A 1 176 ? -8.440 7.473 15.350 1.00 76.81 176 ASP A CA 1
ATOM 1267 C C . ASP A 1 176 ? -8.360 8.160 13.975 1.00 76.81 176 ASP A C 1
ATOM 1269 O O . ASP A 1 176 ? -8.351 9.386 13.883 1.00 76.81 176 ASP A O 1
ATOM 1273 N N . GLY A 1 177 ? -8.341 7.369 12.898 1.00 69.75 177 GLY A N 1
ATOM 1274 C CA . GLY A 1 177 ? -8.152 7.837 11.524 1.00 69.75 177 GLY A CA 1
ATOM 1275 C C . GLY A 1 177 ? -6.784 7.498 10.939 1.00 69.75 177 GLY A C 1
ATOM 1276 O O . GLY A 1 177 ? -6.635 7.535 9.719 1.00 69.75 177 GLY A O 1
ATOM 1277 N N . SER A 1 178 ? -5.806 7.159 11.780 1.00 74.06 178 SER A N 1
ATOM 1278 C CA . SER A 1 178 ? -4.437 6.827 11.369 1.00 74.06 178 SER A CA 1
ATOM 1279 C C . SER A 1 178 ? -3.890 5.572 12.045 1.00 74.06 178 SER A C 1
ATOM 1281 O O . SER A 1 178 ? -3.125 4.838 11.420 1.00 74.06 178 SER A O 1
ATOM 1283 N N . TYR A 1 179 ? -4.257 5.313 13.298 1.00 78.25 179 TYR A N 1
ATOM 1284 C CA . TYR A 1 179 ? -3.834 4.140 14.052 1.00 78.25 179 TYR A CA 1
ATOM 1285 C C . TYR A 1 179 ? -4.915 3.669 15.030 1.00 78.25 179 TYR A C 1
ATOM 1287 O O . TYR A 1 179 ? -5.890 4.356 15.341 1.00 78.25 179 TYR A O 1
ATOM 1295 N N . TRP A 1 180 ? -4.726 2.445 15.516 1.00 81.69 180 TRP A N 1
ATOM 1296 C CA . TRP A 1 180 ? -5.533 1.870 16.582 1.00 81.69 180 TRP A CA 1
ATOM 1297 C C . TRP A 1 180 ? -5.017 2.334 17.944 1.00 81.69 180 TRP A C 1
ATOM 1299 O O . TRP A 1 180 ? -3.854 2.115 18.282 1.00 81.69 180 TRP A O 1
ATOM 1309 N N . ILE A 1 181 ? -5.894 2.950 18.731 1.00 82.06 181 ILE A N 1
ATOM 1310 C CA . ILE A 1 181 ? -5.657 3.313 20.128 1.00 82.06 181 ILE A CA 1
ATOM 1311 C C . ILE A 1 181 ? -6.200 2.184 21.009 1.00 82.06 181 ILE A C 1
ATOM 1313 O O . ILE A 1 181 ? -7.403 1.932 20.999 1.00 82.06 181 ILE A O 1
ATOM 1317 N N . ASP A 1 182 ? -5.336 1.513 21.774 1.00 88.12 182 ASP A N 1
ATOM 1318 C CA . ASP A 1 182 ? -5.749 0.521 22.778 1.00 88.12 182 ASP A CA 1
ATOM 1319 C C . ASP A 1 182 ? -6.299 1.235 24.024 1.00 88.12 182 ASP A C 1
ATOM 1321 O O . ASP A 1 182 ? -5.563 1.919 24.737 1.00 88.12 182 ASP A O 1
ATOM 1325 N N . LEU A 1 183 ? -7.601 1.092 24.278 1.00 77.94 183 LEU A N 1
ATOM 1326 C CA . LEU A 1 183 ? -8.277 1.639 25.458 1.00 77.94 183 LEU A CA 1
ATOM 1327 C C . LEU A 1 183 ? -8.255 0.684 26.661 1.00 77.94 183 LEU A C 1
ATOM 1329 O O . LEU A 1 183 ? -8.761 1.033 27.727 1.00 77.94 183 LEU A O 1
ATOM 1333 N N . GLY A 1 184 ? -7.666 -0.504 26.519 1.00 79.56 184 GLY A N 1
ATOM 1334 C CA . GLY A 1 184 ? -7.573 -1.495 27.581 1.00 79.56 184 GLY A CA 1
ATOM 1335 C C . GLY A 1 184 ? -8.836 -2.340 27.759 1.00 79.56 184 GLY A C 1
ATOM 1336 O O . GLY A 1 184 ? -9.774 -2.319 26.955 1.00 79.56 184 GLY A O 1
ATOM 1337 N N . ASN A 1 185 ? -8.841 -3.135 28.831 1.00 69.19 185 ASN A N 1
ATOM 1338 C CA . ASN A 1 185 ? -9.972 -3.973 29.217 1.00 69.19 185 ASN A CA 1
ATOM 1339 C C . ASN A 1 185 ? -11.105 -3.115 29.807 1.00 69.19 185 ASN A C 1
ATOM 1341 O O . ASN A 1 185 ? -10.869 -2.313 30.708 1.00 69.19 185 ASN A O 1
ATOM 1345 N N . ILE A 1 186 ? -12.341 -3.331 29.351 1.00 60.59 186 ILE A N 1
ATOM 1346 C CA . ILE A 1 186 ? -13.539 -2.692 29.927 1.00 60.59 186 ILE A CA 1
ATOM 1347 C C . ILE A 1 186 ? -14.182 -3.500 31.061 1.00 60.59 186 ILE A C 1
ATOM 1349 O O . ILE A 1 186 ? -15.217 -3.110 31.599 1.00 60.59 186 ILE A O 1
ATOM 1353 N N . SER A 1 187 ? -13.586 -4.631 31.440 1.00 47.94 187 SER A N 1
ATOM 1354 C CA . SER A 1 187 ? -13.973 -5.346 32.652 1.00 47.94 187 SER A CA 1
ATOM 1355 C C . SER A 1 187 ? -13.544 -4.504 33.847 1.00 47.94 187 SER A C 1
ATOM 1357 O O . SER A 1 187 ? -12.353 -4.412 34.152 1.00 47.94 187 SER A O 1
ATOM 1359 N N . GLY A 1 188 ? -14.511 -3.882 34.522 1.00 41.03 188 GLY A N 1
ATOM 1360 C CA . GLY A 1 188 ? -14.258 -3.281 35.827 1.00 41.03 188 GLY A CA 1
ATOM 1361 C C . GLY A 1 188 ? -13.653 -4.324 36.781 1.00 41.03 188 GLY A C 1
ATOM 1362 O O . GLY A 1 188 ? -13.882 -5.525 36.597 1.00 41.03 188 GLY A O 1
ATOM 1363 N N . PRO A 1 189 ? -12.865 -3.915 37.790 1.00 37.06 189 PRO A N 1
ATOM 1364 C CA . PRO A 1 189 ? -12.455 -4.845 38.839 1.00 37.06 189 PRO A CA 1
ATOM 1365 C C . PRO A 1 189 ? -13.695 -5.550 39.418 1.00 37.06 189 PRO A C 1
ATOM 1367 O O . PRO A 1 189 ? -14.753 -4.927 39.521 1.00 37.06 189 PRO A O 1
ATOM 1370 N N . LEU A 1 190 ? -13.573 -6.834 39.800 1.00 36.31 190 LEU A N 1
ATOM 1371 C CA . LEU A 1 190 ? -14.584 -7.494 40.637 1.00 36.31 190 LEU A CA 1
ATOM 1372 C C . LEU A 1 190 ? -14.872 -6.545 41.801 1.00 36.31 190 LEU A C 1
ATOM 1374 O O . LEU A 1 190 ? -13.935 -6.177 42.517 1.00 36.31 190 LEU A O 1
ATOM 1378 N N . GLY A 1 191 ? -16.128 -6.107 41.927 1.00 35.31 191 GLY 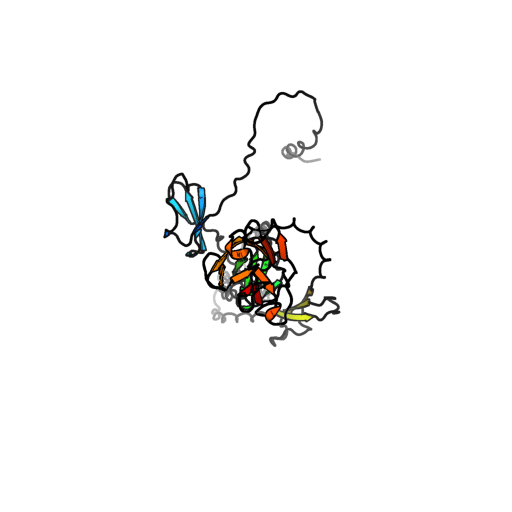A N 1
ATOM 1379 C CA . GLY A 1 191 ? -16.516 -5.173 42.975 1.00 35.31 191 GLY A CA 1
ATOM 1380 C C . GLY A 1 191 ? -16.015 -5.696 44.322 1.00 35.31 191 GLY A C 1
ATOM 1381 O O . GLY A 1 191 ? -16.077 -6.912 44.547 1.00 35.31 191 GLY A O 1
ATOM 1382 N N . PRO A 1 192 ? -15.456 -4.841 45.195 1.00 35.78 192 PRO A N 1
ATOM 1383 C CA . PRO A 1 192 ? -15.097 -5.290 46.530 1.00 35.78 192 PRO A CA 1
ATOM 1384 C C . PRO A 1 192 ? -16.325 -5.964 47.155 1.00 35.78 192 PRO A C 1
ATOM 1386 O O . PRO A 1 192 ? -17.441 -5.459 47.023 1.00 35.78 192 PRO A O 1
ATOM 1389 N N . GLN A 1 193 ? -16.126 -7.124 47.792 1.00 38.78 193 GLN A N 1
ATOM 1390 C CA . GLN A 1 193 ? -17.148 -7.715 48.655 1.00 38.78 193 GLN A CA 1
ATOM 1391 C C . GLN A 1 193 ? -17.631 -6.604 49.589 1.00 38.78 193 GLN A C 1
ATOM 1393 O O . GLN A 1 193 ? -16.794 -5.968 50.234 1.00 38.78 193 GLN A O 1
ATOM 1398 N N . GLY A 1 194 ? -18.941 -6.337 49.595 1.00 38.25 194 GLY A N 1
ATOM 1399 C CA . GLY A 1 194 ? -19.510 -5.260 50.400 1.00 38.25 194 GLY A CA 1
ATOM 1400 C C . GLY A 1 194 ? -19.011 -5.369 51.837 1.00 38.25 194 GLY A C 1
ATOM 1401 O O . GLY A 1 194 ? -18.954 -6.475 52.384 1.00 38.25 194 GLY A O 1
ATOM 1402 N N . GLU A 1 195 ? -18.584 -4.248 52.423 1.00 36.19 195 GLU A N 1
ATOM 1403 C CA . GLU A 1 195 ? -18.174 -4.251 53.824 1.00 36.19 195 GLU A CA 1
ATOM 1404 C C . GLU A 1 195 ? -19.317 -4.821 54.675 1.00 36.19 195 GLU A C 1
ATOM 1406 O O . GLU A 1 195 ? -20.488 -4.492 54.470 1.00 36.19 195 GLU A O 1
ATOM 1411 N N . THR A 1 196 ? -18.988 -5.708 55.620 1.00 40.00 196 THR A N 1
ATOM 1412 C CA . THR A 1 196 ? -19.947 -6.181 56.620 1.00 40.00 196 THR A CA 1
ATOM 1413 C C . THR A 1 196 ? -20.579 -4.959 57.278 1.00 40.00 196 THR A C 1
ATOM 1415 O O . THR A 1 196 ? -19.855 -4.119 57.815 1.00 40.00 196 THR A O 1
ATOM 1418 N N . GLY A 1 197 ? -21.911 -4.854 57.211 1.00 39.25 197 GLY A N 1
ATOM 1419 C CA . GLY A 1 197 ? -22.630 -3.667 57.668 1.00 39.25 197 GLY A CA 1
ATOM 1420 C C . GLY A 1 197 ? -22.222 -3.262 59.091 1.00 39.25 197 GLY A C 1
ATOM 1421 O O . GLY A 1 197 ? -21.949 -4.138 59.924 1.00 39.25 197 GLY A O 1
ATOM 1422 N N . PRO A 1 198 ? -22.153 -1.953 59.397 1.00 37.94 198 PRO A N 1
ATOM 1423 C CA . PRO A 1 198 ? -21.808 -1.500 60.735 1.00 37.94 198 PRO A CA 1
ATOM 1424 C C . PRO A 1 198 ? -22.760 -2.136 61.763 1.00 37.94 198 PRO A C 1
ATOM 1426 O O . PRO A 1 198 ? -23.954 -2.279 61.483 1.00 37.94 198 PRO A O 1
ATOM 1429 N N . PRO A 1 199 ? -22.273 -2.515 62.963 1.00 45.62 199 PRO A N 1
ATOM 1430 C CA . PRO A 1 199 ? -23.144 -2.963 64.042 1.00 45.62 199 PRO A CA 1
ATOM 1431 C C . PRO A 1 199 ? -24.274 -1.954 64.247 1.00 45.62 199 PRO A C 1
ATOM 1433 O O . PRO A 1 199 ? -24.017 -0.748 64.305 1.00 45.62 199 PRO A O 1
ATOM 1436 N N . GLY A 1 200 ? -25.513 -2.445 64.339 1.00 40.47 200 GLY A N 1
ATOM 1437 C CA . GLY A 1 200 ? -26.684 -1.585 64.494 1.00 40.47 200 GLY A CA 1
ATOM 1438 C C . GLY A 1 200 ? -26.502 -0.600 65.655 1.00 40.47 200 GLY A C 1
ATOM 1439 O O . GLY A 1 200 ? -25.879 -0.958 66.661 1.00 40.47 200 GLY A O 1
ATOM 1440 N N . PRO A 1 201 ? -27.012 0.640 65.536 1.00 39.25 201 PRO A N 1
ATOM 1441 C CA . PRO A 1 201 ? -26.845 1.637 66.582 1.00 39.25 201 PRO A CA 1
ATOM 1442 C C . PRO A 1 201 ? -27.363 1.090 67.915 1.00 39.25 201 PRO A C 1
ATOM 1444 O O . PRO A 1 201 ? -28.458 0.526 67.980 1.00 39.25 201 PRO A O 1
ATOM 1447 N N . GLU A 1 202 ? -26.575 1.264 68.981 1.00 44.53 202 GLU A N 1
ATOM 1448 C CA . GLU A 1 202 ? -27.000 0.925 70.338 1.00 44.53 202 GLU A CA 1
ATOM 1449 C C . GLU A 1 202 ? -28.329 1.638 70.620 1.00 44.53 202 GLU A C 1
ATOM 1451 O O . GLU A 1 202 ? -28.446 2.859 70.467 1.00 44.53 202 GLU A O 1
ATOM 1456 N N . GLY A 1 203 ? -29.358 0.858 70.965 1.00 41.84 203 GLY A N 1
ATOM 1457 C CA . GLY A 1 203 ? -30.693 1.391 71.206 1.00 41.84 203 GLY A CA 1
ATOM 1458 C C . GLY A 1 203 ? -30.659 2.478 72.288 1.00 41.84 203 GLY A C 1
ATOM 1459 O O . GLY A 1 203 ? -29.874 2.375 73.234 1.00 41.84 203 GLY A O 1
ATOM 1460 N N . PRO A 1 204 ? -31.492 3.529 72.182 1.00 38.78 204 PRO A N 1
ATOM 1461 C CA . PRO A 1 204 ? -31.478 4.615 73.153 1.00 38.78 204 PRO A CA 1
ATOM 1462 C C . PRO A 1 204 ? -31.685 4.076 74.575 1.00 38.78 204 PRO A C 1
ATOM 1464 O O . PRO A 1 204 ? -32.590 3.277 74.825 1.00 38.78 204 PRO A O 1
ATOM 1467 N N . ILE A 1 205 ? -30.842 4.529 75.511 1.00 43.66 205 ILE A N 1
ATOM 1468 C CA . ILE A 1 205 ? -30.942 4.194 76.937 1.00 43.66 205 ILE A CA 1
ATOM 1469 C C . ILE A 1 205 ? -32.325 4.624 77.439 1.00 43.66 205 ILE A C 1
ATOM 1471 O O . ILE A 1 205 ? -32.625 5.816 77.510 1.00 43.66 205 ILE A O 1
ATOM 1475 N N . GLY A 1 206 ? -33.160 3.648 77.798 1.00 43.00 206 GLY A N 1
ATOM 1476 C CA . GLY A 1 206 ? -34.457 3.905 78.420 1.00 43.00 206 GLY A CA 1
ATOM 1477 C C . GLY A 1 206 ? -34.299 4.558 79.802 1.00 43.00 206 GLY A C 1
ATOM 1478 O O . GLY A 1 206 ? -33.334 4.260 80.515 1.00 43.00 206 GLY A O 1
ATOM 1479 N N . PRO A 1 207 ? -35.220 5.446 80.218 1.00 38.94 207 PRO A N 1
ATOM 1480 C CA . PRO A 1 207 ? -35.150 6.065 81.535 1.00 38.94 207 PRO A CA 1
ATOM 1481 C C . PRO A 1 207 ? -35.323 5.016 82.649 1.00 38.94 207 PRO A C 1
ATOM 1483 O O . PRO A 1 207 ? -36.090 4.063 82.524 1.00 38.94 207 PRO A O 1
ATOM 1486 N N . SER A 1 208 ? -34.581 5.189 83.749 1.00 46.50 208 SER A N 1
ATOM 1487 C CA . SER A 1 208 ? -34.419 4.182 84.805 1.00 46.50 208 SER A CA 1
ATOM 1488 C C . SER A 1 208 ? -35.717 3.737 85.494 1.00 46.50 208 SER A C 1
ATOM 1490 O O . SER A 1 208 ? -36.413 4.545 86.110 1.00 46.50 208 SER A O 1
ATOM 1492 N N . GLY A 1 209 ? -35.918 2.417 85.554 1.00 44.97 209 GLY A N 1
ATOM 1493 C CA . GLY A 1 209 ? -36.750 1.716 86.538 1.00 44.97 209 GLY A CA 1
ATOM 1494 C C . GLY A 1 209 ? -35.982 0.519 87.117 1.00 44.97 209 GLY A C 1
ATOM 1495 O O . GLY A 1 209 ? -35.247 -0.142 86.390 1.00 44.97 209 GLY A O 1
ATOM 1496 N N . LEU A 1 210 ? -36.087 0.277 88.430 1.00 39.50 210 LEU A N 1
ATOM 1497 C CA . LEU A 1 210 ? -35.238 -0.686 89.147 1.00 39.50 210 LEU A CA 1
ATOM 1498 C C . LEU A 1 210 ? -35.570 -2.164 88.842 1.00 39.50 210 LEU A C 1
ATOM 1500 O O . LEU A 1 210 ? -36.678 -2.633 89.096 1.00 39.50 210 LEU A O 1
ATOM 1504 N N . ASP A 1 211 ? -34.512 -2.840 88.391 1.00 46.66 211 ASP A N 1
ATOM 1505 C CA . ASP A 1 211 ? -34.096 -4.249 88.415 1.00 46.66 211 ASP A CA 1
ATOM 1506 C C . ASP A 1 211 ? -34.974 -5.360 87.802 1.00 46.66 211 ASP A C 1
ATOM 1508 O O . ASP A 1 211 ? -35.784 -6.011 88.463 1.00 46.66 211 ASP A O 1
ATOM 1512 N N . GLY A 1 212 ? -34.596 -5.741 86.576 1.00 43.16 212 GLY A N 1
ATOM 1513 C CA . GLY A 1 212 ? -34.425 -7.136 86.157 1.00 43.16 212 GLY A CA 1
ATOM 1514 C C . GLY A 1 212 ? -33.036 -7.279 85.519 1.00 43.16 212 GLY A C 1
ATOM 1515 O O . GLY A 1 212 ? -32.615 -6.381 84.798 1.00 43.16 212 GLY A O 1
ATOM 1516 N N . ALA A 1 213 ? -32.285 -8.345 85.815 1.00 39.53 213 ALA A N 1
ATOM 1517 C CA . ALA A 1 213 ? -30.949 -8.545 85.243 1.00 39.53 213 ALA A CA 1
ATOM 1518 C C . ALA A 1 213 ? -31.018 -8.525 83.705 1.00 39.53 213 ALA A C 1
ATOM 1520 O O . ALA A 1 213 ? -31.736 -9.339 83.122 1.00 39.53 213 ALA A O 1
ATOM 1521 N N . ASN A 1 214 ? -30.283 -7.602 83.074 1.00 45.69 214 ASN A N 1
ATOM 1522 C CA . ASN A 1 214 ? -30.197 -7.515 81.618 1.00 45.69 214 ASN A CA 1
ATOM 1523 C C . ASN A 1 214 ? -29.783 -8.877 81.047 1.00 45.69 214 ASN A C 1
ATOM 1525 O O . ASN A 1 214 ? -28.795 -9.473 81.486 1.00 45.69 214 ASN A O 1
ATOM 1529 N N . GLY A 1 215 ? -30.564 -9.372 80.085 1.00 47.47 215 GLY A N 1
ATOM 1530 C CA . GLY A 1 215 ? -30.185 -10.530 79.287 1.00 47.47 215 GLY A CA 1
ATOM 1531 C C . GLY A 1 215 ? -28.880 -10.243 78.550 1.00 47.47 215 GLY A C 1
ATOM 1532 O O . GLY A 1 215 ? -28.619 -9.105 78.165 1.00 47.47 215 GLY A O 1
ATOM 1533 N N . THR A 1 216 ? -28.046 -11.267 78.387 1.00 38.25 216 THR A N 1
ATOM 1534 C CA . THR A 1 216 ? -26.869 -11.191 77.519 1.00 38.25 216 THR A CA 1
ATOM 1535 C C . THR A 1 216 ? -27.308 -10.753 76.128 1.00 38.25 216 THR A C 1
ATOM 1537 O O . THR A 1 216 ? -28.272 -11.312 75.601 1.00 38.25 216 THR A O 1
ATOM 1540 N N . GLU A 1 217 ? -26.606 -9.772 75.565 1.00 44.28 217 GLU A N 1
ATOM 1541 C CA . GLU A 1 217 ? -26.719 -9.367 74.165 1.00 44.28 217 GLU A CA 1
ATOM 1542 C C . GLU A 1 217 ? -26.797 -10.615 73.270 1.00 44.28 217 GLU A C 1
ATOM 1544 O O . GLU A 1 217 ? -26.049 -11.581 73.466 1.00 44.28 217 GLU A O 1
ATOM 1549 N N . GLY A 1 218 ? -27.782 -10.648 72.369 1.00 45.31 218 GLY A N 1
ATOM 1550 C CA . GLY A 1 218 ? -27.927 -11.756 71.430 1.00 45.31 218 GLY A CA 1
A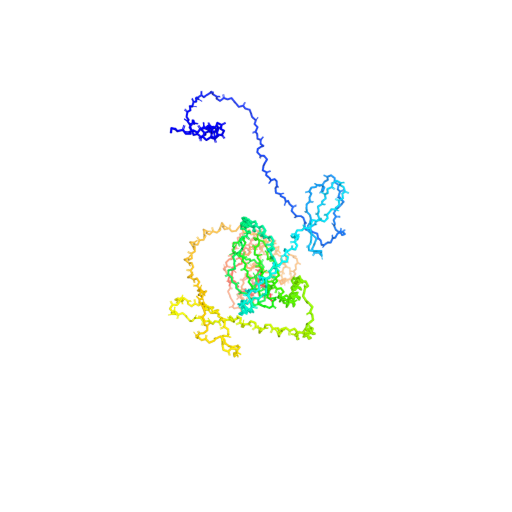TOM 1551 C C . GLY A 1 218 ? -26.685 -11.853 70.540 1.00 45.31 218 GLY A C 1
ATOM 1552 O O . GLY A 1 218 ? -26.045 -10.830 70.297 1.00 45.31 218 GLY A O 1
ATOM 1553 N N . PRO A 1 219 ? -26.310 -13.052 70.057 1.00 42.47 219 PRO A N 1
ATOM 1554 C CA . PRO A 1 219 ? -25.267 -13.144 69.043 1.00 42.47 219 PRO A CA 1
ATOM 1555 C C . PRO A 1 219 ? -25.632 -12.232 67.858 1.00 42.47 219 PRO A C 1
ATOM 1557 O O . PRO A 1 219 ? -26.829 -12.083 67.581 1.00 42.47 219 PRO A O 1
ATOM 1560 N N . PRO A 1 220 ? -24.637 -11.635 67.173 1.00 49.34 220 PRO A N 1
ATOM 1561 C CA . PRO A 1 220 ? -24.871 -10.893 65.941 1.00 49.34 220 PRO A CA 1
ATOM 1562 C C . PRO A 1 220 ? -25.812 -11.669 65.018 1.00 49.34 220 PRO A C 1
ATOM 1564 O O . PRO A 1 220 ? -25.755 -12.904 64.970 1.00 49.34 220 PRO A O 1
ATOM 1567 N N . GLY A 1 221 ? -26.698 -10.949 64.324 1.00 44.28 221 GLY A N 1
ATOM 1568 C CA . GLY A 1 221 ? -27.513 -11.553 63.274 1.00 44.28 221 GLY A CA 1
ATOM 1569 C C . GLY A 1 221 ? -26.606 -12.289 62.292 1.00 44.28 221 GLY A C 1
ATOM 1570 O O . GLY A 1 221 ? -25.484 -11.850 62.049 1.00 44.28 221 GLY A O 1
ATOM 1571 N N . ALA A 1 222 ? -27.064 -13.434 61.786 1.00 40.50 222 ALA A N 1
ATOM 1572 C CA . ALA A 1 222 ? -26.365 -14.079 60.685 1.00 40.50 222 ALA A CA 1
ATOM 1573 C C . ALA A 1 222 ? -26.260 -13.082 59.524 1.00 40.50 222 ALA A C 1
ATOM 1575 O O . ALA A 1 222 ? -27.203 -12.315 59.301 1.00 40.50 222 ALA A O 1
ATOM 1576 N N . ASP A 1 223 ? -25.125 -13.096 58.827 1.00 46.19 223 ASP A N 1
ATOM 1577 C CA . ASP A 1 223 ? -24.970 -12.354 57.580 1.00 46.19 223 ASP A CA 1
ATOM 1578 C C . ASP A 1 223 ? -26.148 -12.686 56.645 1.00 46.19 223 ASP A C 1
ATOM 1580 O O . ASP A 1 223 ? -26.705 -13.789 56.699 1.00 46.19 223 ASP A O 1
ATOM 1584 N N . GLY A 1 224 ? -26.566 -11.714 55.832 1.00 47.28 224 GLY A N 1
ATOM 1585 C CA . GLY A 1 224 ? -27.571 -11.962 54.801 1.00 47.28 224 GLY A CA 1
ATOM 1586 C C . GLY A 1 224 ? -27.079 -13.029 53.824 1.00 47.28 224 GLY A C 1
ATOM 1587 O O . GLY A 1 224 ? -25.877 -13.140 53.589 1.00 47.28 224 GLY A O 1
ATOM 1588 N N . ASP A 1 225 ? -28.004 -13.814 53.271 1.00 46.09 225 ASP A N 1
ATOM 1589 C CA . ASP A 1 225 ? -27.666 -14.766 52.214 1.00 46.09 225 ASP A CA 1
ATOM 1590 C C . ASP A 1 225 ? -27.055 -14.009 51.018 1.00 46.09 225 ASP A C 1
ATOM 1592 O O . ASP A 1 225 ? -27.503 -12.907 50.680 1.00 46.09 225 ASP A O 1
ATOM 1596 N N . ASP A 1 226 ? -26.033 -14.593 50.386 1.00 57.09 226 ASP A N 1
ATOM 1597 C CA . ASP A 1 226 ? -25.442 -14.044 49.162 1.00 57.09 226 ASP A CA 1
ATOM 1598 C C . ASP A 1 226 ? -26.537 -13.825 48.094 1.00 57.09 226 ASP A C 1
ATOM 1600 O O . ASP A 1 226 ? -27.482 -14.611 47.973 1.00 57.09 226 ASP A O 1
ATOM 1604 N N . GLY A 1 227 ? -26.422 -12.751 47.307 1.00 62.16 227 GLY A N 1
ATOM 1605 C CA . GLY A 1 227 ? -27.346 -12.483 46.200 1.00 62.16 227 GLY A CA 1
ATOM 1606 C C . GLY A 1 227 ? -27.271 -13.552 45.099 1.00 62.16 227 GLY A C 1
ATOM 1607 O O . GLY A 1 227 ? -26.239 -14.196 44.919 1.00 62.16 227 GLY A O 1
ATOM 1608 N N . LEU A 1 228 ? -28.359 -13.726 44.340 1.00 71.75 228 LEU A N 1
ATOM 1609 C CA . LEU A 1 228 ? -28.388 -14.635 43.186 1.00 71.75 228 LEU A CA 1
ATOM 1610 C C . LEU A 1 228 ? -27.399 -14.180 42.100 1.00 71.75 228 LEU A C 1
ATOM 1612 O O . LEU A 1 228 ? -27.182 -12.982 41.898 1.00 71.75 228 LEU A O 1
ATOM 1616 N N . ASN A 1 229 ? -26.815 -15.135 41.373 1.00 75.94 229 ASN A N 1
ATOM 1617 C CA . ASN A 1 229 ? -25.881 -14.827 40.293 1.00 75.94 229 ASN A CA 1
ATOM 1618 C C . ASN A 1 229 ? -26.634 -14.259 39.083 1.00 75.94 229 ASN A C 1
ATOM 1620 O O . ASN A 1 229 ? -27.583 -14.868 38.598 1.00 75.94 229 ASN A O 1
ATOM 1624 N N . ALA A 1 230 ? -26.176 -13.134 38.532 1.00 83.69 230 ALA A N 1
ATOM 1625 C CA . ALA A 1 230 ? -26.610 -12.694 37.209 1.00 83.69 230 ALA A CA 1
ATOM 1626 C C . ALA A 1 230 ? -25.798 -13.435 36.138 1.00 83.69 230 ALA A C 1
ATOM 1628 O O . ALA A 1 230 ? -24.569 -13.331 36.096 1.00 83.69 230 ALA A O 1
ATOM 1629 N N . LEU A 1 231 ? -26.474 -14.174 35.261 1.00 82.12 231 LEU A N 1
ATOM 1630 C CA . LEU A 1 231 ? -25.848 -14.949 34.197 1.00 82.12 231 LEU A CA 1
ATOM 1631 C C . LEU A 1 231 ? -26.121 -14.324 32.828 1.00 82.12 231 LEU A C 1
ATOM 1633 O O . LEU A 1 231 ? -27.209 -13.824 32.534 1.00 82.12 231 LEU A O 1
ATOM 1637 N N . VAL A 1 232 ? -25.111 -14.392 31.960 1.00 89.38 232 VAL A N 1
ATOM 1638 C CA . VAL A 1 232 ? -25.195 -13.954 30.566 1.00 89.38 232 VAL A CA 1
ATOM 1639 C C . VAL A 1 232 ? -24.786 -15.107 29.667 1.00 89.38 232 VAL A C 1
ATOM 1641 O O . VAL A 1 232 ? -23.715 -15.688 29.833 1.00 89.38 232 VAL A O 1
ATOM 1644 N N . THR A 1 233 ? -25.622 -15.427 28.683 1.00 87.62 233 THR A N 1
ATOM 1645 C CA . THR A 1 233 ? -25.282 -16.412 27.651 1.00 87.62 233 THR A CA 1
ATOM 1646 C C . THR A 1 233 ? -25.384 -15.806 26.267 1.00 87.62 233 THR A C 1
ATOM 1648 O O . THR A 1 233 ? -26.273 -15.005 25.966 1.00 87.62 233 THR A O 1
ATOM 1651 N N . THR A 1 234 ? -24.468 -16.216 25.397 1.00 90.56 234 THR A N 1
ATOM 1652 C CA . THR A 1 234 ? -24.446 -15.826 23.991 1.00 90.56 234 THR A CA 1
ATOM 1653 C C . THR A 1 234 ? -24.549 -17.072 23.122 1.00 90.56 234 THR A C 1
ATOM 1655 O O . THR A 1 234 ? -23.982 -18.122 23.418 1.00 90.56 234 THR A O 1
ATOM 1658 N N . SER A 1 235 ? -25.335 -16.990 22.050 1.00 89.50 235 SER A N 1
ATOM 1659 C CA . SER A 1 235 ? -25.446 -18.087 21.086 1.00 89.50 235 SER A CA 1
ATOM 1660 C C . SER A 1 235 ? -25.601 -17.552 19.670 1.00 89.50 235 SER A C 1
ATOM 1662 O O . SER A 1 235 ? -26.334 -16.586 19.442 1.00 89.50 235 SER A O 1
ATOM 1664 N N . ALA A 1 236 ? -24.924 -18.198 18.722 1.00 90.31 236 ALA A N 1
ATOM 1665 C CA . ALA A 1 236 ? -24.990 -17.832 17.317 1.00 90.31 236 ALA A CA 1
ATOM 1666 C C . ALA A 1 236 ? -26.371 -18.150 16.725 1.00 90.31 236 ALA A C 1
ATOM 1668 O O . ALA A 1 236 ? -26.935 -19.228 16.929 1.00 90.31 236 ALA A O 1
ATOM 1669 N N . LEU A 1 237 ? -26.898 -17.212 15.945 1.00 89.81 237 LEU A N 1
ATOM 1670 C CA . LEU A 1 237 ? -28.109 -17.357 15.155 1.00 89.81 237 LEU A CA 1
ATOM 1671 C C . LEU A 1 237 ? -27.752 -17.595 13.693 1.00 89.81 237 LEU A C 1
ATOM 1673 O O . LEU A 1 237 ? -27.056 -16.802 13.057 1.00 89.81 237 LEU A O 1
ATOM 1677 N N . SER A 1 238 ? -28.295 -18.672 13.133 1.00 90.50 238 SER A N 1
ATOM 1678 C CA . SER A 1 238 ? -28.219 -18.920 11.696 1.00 90.50 238 SER A CA 1
ATOM 1679 C C . SER A 1 238 ? -29.083 -17.930 10.912 1.00 90.50 238 SER A C 1
ATOM 1681 O O . SER A 1 238 ? -30.085 -17.411 11.416 1.00 90.50 238 SER A O 1
ATOM 1683 N N . VAL A 1 239 ? -28.724 -17.720 9.645 1.00 84.31 239 VAL A N 1
ATOM 1684 C CA . VAL A 1 239 ? -29.542 -16.978 8.675 1.00 84.31 239 VAL A CA 1
ATOM 1685 C C . VAL A 1 239 ? -30.968 -17.546 8.652 1.00 84.31 239 VAL A C 1
ATOM 1687 O O . VAL A 1 239 ? -31.161 -18.761 8.641 1.00 84.31 239 VAL A O 1
ATOM 1690 N N . GLY A 1 240 ? -31.970 -16.665 8.665 1.00 82.19 240 GLY A N 1
ATOM 1691 C CA . GLY A 1 240 ? -33.393 -17.012 8.727 1.00 82.19 240 GLY A CA 1
ATOM 1692 C C . GLY A 1 240 ? -33.986 -17.105 10.138 1.00 82.19 240 GLY A C 1
ATOM 1693 O O . GLY A 1 240 ? -35.176 -17.388 10.271 1.00 82.19 240 GLY A O 1
ATOM 1694 N N . SER A 1 241 ? -33.200 -16.850 11.189 1.00 87.56 241 SER A N 1
ATOM 1695 C CA . SER A 1 241 ? -33.707 -16.789 12.568 1.00 87.56 241 SER A CA 1
ATOM 1696 C C . SER A 1 241 ? -34.655 -15.599 12.769 1.00 87.56 241 SER A C 1
ATOM 1698 O O . SER A 1 241 ? -34.411 -14.509 12.255 1.00 87.56 241 SER A O 1
ATOM 1700 N N . SER A 1 242 ? -35.722 -15.777 13.557 1.00 86.06 242 SER A N 1
ATOM 1701 C CA . SER A 1 242 ? -36.795 -14.778 13.713 1.00 86.06 242 SER A CA 1
ATOM 1702 C C . SER A 1 242 ? -36.352 -13.438 14.315 1.00 86.06 242 SER A C 1
ATOM 1704 O O . SER A 1 242 ? -37.012 -12.436 14.066 1.00 86.06 242 SER A O 1
ATOM 1706 N N . GLY A 1 243 ? -35.263 -13.411 15.093 1.00 83.25 243 GLY A N 1
ATOM 1707 C CA . GLY A 1 243 ? -34.693 -12.178 15.655 1.00 83.25 243 GLY A CA 1
ATOM 1708 C C . GLY A 1 243 ? -33.619 -11.519 14.786 1.00 83.25 243 GLY A C 1
ATOM 1709 O O . GLY A 1 243 ? -33.475 -10.306 14.833 1.00 83.25 243 GLY A O 1
ATOM 1710 N N . CYS A 1 244 ? -32.921 -12.297 13.949 1.00 87.12 244 CYS A N 1
ATOM 1711 C CA . CYS A 1 244 ? -31.893 -11.818 13.025 1.00 87.12 244 CYS A CA 1
ATOM 1712 C C . CYS A 1 244 ? -31.986 -12.568 11.686 1.00 87.12 244 CYS A C 1
ATOM 1714 O O . CYS A 1 244 ? -31.378 -13.634 11.532 1.00 87.12 244 CYS A O 1
ATOM 1716 N N . PRO A 1 245 ? -32.723 -12.033 10.694 1.00 85.19 245 PRO A N 1
ATOM 1717 C CA . PRO A 1 245 ? -32.927 -12.705 9.410 1.00 85.19 245 PRO A CA 1
ATOM 1718 C C . PRO A 1 245 ? -31.632 -12.989 8.638 1.00 85.19 245 PRO A C 1
ATOM 1720 O O . PRO A 1 245 ? -31.568 -13.980 7.917 1.00 85.19 245 PRO A O 1
ATOM 1723 N N . MET A 1 246 ? -30.591 -12.174 8.826 1.00 80.94 246 MET A N 1
ATOM 1724 C CA . MET A 1 246 ? -29.269 -12.343 8.201 1.00 80.94 246 MET A CA 1
ATOM 1725 C C . MET A 1 246 ? -28.267 -13.104 9.088 1.00 80.94 246 MET A C 1
ATOM 1727 O O . MET A 1 246 ? -27.067 -13.111 8.818 1.00 80.94 246 MET A O 1
ATOM 1731 N N . GLY A 1 247 ? -28.753 -13.769 10.138 1.00 83.38 247 GLY A N 1
ATOM 1732 C CA . GLY A 1 247 ? -27.905 -14.358 11.169 1.00 83.38 247 GLY A CA 1
ATOM 1733 C C . GLY A 1 247 ? -27.322 -13.295 12.100 1.00 83.38 247 GLY A C 1
ATOM 1734 O O . GLY A 1 247 ? -27.591 -12.100 11.956 1.00 83.38 247 GLY A O 1
ATOM 1735 N N . GLY A 1 248 ? -26.569 -13.737 13.097 1.00 88.19 248 GLY A N 1
ATOM 1736 C CA . GLY A 1 248 ? -25.991 -12.865 14.117 1.00 88.19 248 GLY A CA 1
ATOM 1737 C C . GLY A 1 248 ? -25.815 -13.621 15.422 1.00 88.19 248 GLY A C 1
ATOM 1738 O O . GLY A 1 248 ? -25.608 -14.831 15.411 1.00 88.19 248 GLY A O 1
ATOM 1739 N N . ASN A 1 249 ? -25.963 -12.932 16.544 1.00 88.75 249 ASN A N 1
ATOM 1740 C CA . ASN A 1 249 ? -25.925 -13.522 17.875 1.00 88.75 249 ASN A CA 1
ATOM 1741 C C . ASN A 1 249 ? -27.145 -13.091 18.685 1.00 88.75 249 ASN A C 1
ATOM 1743 O O . ASN A 1 249 ? -27.677 -11.993 18.515 1.00 88.75 249 ASN A O 1
ATOM 1747 N N . VAL A 1 250 ? -27.587 -13.962 19.584 1.00 91.06 250 VAL A N 1
ATOM 1748 C CA . VAL A 1 250 ? -28.553 -13.614 20.626 1.00 91.06 250 VAL A CA 1
ATOM 1749 C C . VAL A 1 250 ? -27.856 -13.651 21.974 1.00 91.06 250 VAL A C 1
ATOM 1751 O O . VAL A 1 250 ? -27.173 -14.626 22.299 1.00 91.06 250 VAL A O 1
ATOM 1754 N N . VAL A 1 251 ? -28.043 -12.579 22.734 1.00 90.81 251 VAL A N 1
ATOM 1755 C CA . VAL A 1 251 ? -27.563 -12.411 24.103 1.00 90.81 251 VAL A CA 1
ATOM 1756 C C . VAL A 1 251 ? -28.764 -12.549 25.027 1.00 90.81 251 VAL A C 1
ATOM 1758 O O . VAL A 1 251 ? -29.794 -11.908 24.806 1.00 90.81 251 VAL A O 1
ATOM 1761 N N . ARG A 1 252 ? -28.652 -13.407 26.037 1.00 91.00 252 ARG A N 1
ATOM 1762 C CA . ARG A 1 252 ? -29.683 -13.619 27.055 1.00 91.00 252 ARG A CA 1
ATOM 1763 C C . ARG A 1 252 ? -29.102 -13.309 28.419 1.00 91.00 252 ARG A C 1
ATOM 1765 O O . ARG A 1 252 ? -27.990 -13.743 28.708 1.00 91.00 252 ARG A O 1
ATOM 1772 N N . ILE A 1 253 ? -29.856 -12.560 29.208 1.00 89.62 253 ILE A N 1
ATOM 1773 C CA . ILE A 1 253 ? -29.481 -12.097 30.541 1.00 89.62 253 ILE A CA 1
ATOM 1774 C C . ILE A 1 253 ? -30.596 -12.513 31.490 1.00 89.62 253 ILE A C 1
ATOM 1776 O O . ILE A 1 253 ? -31.770 -12.373 31.137 1.00 89.62 253 ILE A O 1
ATOM 1780 N N . GLY A 1 254 ? -30.229 -13.013 32.661 1.00 90.12 254 GLY A N 1
ATOM 1781 C CA . GLY A 1 254 ? -31.180 -13.355 33.708 1.00 90.12 254 GLY A CA 1
ATOM 1782 C C . GLY A 1 254 ? -30.506 -13.733 35.018 1.00 90.12 254 GLY A C 1
ATOM 1783 O O . GLY A 1 254 ? -29.282 -13.893 35.055 1.00 90.12 254 GLY A O 1
ATOM 1784 N N . MET A 1 255 ? -31.293 -13.840 36.083 1.00 86.38 255 MET A N 1
ATOM 1785 C CA . MET A 1 255 ? -30.814 -14.326 37.378 1.00 86.38 255 MET A CA 1
ATOM 1786 C C . MET A 1 255 ? -30.879 -15.855 37.450 1.00 86.38 255 MET A C 1
ATOM 1788 O O . MET A 1 255 ? -31.818 -16.470 36.962 1.00 86.38 255 MET A O 1
ATOM 1792 N N . ASP A 1 256 ? -29.859 -16.460 38.049 1.00 86.88 256 ASP A N 1
ATOM 1793 C CA . ASP A 1 256 ? -29.770 -17.889 38.374 1.00 86.88 256 ASP A CA 1
ATOM 1794 C C . ASP A 1 256 ? -30.717 -18.210 39.541 1.00 86.88 256 ASP A C 1
ATOM 1796 O O . ASP A 1 256 ? -30.291 -18.351 40.690 1.00 86.88 256 ASP A O 1
ATOM 1800 N N . ASP A 1 257 ? -32.022 -18.201 39.265 1.00 84.44 257 ASP A N 1
ATOM 1801 C CA . ASP A 1 257 ? -33.079 -18.318 40.272 1.00 84.44 257 ASP A CA 1
ATOM 1802 C C . ASP A 1 257 ? -33.062 -19.677 40.986 1.00 84.44 257 ASP A C 1
ATOM 1804 O O . ASP A 1 257 ? -33.537 -19.779 42.124 1.00 84.44 257 ASP A O 1
ATOM 1808 N N . ASP A 1 258 ? -32.541 -20.725 40.338 1.00 85.31 258 ASP A N 1
ATOM 1809 C CA . ASP A 1 258 ? -32.423 -22.059 40.929 1.00 85.31 258 ASP A CA 1
ATOM 1810 C C . ASP A 1 258 ? -31.017 -22.415 41.452 1.00 85.31 258 ASP A C 1
ATOM 1812 O O . ASP A 1 258 ? -30.871 -23.400 42.191 1.00 85.31 258 ASP A O 1
ATOM 1816 N N . GLY A 1 259 ? -30.024 -21.558 41.190 1.00 85.12 259 GLY A N 1
ATOM 1817 C CA . GLY A 1 259 ? -28.673 -21.640 41.741 1.00 85.12 259 GLY A CA 1
ATOM 1818 C C . GLY A 1 259 ? -27.828 -22.769 41.149 1.00 85.12 259 GLY A C 1
ATOM 1819 O O . GLY A 1 259 ? -26.886 -23.233 41.806 1.00 85.12 259 GLY A O 1
ATOM 1820 N N . ASP A 1 260 ? -28.174 -23.274 39.962 1.00 87.62 260 ASP A N 1
ATOM 1821 C CA . ASP A 1 260 ? -27.460 -24.368 39.303 1.00 87.62 260 ASP A CA 1
ATOM 1822 C C . ASP A 1 260 ? -26.258 -23.901 38.457 1.00 87.62 260 ASP A C 1
ATOM 1824 O O . ASP A 1 260 ? -25.441 -24.723 38.013 1.00 87.62 260 ASP A O 1
ATOM 1828 N N . GLY A 1 261 ? -26.094 -22.581 38.309 1.00 84.56 261 GLY A N 1
ATOM 1829 C CA . GLY A 1 261 ? -25.002 -21.947 37.579 1.00 84.56 261 GLY A CA 1
ATOM 1830 C C . GLY A 1 261 ? -25.179 -21.955 36.058 1.00 84.56 261 GLY A C 1
ATOM 1831 O O . GLY A 1 261 ? -24.210 -21.696 35.333 1.00 84.56 261 GLY A O 1
ATOM 1832 N N . VAL A 1 262 ? -26.374 -22.260 35.549 1.00 87.12 262 VAL A N 1
ATOM 1833 C CA . VAL A 1 262 ? -26.701 -22.300 34.122 1.00 87.12 262 VAL A CA 1
ATOM 1834 C C . VAL A 1 262 ? -27.926 -21.440 33.844 1.00 87.12 262 VAL A C 1
ATOM 1836 O O . VAL A 1 262 ? -29.007 -21.704 34.331 1.00 87.12 262 VAL A O 1
ATOM 1839 N N . LEU A 1 263 ? -27.805 -20.474 32.927 1.00 88.88 263 LEU A N 1
ATOM 1840 C CA . LEU A 1 263 ? -28.964 -19.678 32.517 1.00 88.88 263 LEU A CA 1
ATOM 1841 C C . LEU A 1 263 ? -29.911 -20.503 31.632 1.00 88.88 263 LEU A C 1
ATOM 1843 O O . LEU A 1 263 ? -29.720 -20.614 30.411 1.00 88.88 263 LEU A O 1
ATOM 1847 N N . SER A 1 264 ? -30.942 -21.080 32.237 1.00 88.19 264 SER A N 1
ATOM 1848 C CA . SER A 1 264 ? -31.997 -21.797 31.537 1.00 88.19 264 SER A CA 1
ATOM 1849 C C . SER A 1 264 ? -32.948 -20.830 30.827 1.00 88.19 264 SER A C 1
ATOM 1851 O O . SER A 1 264 ? -32.974 -19.629 31.067 1.00 88.19 264 SER A O 1
ATOM 1853 N N . THR A 1 265 ? -33.804 -21.338 29.938 1.00 86.00 265 THR A N 1
ATOM 1854 C CA . THR A 1 265 ? -34.777 -20.487 29.229 1.00 86.00 265 THR A CA 1
ATOM 1855 C C . THR A 1 265 ? -35.861 -19.885 30.126 1.00 86.00 265 THR A C 1
ATOM 1857 O O . THR A 1 265 ? -36.568 -18.994 29.662 1.00 86.00 265 THR A O 1
ATOM 1860 N N . MET A 1 266 ? -36.061 -20.413 31.339 1.00 87.44 266 MET A N 1
ATOM 1861 C CA . MET A 1 266 ? -37.076 -19.905 32.275 1.00 87.44 266 MET A CA 1
ATOM 1862 C C . MET A 1 266 ? -36.558 -18.743 33.125 1.00 87.44 266 MET A C 1
ATOM 1864 O O . MET A 1 266 ? -37.372 -17.975 33.619 1.00 87.44 266 MET A O 1
ATOM 1868 N N . GLU A 1 267 ? -35.240 -18.602 33.222 1.00 89.06 267 GLU A N 1
ATOM 1869 C CA . GLU A 1 267 ? -34.538 -17.579 34.007 1.00 89.06 267 GLU A CA 1
ATOM 1870 C C . GLU A 1 267 ? -34.189 -16.338 33.184 1.00 89.06 267 GLU A C 1
ATOM 1872 O O . GLU A 1 267 ? -33.665 -15.362 33.697 1.00 89.06 267 GLU A O 1
ATOM 1877 N N . VAL A 1 268 ? -34.450 -16.356 31.874 1.00 91.12 268 VAL A N 1
ATOM 1878 C CA . VAL A 1 268 ? -34.103 -15.241 30.988 1.00 91.12 268 VAL A CA 1
ATOM 1879 C C . VAL A 1 268 ? -35.058 -14.071 31.208 1.00 91.12 268 VAL A C 1
ATOM 1881 O O . VAL A 1 268 ? -36.194 -14.090 30.730 1.00 91.12 268 VAL A O 1
ATOM 1884 N N . ASP A 1 269 ? -34.545 -13.008 31.816 1.00 89.44 269 ASP A N 1
ATOM 1885 C CA . ASP A 1 269 ? -35.247 -11.739 32.007 1.00 89.44 269 ASP A CA 1
ATOM 1886 C C . ASP A 1 269 ? -35.206 -10.855 30.756 1.00 89.44 269 ASP A C 1
ATOM 1888 O O . ASP A 1 269 ? -36.185 -10.193 30.400 1.00 89.44 269 ASP A O 1
ATOM 1892 N N . GLN A 1 270 ? -34.073 -10.852 30.046 1.00 90.69 270 GLN A N 1
ATOM 1893 C CA . GLN A 1 270 ? -33.872 -10.016 28.867 1.00 90.69 270 GLN A CA 1
ATOM 1894 C C . GLN A 1 270 ? -33.224 -10.788 27.720 1.00 90.69 270 GLN A C 1
ATOM 1896 O O . GLN A 1 270 ? -32.285 -11.563 27.886 1.00 90.69 270 GLN A O 1
ATOM 1901 N N . THR A 1 271 ? -33.721 -10.542 26.507 1.00 89.81 271 THR A N 1
ATOM 1902 C CA . THR A 1 271 ? -33.146 -11.068 25.266 1.00 89.81 271 THR A CA 1
ATOM 1903 C C . THR A 1 271 ? -32.815 -9.920 24.325 1.00 89.81 271 THR A C 1
ATOM 1905 O O . THR A 1 271 ? -33.689 -9.122 23.984 1.00 89.81 271 THR A O 1
ATOM 1908 N N . MET A 1 272 ? -31.567 -9.868 23.868 1.00 89.50 272 MET A N 1
ATOM 1909 C CA . MET A 1 272 ? -31.074 -8.894 22.898 1.00 89.50 272 MET A CA 1
ATOM 1910 C C . MET A 1 272 ? -30.543 -9.602 21.655 1.00 89.50 272 MET A C 1
ATOM 1912 O O . MET A 1 272 ? -29.947 -10.677 21.734 1.00 89.50 272 MET A O 1
ATOM 1916 N N . TYR A 1 273 ? -30.747 -8.980 20.500 1.00 86.75 273 TYR A N 1
ATOM 1917 C CA . TYR A 1 273 ? -30.314 -9.501 19.210 1.00 86.75 273 TYR A CA 1
ATOM 1918 C C . TYR A 1 273 ? -29.239 -8.592 18.624 1.00 86.75 273 TYR A C 1
ATOM 1920 O O . TYR A 1 273 ? -29.480 -7.408 18.405 1.00 86.75 273 TYR A O 1
ATOM 1928 N N . VAL A 1 274 ? -28.071 -9.165 18.344 1.00 86.69 274 VAL A N 1
ATOM 1929 C CA . VAL A 1 274 ? -26.979 -8.510 17.621 1.00 86.69 274 VAL A CA 1
ATOM 1930 C C . VAL A 1 274 ? -26.962 -9.106 16.223 1.00 86.69 274 VAL A C 1
ATOM 1932 O O . VAL A 1 274 ? -26.422 -10.190 15.997 1.00 86.69 274 VAL A O 1
ATOM 1935 N N . CYS A 1 275 ? -27.651 -8.449 15.296 1.00 84.69 275 CYS A N 1
ATOM 1936 C CA . CYS A 1 275 ? -27.838 -8.970 13.948 1.00 84.69 275 CYS A CA 1
ATOM 1937 C C . CYS A 1 275 ? -26.718 -8.534 13.016 1.00 84.69 275 CYS A C 1
ATOM 1939 O O . CYS A 1 275 ? -26.264 -7.394 13.073 1.00 84.69 275 CYS A O 1
ATOM 1941 N N . ASN A 1 276 ? -26.336 -9.424 12.102 1.00 79.94 276 ASN A N 1
ATOM 1942 C CA . ASN A 1 276 ? -25.447 -9.056 11.012 1.00 79.94 276 ASN A CA 1
ATOM 1943 C C . ASN A 1 276 ? -26.112 -7.968 10.161 1.00 79.94 276 ASN A C 1
ATOM 1945 O O . ASN A 1 276 ? -27.294 -8.077 9.809 1.00 79.94 276 ASN A O 1
ATOM 1949 N N . GLY A 1 277 ? -25.340 -6.935 9.819 1.00 71.31 277 GLY A N 1
ATOM 1950 C CA . GLY A 1 277 ? -25.764 -5.924 8.862 1.00 71.31 277 GLY A CA 1
ATOM 1951 C C . GLY A 1 277 ? -26.078 -6.553 7.505 1.00 71.31 277 GLY A C 1
ATOM 1952 O O . GLY A 1 277 ? -25.509 -7.576 7.119 1.00 71.31 277 GLY A O 1
ATOM 1953 N N . VAL A 1 278 ? -26.998 -5.942 6.761 1.00 66.50 278 VAL A N 1
ATOM 1954 C CA . VAL A 1 278 ? -27.057 -6.198 5.321 1.00 66.50 278 VAL A CA 1
ATOM 1955 C C . VAL A 1 278 ? -25.798 -5.603 4.702 1.00 66.50 278 VAL A C 1
ATOM 1957 O O . VAL A 1 278 ? -25.402 -4.501 5.085 1.00 66.50 278 VAL A O 1
ATOM 1960 N N . ASN A 1 279 ? -25.173 -6.302 3.755 1.00 55.88 279 ASN A N 1
ATOM 1961 C CA . ASN A 1 279 ? -24.123 -5.677 2.959 1.00 55.88 279 ASN A CA 1
ATOM 1962 C C . ASN A 1 279 ? -24.696 -4.388 2.362 1.00 55.88 279 ASN A C 1
ATOM 1964 O O . ASN A 1 279 ? -25.805 -4.398 1.811 1.00 55.88 279 ASN A O 1
ATOM 1968 N N . GLY A 1 280 ? -23.959 -3.287 2.506 1.00 52.25 280 GLY A N 1
ATOM 1969 C CA . GLY A 1 280 ? -24.271 -2.071 1.773 1.00 52.25 280 GLY A CA 1
ATOM 1970 C C . GLY A 1 280 ? -24.348 -2.391 0.283 1.00 52.25 280 GLY A C 1
ATOM 1971 O O . GLY A 1 280 ? -23.692 -3.314 -0.201 1.00 52.25 280 GLY A O 1
ATOM 1972 N N . VAL A 1 281 ? -25.176 -1.650 -0.450 1.00 51.00 281 VAL A N 1
ATOM 1973 C CA . VAL A 1 281 ? -24.976 -1.598 -1.899 1.00 51.00 281 VAL A CA 1
ATOM 1974 C C . VAL A 1 281 ? -23.563 -1.089 -2.131 1.00 51.00 281 VAL A C 1
ATOM 1976 O O . VAL A 1 281 ? -23.176 -0.096 -1.510 1.00 51.00 281 VAL A O 1
ATOM 1979 N N . ASP A 1 282 ? -22.808 -1.778 -2.983 1.00 55.22 282 ASP A N 1
ATOM 1980 C CA . ASP A 1 282 ? -21.490 -1.304 -3.382 1.00 55.22 282 ASP A CA 1
ATOM 1981 C C . ASP A 1 282 ? -21.618 0.162 -3.807 1.00 55.22 282 ASP A C 1
ATOM 1983 O O . ASP A 1 282 ? -22.565 0.550 -4.509 1.00 55.22 282 ASP A O 1
ATOM 1987 N N . GLY A 1 283 ? -20.691 0.995 -3.331 1.00 53.47 283 GLY A N 1
ATOM 1988 C CA . GLY A 1 283 ? -20.558 2.339 -3.871 1.00 53.47 283 GLY A CA 1
ATOM 1989 C C . GLY A 1 283 ? -20.389 2.239 -5.385 1.00 53.47 283 GLY A C 1
ATOM 1990 O O . GLY A 1 283 ? -19.835 1.265 -5.891 1.00 53.47 283 GLY A O 1
ATOM 1991 N N . SER A 1 284 ? -20.874 3.233 -6.130 1.00 43.50 284 SER A N 1
ATOM 1992 C CA . SER A 1 284 ? -20.468 3.343 -7.530 1.00 43.50 284 SER A CA 1
ATOM 1993 C C . SER A 1 284 ? -18.945 3.350 -7.584 1.00 43.50 284 SER A C 1
ATOM 1995 O O . SER A 1 284 ? -18.343 4.104 -6.811 1.00 43.50 284 SER A O 1
ATOM 1997 N N . ASP A 1 285 ? -18.357 2.557 -8.479 1.00 56.75 285 ASP A N 1
ATOM 1998 C CA . ASP A 1 285 ? -16.915 2.567 -8.709 1.00 56.75 285 ASP A CA 1
ATOM 1999 C C . ASP A 1 285 ? -16.415 4.015 -8.774 1.00 56.75 285 ASP A C 1
ATOM 2001 O O . ASP A 1 285 ? -17.041 4.887 -9.395 1.00 56.75 285 ASP A O 1
ATOM 2005 N N . GLY A 1 286 ? -15.301 4.284 -8.090 1.00 47.84 286 GLY A N 1
ATOM 2006 C CA . GLY A 1 286 ? -14.603 5.549 -8.270 1.00 47.84 286 GLY A CA 1
ATOM 2007 C C . GLY A 1 286 ? -14.286 5.731 -9.752 1.00 47.84 286 GLY A C 1
ATOM 2008 O O . GLY A 1 286 ? -14.043 4.757 -10.463 1.00 47.84 286 GLY A O 1
ATOM 2009 N N . ALA A 1 287 ? -14.299 6.974 -10.237 1.00 46.53 287 ALA A N 1
ATOM 2010 C CA . ALA A 1 287 ? -13.738 7.235 -11.556 1.00 46.53 287 ALA A CA 1
ATOM 2011 C C . ALA A 1 287 ? -12.303 6.695 -11.583 1.00 46.53 287 ALA A C 1
ATOM 2013 O O . ALA A 1 287 ? -11.568 6.904 -10.611 1.00 46.53 287 ALA A O 1
ATOM 2014 N N . ASP A 1 288 ? -11.928 6.018 -12.672 1.00 60.25 288 ASP A N 1
ATOM 2015 C CA . ASP A 1 288 ? -10.553 5.571 -12.878 1.00 60.25 288 ASP A CA 1
ATOM 2016 C C . ASP A 1 288 ? -9.603 6.722 -12.524 1.00 60.25 288 ASP A C 1
ATOM 2018 O O . ASP A 1 288 ? -9.792 7.867 -12.959 1.00 60.25 288 ASP A O 1
ATOM 2022 N N . GLY A 1 289 ? -8.602 6.430 -11.689 1.00 49.22 289 GLY A N 1
ATOM 2023 C CA . GLY A 1 289 ? -7.534 7.386 -11.432 1.00 49.22 289 GLY A CA 1
ATOM 2024 C C . GLY A 1 289 ? -6.916 7.817 -12.761 1.00 49.22 289 GLY A C 1
ATOM 2025 O O . GLY A 1 289 ? -6.882 7.038 -13.713 1.00 49.22 289 GLY A O 1
ATOM 2026 N N . ALA A 1 290 ? -6.437 9.060 -12.849 1.00 48.50 290 ALA A N 1
ATOM 2027 C CA . ALA A 1 290 ? -5.675 9.476 -14.022 1.00 48.50 290 ALA A CA 1
ATOM 2028 C C . ALA A 1 290 ? -4.547 8.463 -14.274 1.00 48.50 290 ALA A C 1
ATOM 2030 O O . ALA A 1 290 ? -3.872 8.073 -13.317 1.00 48.50 290 ALA A O 1
ATOM 2031 N N . ASP A 1 291 ? -4.360 8.054 -15.536 1.00 58.03 291 ASP A N 1
ATOM 2032 C CA . ASP A 1 291 ? -3.256 7.179 -15.936 1.00 58.03 291 ASP A CA 1
ATOM 2033 C C . ASP A 1 291 ? -1.973 7.650 -15.244 1.00 58.03 291 ASP A C 1
ATOM 2035 O O . ASP A 1 291 ? -1.569 8.812 -15.377 1.00 58.03 291 ASP A O 1
ATOM 2039 N N . GLY A 1 292 ? -1.355 6.761 -14.461 1.00 45.91 292 GLY A N 1
ATOM 2040 C CA . GLY A 1 292 ? -0.104 7.072 -13.787 1.00 45.91 292 GLY A CA 1
ATOM 2041 C C . GLY A 1 292 ? 0.911 7.572 -14.814 1.00 45.91 292 GLY A C 1
ATOM 2042 O O . GLY A 1 292 ? 1.071 6.977 -15.881 1.00 45.91 292 GLY A O 1
ATOM 2043 N N . VAL A 1 293 ? 1.597 8.679 -14.517 1.00 48.88 293 VAL A N 1
ATOM 2044 C CA . VAL A 1 293 ? 2.696 9.146 -15.369 1.00 48.88 293 VAL A CA 1
ATOM 2045 C C . VAL A 1 293 ? 3.752 8.043 -15.380 1.00 48.88 293 VAL A C 1
ATOM 2047 O O . VAL A 1 293 ? 4.395 7.791 -14.363 1.00 48.88 293 VAL A O 1
ATOM 2050 N N . MET A 1 294 ? 3.880 7.364 -16.523 1.00 47.38 294 MET A N 1
ATOM 2051 C CA . MET A 1 294 ? 4.795 6.239 -16.732 1.00 47.38 294 MET A CA 1
ATOM 2052 C C . MET A 1 294 ? 6.203 6.607 -16.232 1.00 47.38 294 MET A C 1
ATOM 2054 O O . MET A 1 294 ? 6.808 7.539 -16.776 1.00 47.38 294 MET A O 1
ATOM 2058 N N . PRO A 1 295 ? 6.743 5.923 -15.208 1.00 48.25 295 PRO A N 1
ATOM 2059 C CA . PRO A 1 295 ? 8.041 6.273 -14.661 1.00 48.25 295 PRO A CA 1
ATOM 2060 C C . PRO A 1 295 ? 9.161 5.895 -15.642 1.00 48.25 295 PRO A C 1
ATOM 2062 O O . PRO A 1 295 ? 9.202 4.785 -16.165 1.00 48.25 295 PRO A O 1
ATOM 2065 N N . THR A 1 296 ? 10.045 6.873 -15.872 1.00 54.22 296 THR A N 1
ATOM 2066 C CA . THR A 1 296 ? 11.418 6.825 -16.418 1.00 54.22 296 THR A CA 1
ATOM 2067 C C . THR A 1 296 ? 11.759 5.693 -17.392 1.00 54.22 296 THR A C 1
ATOM 2069 O O . THR A 1 296 ? 11.994 4.554 -16.995 1.00 54.22 296 THR A O 1
ATOM 2072 N N . VAL A 1 297 ? 11.924 6.054 -18.671 1.00 59.91 297 VAL A N 1
ATOM 2073 C CA . VAL A 1 297 ? 12.656 5.243 -19.653 1.00 59.91 297 VAL A CA 1
ATOM 2074 C C . VAL A 1 297 ? 14.050 4.952 -19.095 1.00 59.91 297 VAL A C 1
ATOM 2076 O O . VAL A 1 297 ? 14.841 5.874 -18.911 1.00 59.91 297 VAL A O 1
ATOM 2079 N N . MET A 1 298 ? 14.346 3.683 -18.819 1.00 82.00 298 MET A N 1
ATOM 2080 C CA . MET A 1 298 ? 15.708 3.249 -18.510 1.00 82.00 298 MET A CA 1
ATOM 2081 C C . MET A 1 298 ? 16.421 2.913 -19.817 1.00 82.00 298 MET A C 1
ATOM 2083 O O . MET A 1 298 ? 16.015 2.004 -20.545 1.00 82.00 298 MET A O 1
ATOM 2087 N N . GLU A 1 299 ? 17.452 3.687 -20.140 1.00 91.06 299 GLU A N 1
ATOM 2088 C CA . GLU A 1 299 ? 18.280 3.489 -21.326 1.00 91.06 299 GLU A CA 1
ATOM 2089 C C . GLU A 1 299 ? 19.450 2.553 -21.011 1.00 91.06 299 GLU A C 1
ATOM 2091 O O . GLU A 1 299 ? 20.079 2.685 -19.965 1.00 91.06 299 GLU A O 1
ATOM 2096 N N . MET A 1 300 ? 19.728 1.621 -21.920 1.00 94.69 300 MET A N 1
ATOM 2097 C CA . MET A 1 300 ? 20.863 0.699 -21.860 1.00 94.69 300 MET A CA 1
ATOM 2098 C C . MET A 1 300 ? 21.642 0.786 -23.171 1.00 94.69 300 MET A C 1
ATOM 2100 O O . MET A 1 300 ? 21.067 0.607 -24.251 1.00 94.69 300 MET A O 1
ATOM 2104 N N . GLU A 1 301 ? 22.945 1.038 -23.106 1.00 96.75 301 GLU A N 1
ATOM 2105 C CA . GLU A 1 301 ? 23.813 1.051 -24.281 1.00 96.75 301 GLU A CA 1
ATOM 2106 C C . GLU A 1 301 ? 24.141 -0.376 -24.723 1.00 96.75 301 GLU A C 1
ATOM 2108 O O . GLU A 1 301 ? 24.631 -1.189 -23.940 1.00 96.75 301 GLU A O 1
ATOM 2113 N N . VAL A 1 302 ? 23.907 -0.683 -26.001 1.00 98.19 302 VAL A N 1
ATOM 2114 C CA . VAL A 1 302 ? 24.263 -1.972 -26.600 1.00 98.19 302 VAL A CA 1
ATOM 2115 C C . VAL A 1 302 ? 25.449 -1.779 -27.530 1.00 98.19 302 VAL A C 1
ATOM 2117 O O . VAL A 1 302 ? 25.397 -0.992 -28.475 1.00 98.19 302 VAL A O 1
ATOM 2120 N N . THR A 1 303 ? 26.512 -2.540 -27.302 1.00 98.25 303 THR A N 1
ATOM 2121 C CA . THR A 1 303 ? 27.670 -2.627 -28.201 1.00 98.25 303 THR A CA 1
ATOM 2122 C C . THR A 1 303 ? 28.016 -4.083 -28.483 1.00 98.25 303 THR A C 1
ATOM 2124 O O . THR A 1 303 ? 27.536 -4.998 -27.813 1.00 98.25 303 THR A O 1
ATOM 2127 N N . VAL A 1 304 ? 28.831 -4.315 -29.511 1.00 98.19 304 VAL A N 1
ATOM 2128 C CA . VAL A 1 304 ? 29.264 -5.652 -29.917 1.00 98.19 304 VAL A CA 1
ATOM 2129 C C . VAL A 1 304 ? 30.777 -5.715 -30.014 1.00 98.19 304 VAL A C 1
ATOM 2131 O O . VAL A 1 304 ? 31.413 -4.918 -30.703 1.00 98.19 304 VAL A O 1
ATOM 2134 N N . SER A 1 305 ? 31.359 -6.726 -29.378 1.00 97.25 305 SER A N 1
ATOM 2135 C CA . SER A 1 305 ? 32.775 -7.056 -29.512 1.00 97.25 305 SER A CA 1
ATOM 2136 C C . SER A 1 305 ? 32.956 -8.564 -29.450 1.00 97.25 305 SER A C 1
ATOM 2138 O O . SER A 1 305 ? 32.272 -9.246 -28.700 1.00 97.25 305 SER A O 1
ATOM 2140 N N . SER A 1 306 ? 33.874 -9.100 -30.256 1.00 94.62 306 SER A N 1
ATOM 2141 C CA . SER A 1 306 ? 34.216 -10.532 -30.257 1.00 94.62 306 SER A CA 1
ATOM 2142 C C . SER A 1 306 ? 33.017 -11.488 -30.393 1.00 94.62 306 SER A C 1
ATOM 2144 O O . SER A 1 306 ? 33.054 -12.580 -29.842 1.00 94.62 306 SER A O 1
ATOM 2146 N N . MET A 1 307 ? 31.996 -11.103 -31.175 1.00 94.06 307 MET A N 1
ATOM 2147 C CA . MET A 1 307 ? 30.732 -11.846 -31.367 1.00 94.06 307 MET A CA 1
ATOM 2148 C C . MET A 1 307 ? 29.832 -11.932 -30.125 1.00 94.06 307 MET A C 1
ATOM 2150 O O . MET A 1 307 ? 28.925 -12.755 -30.104 1.00 94.06 307 MET A O 1
ATOM 2154 N N . ASP A 1 308 ? 30.020 -11.043 -29.152 1.00 96.56 308 ASP A N 1
ATOM 2155 C CA . ASP A 1 308 ? 29.193 -10.943 -27.953 1.00 96.56 308 ASP A CA 1
ATOM 2156 C C . ASP A 1 308 ? 28.558 -9.559 -27.829 1.00 96.56 308 ASP A C 1
ATOM 2158 O O . ASP A 1 308 ? 29.157 -8.545 -28.203 1.00 96.56 308 ASP A O 1
ATOM 2162 N N . PHE A 1 309 ? 27.339 -9.522 -27.289 1.00 98.31 309 PHE A N 1
ATOM 2163 C CA . PHE A 1 309 ? 26.716 -8.274 -26.859 1.00 98.31 309 PHE A CA 1
ATOM 2164 C C . PHE A 1 309 ? 27.334 -7.798 -25.550 1.00 98.31 309 PHE A C 1
ATOM 2166 O O . PHE A 1 309 ? 27.599 -8.594 -24.653 1.00 98.31 309 PHE A O 1
ATOM 2173 N N . TYR A 1 310 ? 27.505 -6.489 -25.438 1.00 97.94 310 TYR A N 1
ATOM 2174 C CA . TYR A 1 310 ? 27.836 -5.786 -24.212 1.00 97.94 310 TYR A CA 1
ATOM 2175 C C . T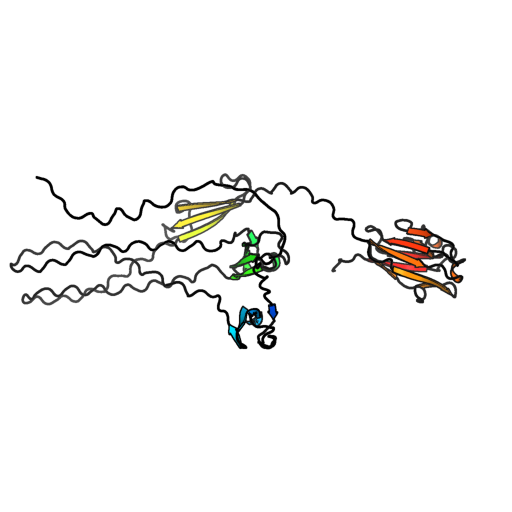YR A 1 310 ? 26.693 -4.824 -23.924 1.00 97.94 310 TYR A C 1
ATOM 2177 O O . TYR A 1 310 ? 26.387 -3.978 -24.765 1.00 97.94 310 TYR A O 1
ATOM 2185 N N . ILE A 1 311 ? 26.064 -4.972 -22.763 1.00 97.31 311 ILE A N 1
ATOM 2186 C CA . ILE A 1 311 ? 24.958 -4.118 -22.324 1.00 97.31 311 ILE A CA 1
ATOM 2187 C C . ILE A 1 311 ? 25.473 -3.302 -21.148 1.00 97.31 311 ILE A C 1
ATOM 2189 O O . ILE A 1 311 ? 25.954 -3.878 -20.173 1.00 97.31 311 ILE A O 1
ATOM 2193 N N . ASP A 1 312 ? 25.503 -1.980 -21.308 1.00 94.62 312 ASP A N 1
ATOM 2194 C CA . ASP A 1 312 ? 26.180 -1.041 -20.402 1.00 94.62 312 ASP A CA 1
ATOM 2195 C C . ASP A 1 312 ? 27.630 -1.459 -20.086 1.00 94.62 312 ASP A C 1
ATOM 2197 O O . ASP A 1 312 ? 28.136 -1.341 -18.970 1.00 94.62 312 ASP A O 1
ATOM 2201 N N . GLY A 1 313 ? 28.314 -2.004 -21.097 1.00 94.88 313 GLY A N 1
ATOM 2202 C CA . GLY A 1 313 ? 29.697 -2.475 -20.993 1.00 94.88 313 GLY A CA 1
ATOM 2203 C C . GLY A 1 313 ? 29.879 -3.856 -20.349 1.00 94.88 313 GLY A C 1
ATOM 2204 O O . GLY A 1 313 ? 31.018 -4.313 -20.239 1.00 94.88 313 GLY A O 1
ATOM 2205 N N . ILE A 1 314 ? 28.806 -4.556 -19.971 1.00 95.81 314 ILE A N 1
ATOM 2206 C CA . ILE A 1 314 ? 28.865 -5.911 -19.406 1.00 95.81 314 ILE A CA 1
ATOM 2207 C C . ILE A 1 314 ? 28.672 -6.949 -20.522 1.00 95.81 314 ILE A C 1
ATOM 2209 O O . ILE A 1 314 ? 27.624 -6.986 -21.169 1.00 95.81 314 ILE A O 1
ATOM 2213 N N . GLN A 1 315 ? 29.680 -7.804 -20.744 1.00 96.75 315 GLN A N 1
ATOM 2214 C CA . GLN A 1 315 ? 29.634 -8.891 -21.734 1.00 96.75 315 GLN A CA 1
ATOM 2215 C C . GLN A 1 315 ? 28.525 -9.887 -21.391 1.00 96.75 315 GLN A C 1
ATOM 2217 O O . GLN A 1 315 ? 28.509 -10.412 -20.280 1.00 96.75 315 GLN A O 1
ATOM 2222 N N . GLN A 1 316 ? 27.643 -10.162 -22.355 1.00 94.25 316 GLN A N 1
ATOM 2223 C CA . GLN A 1 316 ? 26.498 -11.070 -22.236 1.00 94.25 316 GLN A CA 1
ATOM 2224 C C . GLN A 1 316 ? 25.747 -10.903 -20.903 1.00 94.25 316 GLN A C 1
ATOM 2226 O O . GLN A 1 316 ? 25.460 -11.878 -20.214 1.00 94.25 316 GLN A O 1
ATOM 2231 N N . ALA A 1 317 ? 25.457 -9.652 -20.529 1.00 91.94 317 ALA A N 1
ATOM 2232 C CA . ALA A 1 317 ? 24.802 -9.321 -19.269 1.00 91.94 317 ALA A CA 1
ATOM 2233 C C . ALA A 1 317 ? 23.528 -10.150 -19.032 1.00 91.94 317 ALA A C 1
ATOM 2235 O O . ALA A 1 317 ? 22.679 -10.248 -19.922 1.00 91.94 317 ALA A O 1
ATOM 2236 N N . ASP A 1 318 ? 23.366 -10.682 -17.822 1.00 90.56 318 ASP A N 1
ATOM 2237 C CA . ASP A 1 318 ? 22.069 -11.143 -17.331 1.00 90.56 318 ASP A CA 1
ATOM 2238 C C . ASP A 1 318 ? 21.282 -9.920 -16.850 1.00 90.56 318 ASP A C 1
ATOM 2240 O O . ASP A 1 318 ? 21.716 -9.203 -15.947 1.00 90.56 318 ASP A O 1
ATOM 2244 N N . ILE A 1 319 ? 20.138 -9.651 -17.478 1.00 94.25 319 ILE A N 1
ATOM 2245 C CA . ILE A 1 319 ? 19.372 -8.418 -17.249 1.00 94.25 319 ILE A CA 1
ATOM 2246 C C . ILE A 1 319 ? 18.134 -8.729 -16.415 1.00 94.25 319 ILE A C 1
ATOM 2248 O O . ILE A 1 319 ? 17.452 -9.715 -16.680 1.00 94.25 319 ILE A O 1
ATOM 2252 N N . THR A 1 320 ? 17.786 -7.856 -15.471 1.00 94.19 320 THR A N 1
ATOM 2253 C CA . THR A 1 320 ? 16.486 -7.891 -14.786 1.00 94.19 320 THR A CA 1
ATOM 2254 C C . THR A 1 320 ? 15.646 -6.697 -15.217 1.00 94.19 320 THR A C 1
ATOM 2256 O O . THR A 1 320 ? 16.082 -5.556 -15.085 1.00 94.19 320 THR A O 1
ATOM 2259 N N . LEU A 1 321 ? 14.439 -6.957 -15.718 1.00 94.12 321 LEU A N 1
ATOM 2260 C CA . LEU A 1 321 ? 13.458 -5.936 -16.081 1.00 94.12 321 LEU A CA 1
ATOM 2261 C C . LEU A 1 321 ? 12.190 -6.106 -15.241 1.00 94.12 321 LEU A C 1
ATOM 2263 O O . LEU A 1 321 ? 11.847 -7.215 -14.827 1.00 94.12 321 LEU A O 1
ATOM 2267 N N . TYR A 1 322 ? 11.463 -5.016 -15.033 1.00 93.06 322 TYR A N 1
ATOM 2268 C CA . TYR A 1 322 ? 10.245 -4.992 -14.231 1.00 93.06 322 TYR A CA 1
ATOM 2269 C C . TYR A 1 322 ? 9.010 -4.806 -15.112 1.00 93.06 322 TYR A C 1
ATOM 2271 O O . TYR A 1 322 ? 8.995 -3.976 -16.023 1.00 93.06 322 TYR A O 1
ATOM 2279 N N . ARG A 1 323 ? 7.958 -5.580 -14.837 1.00 92.31 323 ARG A N 1
ATOM 2280 C CA . ARG A 1 323 ? 6.648 -5.452 -15.491 1.00 92.31 323 ARG A CA 1
ATOM 2281 C C . ARG A 1 323 ? 6.087 -4.043 -15.302 1.00 92.31 323 ARG A C 1
ATOM 2283 O O . ARG A 1 323 ? 6.182 -3.484 -14.215 1.00 92.31 323 ARG A O 1
ATOM 2290 N N . GLY A 1 324 ? 5.511 -3.478 -16.361 1.00 87.44 324 GLY A N 1
ATOM 2291 C CA . GLY A 1 324 ? 4.969 -2.115 -16.379 1.00 87.44 324 GLY A CA 1
ATOM 2292 C C . GLY A 1 324 ? 5.996 -1.014 -16.681 1.00 87.44 324 GLY A C 1
ATOM 2293 O O . GLY A 1 324 ? 5.597 0.106 -16.986 1.00 87.44 324 GLY A O 1
ATOM 2294 N N . PHE A 1 325 ? 7.301 -1.313 -16.668 1.00 87.88 325 PHE A N 1
ATOM 2295 C CA . PHE A 1 325 ? 8.349 -0.336 -16.986 1.00 87.88 325 PHE A CA 1
ATOM 2296 C C . PHE A 1 325 ? 8.702 -0.337 -18.473 1.00 87.88 325 PHE A C 1
ATOM 2298 O O . PHE A 1 325 ? 8.522 -1.333 -19.177 1.00 87.88 325 PHE A O 1
ATOM 2305 N N . THR A 1 326 ? 9.229 0.793 -18.952 1.00 90.62 326 THR A N 1
ATOM 2306 C CA . THR A 1 326 ? 9.728 0.935 -20.325 1.00 90.62 326 THR A CA 1
ATOM 2307 C C . THR A 1 326 ? 11.245 1.063 -20.344 1.00 90.62 326 THR A C 1
ATOM 2309 O O . THR A 1 326 ? 11.822 1.910 -19.668 1.00 90.62 326 THR A O 1
ATOM 2312 N N . TYR A 1 327 ? 11.881 0.240 -21.170 1.00 94.31 327 TYR A N 1
ATOM 2313 C CA . TYR A 1 327 ? 13.327 0.182 -21.349 1.00 94.31 327 TYR A CA 1
ATOM 2314 C C . TYR A 1 327 ? 13.695 0.498 -22.791 1.00 94.31 327 TYR A C 1
ATOM 2316 O O . TYR A 1 327 ? 12.990 0.076 -23.706 1.00 94.31 327 TYR A O 1
ATOM 2324 N N . THR A 1 328 ? 14.814 1.180 -23.012 1.00 95.38 328 THR A N 1
ATOM 2325 C CA . THR A 1 328 ? 15.336 1.442 -24.357 1.00 95.38 328 THR A CA 1
ATOM 2326 C C . THR A 1 328 ? 16.747 0.894 -24.488 1.00 95.38 328 THR A C 1
ATOM 2328 O O . THR A 1 328 ? 17.677 1.388 -23.866 1.00 95.38 328 THR A O 1
ATOM 2331 N N . PHE A 1 329 ? 16.918 -0.105 -25.347 1.00 97.31 329 PHE A N 1
ATOM 2332 C CA . PHE A 1 329 ? 18.218 -0.625 -25.745 1.00 97.31 329 PHE A CA 1
ATOM 2333 C C . PHE A 1 329 ? 18.725 0.184 -26.941 1.00 97.31 329 PHE A C 1
ATOM 2335 O O . PHE A 1 329 ? 18.183 0.103 -28.054 1.00 97.31 329 PHE A O 1
ATOM 2342 N N . ILE A 1 330 ? 19.761 0.977 -26.700 1.00 97.31 330 ILE A N 1
ATOM 2343 C CA . ILE A 1 330 ? 20.367 1.878 -27.670 1.00 97.31 330 ILE A CA 1
ATOM 2344 C C . ILE A 1 330 ? 21.339 1.081 -28.546 1.00 97.31 330 ILE A C 1
ATOM 2346 O O . ILE A 1 330 ? 22.360 0.594 -28.080 1.00 97.31 330 ILE A O 1
ATOM 2350 N N . GLN A 1 331 ? 21.036 0.976 -29.840 1.00 98.00 331 GLN A N 1
ATOM 2351 C CA . GLN A 1 331 ? 21.838 0.282 -30.859 1.00 98.00 331 GLN A CA 1
ATOM 2352 C C . GLN A 1 331 ? 22.473 1.279 -31.848 1.00 98.00 331 GLN A C 1
ATOM 2354 O O . GLN A 1 331 ? 22.592 0.994 -33.046 1.00 98.00 331 GLN A O 1
ATOM 2359 N N . SER A 1 332 ? 22.816 2.483 -31.380 1.00 96.81 332 SER A N 1
ATOM 2360 C CA . SER A 1 332 ? 23.416 3.547 -32.196 1.00 96.81 332 SER A CA 1
ATOM 2361 C C . SER A 1 332 ? 24.900 3.315 -32.490 1.00 96.81 332 SER A C 1
ATOM 2363 O O . SER A 1 332 ? 25.397 3.804 -33.502 1.00 96.81 332 SER A O 1
ATOM 2365 N N . ASP A 1 333 ? 25.604 2.537 -31.662 1.00 98.12 333 ASP A N 1
ATOM 2366 C CA . ASP A 1 333 ? 27.012 2.221 -31.892 1.00 98.12 333 ASP A CA 1
ATOM 2367 C C . ASP A 1 333 ? 27.194 1.368 -33.154 1.00 98.12 333 ASP A C 1
ATOM 2369 O O . ASP A 1 333 ? 26.495 0.369 -33.347 1.00 98.12 333 ASP A O 1
ATOM 2373 N N . THR A 1 334 ? 28.173 1.741 -33.986 1.00 97.94 334 THR A N 1
ATOM 2374 C CA . THR A 1 334 ? 28.456 1.123 -35.294 1.00 97.94 334 THR A CA 1
ATOM 2375 C C . THR A 1 334 ? 28.651 -0.393 -35.253 1.00 97.94 334 THR A C 1
ATOM 2377 O O . THR A 1 334 ? 28.341 -1.064 -36.244 1.00 97.94 334 THR A O 1
ATOM 2380 N N . SER A 1 335 ? 29.090 -0.953 -34.122 1.00 97.88 335 SER A N 1
ATOM 2381 C CA . SER A 1 335 ? 29.234 -2.398 -33.914 1.00 97.88 335 SER A CA 1
ATOM 2382 C C . SER A 1 335 ? 27.910 -3.168 -34.062 1.00 97.88 335 SER A C 1
ATOM 2384 O O . SER A 1 335 ? 27.916 -4.335 -34.450 1.00 97.88 335 SER A O 1
ATOM 2386 N N . ASN A 1 336 ? 26.762 -2.505 -33.888 1.00 97.69 336 ASN A N 1
ATOM 2387 C CA . ASN A 1 336 ? 25.435 -3.104 -34.052 1.00 97.69 336 ASN A CA 1
ATOM 2388 C C . ASN A 1 336 ? 24.959 -3.200 -35.511 1.00 97.69 336 ASN A C 1
ATOM 2390 O O . ASN A 1 336 ? 23.954 -3.861 -35.770 1.00 97.69 336 ASN A O 1
ATOM 2394 N N . SER A 1 337 ? 25.651 -2.584 -36.484 1.00 97.00 337 SER A N 1
ATOM 2395 C CA . SER A 1 337 ? 25.181 -2.479 -37.887 1.00 97.00 337 SER A CA 1
ATOM 2396 C C . SER A 1 337 ? 24.809 -3.824 -38.522 1.00 97.00 337 SER A C 1
ATOM 2398 O O . SER A 1 337 ? 23.919 -3.898 -39.367 1.00 97.00 337 SER A O 1
ATOM 2400 N N . TYR A 1 338 ? 25.498 -4.893 -38.120 1.00 96.25 338 TYR A N 1
ATOM 2401 C CA . TYR A 1 338 ? 25.243 -6.260 -38.580 1.00 96.25 338 TYR A CA 1
ATOM 2402 C C . TYR A 1 338 ? 24.844 -7.213 -37.443 1.00 96.25 338 TYR A C 1
ATOM 2404 O O . TYR A 1 338 ? 24.665 -8.414 -37.657 1.00 96.25 338 TYR A O 1
ATOM 2412 N N . HIS A 1 339 ? 24.638 -6.668 -36.245 1.00 97.75 339 HIS A N 1
ATOM 2413 C CA . HIS A 1 339 ? 24.301 -7.410 -35.037 1.00 97.75 339 HIS A CA 1
ATOM 2414 C C . HIS A 1 339 ? 23.086 -6.791 -34.324 1.00 97.75 339 HIS A C 1
ATOM 2416 O O . HIS A 1 339 ? 23.216 -6.303 -33.204 1.00 97.75 339 HIS A O 1
ATOM 2422 N N . PRO A 1 340 ? 21.894 -6.778 -34.951 1.00 97.31 340 PRO A N 1
ATOM 2423 C CA . PRO A 1 340 ? 20.704 -6.246 -34.303 1.00 97.31 340 PRO A CA 1
ATOM 2424 C C . PRO A 1 340 ? 20.307 -7.109 -33.106 1.00 97.31 340 PRO A C 1
ATOM 2426 O O . PRO A 1 340 ? 20.085 -8.310 -33.275 1.00 97.31 340 PRO A O 1
ATOM 2429 N N . ILE A 1 341 ? 20.125 -6.499 -31.935 1.00 97.56 341 ILE A N 1
ATOM 2430 C CA . ILE A 1 341 ? 19.541 -7.176 -30.775 1.00 97.56 341 ILE A CA 1
ATOM 2431 C C . ILE A 1 341 ? 18.018 -7.287 -30.949 1.00 97.56 341 ILE A C 1
ATOM 2433 O O . ILE A 1 341 ? 17.347 -6.364 -31.434 1.00 97.56 341 ILE A O 1
ATOM 2437 N N . ARG A 1 342 ? 17.465 -8.447 -30.605 1.00 97.81 342 ARG A N 1
ATOM 2438 C CA . ARG A 1 342 ? 16.035 -8.784 -30.633 1.00 97.81 342 ARG A CA 1
ATOM 2439 C C . ARG A 1 342 ? 15.669 -9.528 -29.357 1.00 97.81 342 ARG A C 1
ATOM 2441 O O . ARG A 1 342 ? 16.543 -10.109 -28.727 1.00 97.81 342 ARG A O 1
ATOM 2448 N N . LEU A 1 343 ? 14.386 -9.541 -29.004 1.00 98.50 343 LEU A N 1
ATOM 2449 C CA . LEU A 1 343 ? 13.869 -10.300 -27.860 1.00 98.50 343 LEU A CA 1
ATOM 2450 C C . LEU A 1 343 ? 13.170 -11.583 -28.314 1.00 98.50 343 LEU A C 1
ATOM 2452 O O . LEU A 1 343 ? 12.630 -11.632 -29.417 1.00 98.50 343 LEU A O 1
ATOM 2456 N N . SER A 1 344 ? 13.159 -12.612 -27.472 1.00 98.56 344 SER A N 1
ATOM 2457 C CA . SER A 1 344 ? 12.501 -13.902 -27.707 1.00 98.56 344 SER A CA 1
ATOM 2458 C C . SER A 1 344 ? 12.117 -14.571 -26.384 1.00 98.56 344 SER A C 1
ATOM 2460 O O . SER A 1 344 ? 12.800 -14.397 -25.381 1.00 98.56 344 SER A O 1
ATOM 2462 N N . ALA A 1 345 ? 11.059 -15.385 -26.384 1.00 97.94 345 ALA A N 1
ATOM 2463 C CA . ALA A 1 345 ? 10.729 -16.278 -25.263 1.00 97.94 345 ALA A CA 1
ATOM 2464 C C . ALA A 1 345 ? 11.538 -17.593 -25.279 1.00 97.94 345 ALA A C 1
ATOM 2466 O O . ALA A 1 345 ? 11.505 -18.372 -24.331 1.00 97.94 345 ALA A O 1
ATOM 2467 N N . THR A 1 346 ? 12.266 -17.856 -26.362 1.00 98.19 346 THR A N 1
ATOM 2468 C CA . THR A 1 346 ? 13.138 -19.023 -26.541 1.00 98.19 346 THR A CA 1
ATOM 2469 C C . THR A 1 346 ? 14.593 -18.578 -26.585 1.00 98.19 346 THR A C 1
ATOM 2471 O O . THR A 1 346 ? 14.913 -17.606 -27.277 1.00 98.19 346 THR A O 1
ATOM 2474 N N . SER A 1 347 ? 15.462 -19.304 -25.876 1.00 97.38 347 SER A N 1
ATOM 2475 C CA . SER A 1 347 ? 16.912 -19.092 -25.908 1.00 97.38 347 SER A CA 1
ATOM 2476 C C . SER A 1 347 ? 17.434 -19.134 -27.348 1.00 97.38 347 SER A C 1
ATOM 2478 O O . SER A 1 347 ? 16.968 -19.937 -28.153 1.00 97.38 347 SER A O 1
ATOM 2480 N N . ASP A 1 348 ? 18.354 -18.227 -27.678 1.00 96.94 348 ASP A N 1
ATOM 2481 C CA . ASP A 1 348 ? 18.893 -18.015 -29.032 1.00 96.94 348 ASP A CA 1
ATOM 2482 C C . ASP A 1 348 ? 17.841 -17.662 -30.110 1.00 96.94 348 ASP A C 1
ATOM 2484 O O . ASP A 1 348 ? 18.065 -17.779 -31.317 1.00 96.94 348 ASP A O 1
ATOM 2488 N N . GLY A 1 349 ? 16.655 -17.215 -29.693 1.00 97.62 349 GLY A N 1
ATOM 2489 C CA . GLY A 1 349 ? 15.648 -16.655 -30.586 1.00 97.62 349 GLY A CA 1
ATOM 2490 C C . GLY A 1 349 ? 15.256 -17.562 -31.745 1.00 97.62 349 GLY A C 1
ATOM 2491 O O . GLY A 1 349 ? 14.958 -18.744 -31.579 1.00 97.62 349 GLY A O 1
ATOM 2492 N N . THR A 1 350 ? 15.261 -16.992 -32.949 1.00 97.62 350 THR A N 1
ATOM 2493 C CA . THR A 1 350 ? 14.948 -17.712 -34.192 1.00 97.62 350 THR A CA 1
ATOM 2494 C C . THR A 1 350 ? 15.987 -18.767 -34.563 1.00 97.62 350 THR A C 1
ATOM 2496 O O . THR A 1 350 ? 15.687 -19.657 -35.356 1.00 97.62 350 THR A O 1
ATOM 2499 N N . HIS A 1 351 ? 17.196 -18.696 -34.003 1.00 97.69 351 HIS A N 1
ATOM 2500 C CA . HIS A 1 351 ? 18.227 -19.713 -34.196 1.00 97.69 351 HIS A CA 1
ATOM 2501 C C . HIS A 1 351 ? 17.988 -20.932 -33.291 1.00 97.69 351 HIS A C 1
ATOM 2503 O O . HIS A 1 351 ? 18.211 -22.062 -33.722 1.00 97.69 351 HIS A O 1
ATOM 2509 N N . GLY A 1 352 ? 17.418 -20.715 -32.101 1.00 96.50 352 GLY A N 1
ATOM 2510 C CA . GLY A 1 352 ? 16.964 -21.760 -31.176 1.00 96.50 352 GLY A CA 1
ATOM 2511 C C . GLY A 1 352 ? 15.592 -22.368 -31.499 1.00 96.50 352 GLY A C 1
ATOM 2512 O O . GLY A 1 352 ? 15.047 -23.117 -30.691 1.00 96.50 352 GLY A O 1
ATOM 2513 N N . GLY A 1 353 ? 15.008 -22.053 -32.662 1.00 96.75 353 GLY A N 1
ATOM 2514 C CA . GLY A 1 353 ? 13.681 -22.533 -33.074 1.00 96.75 353 GLY A CA 1
ATOM 2515 C C . GLY A 1 353 ? 12.500 -21.738 -32.504 1.00 96.75 353 GLY A C 1
ATOM 2516 O O . GLY A 1 353 ? 11.354 -22.148 -32.686 1.00 96.75 353 GLY A O 1
ATOM 2517 N N . GLY A 1 354 ? 12.763 -20.614 -31.835 1.00 97.19 354 GLY A N 1
ATOM 2518 C CA . GLY A 1 354 ? 11.748 -19.669 -31.381 1.00 97.19 354 GLY A CA 1
ATOM 2519 C C . GLY A 1 354 ? 11.371 -18.625 -32.432 1.00 97.19 354 GLY A C 1
ATOM 2520 O O . GLY A 1 354 ? 11.733 -18.700 -33.607 1.00 97.19 354 GLY A O 1
ATOM 2521 N N . SER A 1 355 ? 10.651 -17.602 -31.985 1.00 97.62 355 SER A N 1
ATOM 2522 C CA . SER A 1 355 ? 10.278 -16.430 -32.778 1.00 97.62 355 SER A CA 1
ATOM 2523 C C . SER A 1 355 ? 10.612 -15.151 -32.021 1.00 97.62 355 SER A C 1
ATOM 2525 O O . SER A 1 355 ? 10.728 -15.160 -30.796 1.00 97.62 355 SER A O 1
ATOM 2527 N N . ALA A 1 356 ? 10.721 -14.035 -32.742 1.00 97.25 356 ALA A N 1
ATOM 2528 C CA . ALA A 1 356 ? 10.861 -12.733 -32.104 1.00 97.25 356 ALA A CA 1
ATOM 2529 C C . ALA A 1 356 ? 9.662 -12.455 -31.178 1.00 97.25 356 ALA A C 1
ATOM 2531 O O . ALA A 1 356 ? 8.509 -12.658 -31.564 1.00 97.25 356 ALA A O 1
ATOM 2532 N N . TYR A 1 357 ? 9.945 -11.983 -29.969 1.00 98.19 357 TYR A N 1
ATOM 2533 C CA . TYR A 1 357 ? 8.966 -11.456 -29.032 1.00 98.19 357 TYR A CA 1
ATOM 2534 C C . TYR A 1 357 ? 8.609 -10.028 -29.451 1.00 98.19 357 TYR A C 1
ATOM 2536 O O . TYR A 1 357 ? 9.494 -9.183 -29.611 1.00 98.19 357 TYR A O 1
ATOM 2544 N N . THR A 1 358 ? 7.322 -9.779 -29.681 1.00 97.50 358 THR A N 1
ATOM 2545 C CA . THR A 1 358 ? 6.830 -8.513 -30.248 1.00 97.50 358 THR A CA 1
ATOM 2546 C C . THR A 1 358 ? 5.915 -7.738 -29.310 1.00 97.50 358 THR A C 1
ATOM 2548 O O . THR A 1 358 ? 5.671 -6.562 -29.555 1.00 97.50 358 THR A O 1
ATOM 2551 N N . ASP A 1 359 ? 5.386 -8.374 -28.266 1.00 97.44 359 ASP A N 1
ATOM 2552 C CA . ASP A 1 359 ? 4.456 -7.719 -27.349 1.00 97.44 359 ASP A CA 1
ATOM 2553 C C . ASP A 1 359 ? 5.181 -6.654 -26.516 1.00 97.44 359 ASP A C 1
ATOM 2555 O O . ASP A 1 359 ? 6.222 -6.929 -25.926 1.00 97.44 359 ASP A O 1
ATOM 2559 N N . GLY A 1 360 ? 4.686 -5.418 -26.532 1.00 96.12 360 GLY A N 1
ATOM 2560 C CA . GLY A 1 360 ? 5.355 -4.273 -25.906 1.00 96.12 360 GLY A CA 1
ATOM 2561 C C . GLY A 1 360 ? 6.689 -3.844 -26.540 1.00 96.12 360 GLY A C 1
ATOM 2562 O O . GLY A 1 360 ? 7.339 -2.947 -26.007 1.00 96.12 360 GLY A O 1
ATOM 2563 N N . VAL A 1 361 ? 7.123 -4.443 -27.661 1.00 97.62 361 VAL A N 1
ATOM 2564 C CA . VAL A 1 361 ? 8.421 -4.150 -28.300 1.00 97.62 361 VAL A CA 1
ATOM 2565 C C . VAL A 1 361 ? 8.251 -3.287 -29.549 1.00 97.62 361 VAL A C 1
ATOM 2567 O O . VAL A 1 361 ? 7.533 -3.646 -30.479 1.00 97.62 361 VAL A O 1
ATOM 2570 N N . THR A 1 362 ? 8.994 -2.184 -29.625 1.00 96.56 362 THR A N 1
ATOM 2571 C CA . THR A 1 362 ? 9.088 -1.314 -30.804 1.00 96.56 362 THR A CA 1
ATOM 2572 C C . THR A 1 362 ? 10.541 -1.175 -31.247 1.00 96.56 362 THR A C 1
ATOM 2574 O O . THR A 1 362 ? 11.424 -0.928 -30.432 1.00 96.56 362 THR A O 1
ATOM 2577 N N . TYR A 1 363 ? 10.791 -1.284 -32.553 1.00 95.25 363 TYR A N 1
ATOM 2578 C CA . TYR A 1 363 ? 12.103 -1.030 -33.152 1.00 95.25 363 TYR A CA 1
ATOM 2579 C C . TYR A 1 363 ? 12.039 0.221 -34.024 1.00 95.25 363 TYR A C 1
ATOM 2581 O O . TYR A 1 363 ? 11.175 0.320 -34.896 1.00 95.25 363 TYR A O 1
ATOM 2589 N N . THR A 1 364 ? 12.961 1.159 -33.826 1.00 95.56 364 THR A N 1
ATOM 2590 C CA . THR A 1 364 ? 13.061 2.378 -34.643 1.00 95.56 364 THR A CA 1
ATOM 2591 C C . THR A 1 364 ? 14.499 2.634 -35.085 1.00 95.56 364 THR A C 1
ATOM 2593 O O . THR A 1 364 ? 15.440 2.028 -34.572 1.00 95.56 364 THR A O 1
ATOM 2596 N N . GLY A 1 365 ? 14.669 3.510 -36.078 1.00 96.25 365 GLY A N 1
ATOM 2597 C CA . GLY A 1 365 ? 15.982 3.893 -36.594 1.00 96.25 365 GLY A CA 1
ATOM 2598 C C . GLY A 1 365 ? 16.719 2.771 -37.332 1.00 96.25 365 GLY A C 1
ATOM 2599 O O . GLY A 1 365 ? 16.123 1.807 -37.808 1.00 96.25 365 GLY A O 1
ATOM 2600 N N . THR A 1 366 ? 18.033 2.936 -37.487 1.00 96.88 366 THR A N 1
ATOM 2601 C CA . THR A 1 366 ? 18.922 1.971 -38.159 1.00 96.88 366 THR A CA 1
ATOM 2602 C C . THR A 1 366 ? 20.009 1.514 -37.194 1.00 96.88 366 THR A C 1
ATOM 2604 O O . THR A 1 366 ? 20.760 2.353 -36.690 1.00 96.88 366 THR A O 1
ATOM 2607 N N . GLN A 1 367 ? 20.107 0.205 -36.925 1.00 96.75 367 GLN A N 1
ATOM 2608 C CA . GLN A 1 367 ? 21.171 -0.342 -36.074 1.00 96.75 367 GLN A CA 1
ATOM 2609 C C . GLN A 1 367 ? 22.548 0.057 -36.604 1.00 96.75 367 GLN A C 1
ATOM 2611 O O . GLN A 1 367 ? 22.772 0.057 -37.814 1.00 96.75 367 GLN A O 1
ATOM 2616 N N . GLY A 1 368 ? 23.457 0.423 -35.703 1.00 96.56 368 GLY A N 1
ATOM 2617 C CA . GLY A 1 368 ? 24.752 0.980 -36.081 1.00 96.56 368 GLY A CA 1
ATOM 2618 C C . GLY A 1 368 ? 24.783 2.496 -36.267 1.00 96.56 368 GLY A C 1
ATOM 2619 O O . GLY A 1 368 ? 25.829 3.036 -36.621 1.00 96.56 368 GLY A O 1
ATOM 2620 N N . SER A 1 369 ? 23.646 3.182 -36.097 1.00 97.19 369 SER A N 1
ATOM 2621 C CA . SER A 1 369 ? 23.569 4.641 -36.217 1.00 97.19 369 SER A CA 1
ATOM 2622 C C . SER A 1 369 ? 22.508 5.270 -35.309 1.00 97.19 369 SER A C 1
ATOM 2624 O O . SER A 1 369 ? 22.842 6.047 -34.425 1.00 97.19 369 SER A O 1
ATOM 2626 N N . SER A 1 370 ? 21.230 4.940 -35.501 1.00 96.25 370 SER A N 1
ATOM 2627 C CA . SER A 1 370 ? 20.093 5.526 -34.763 1.00 96.25 370 SER A CA 1
ATOM 2628 C C . SER A 1 370 ? 19.128 4.472 -34.221 1.00 96.25 370 SER A C 1
ATOM 2630 O O . SER A 1 370 ? 17.999 4.788 -33.859 1.00 96.25 370 SER A O 1
ATOM 2632 N N . GLY A 1 371 ? 19.544 3.205 -34.246 1.00 97.06 371 GLY A N 1
ATOM 2633 C CA . GLY A 1 371 ? 18.706 2.066 -33.910 1.00 97.06 371 GLY A CA 1
ATOM 2634 C C . GLY A 1 371 ? 18.325 2.066 -32.439 1.00 97.06 371 GLY A C 1
ATOM 2635 O O . GLY A 1 371 ? 19.202 2.149 -31.585 1.00 97.06 371 GLY A O 1
ATOM 2636 N N . LEU A 1 372 ? 17.039 1.904 -32.153 1.00 96.75 372 LEU A N 1
ATOM 2637 C CA . LEU A 1 372 ? 16.509 1.724 -30.805 1.00 96.75 372 LEU A CA 1
ATOM 2638 C C . LEU A 1 372 ? 15.620 0.481 -30.775 1.00 96.75 372 LEU A C 1
ATOM 2640 O O . LEU A 1 372 ? 14.881 0.208 -31.726 1.00 96.75 372 LEU A O 1
ATOM 2644 N N . LEU A 1 373 ? 15.685 -0.261 -29.674 1.00 97.44 373 LEU A N 1
ATOM 2645 C CA . LEU A 1 373 ? 14.656 -1.216 -29.272 1.00 97.44 373 LEU A CA 1
ATOM 2646 C C . LEU A 1 373 ? 14.041 -0.674 -27.985 1.00 97.44 373 LEU A C 1
ATOM 2648 O O . LEU A 1 373 ? 14.709 -0.638 -26.958 1.00 97.44 373 LEU A O 1
ATOM 2652 N N . THR A 1 374 ? 12.781 -0.259 -28.042 1.00 96.06 374 THR A N 1
ATOM 2653 C CA . THR A 1 374 ? 12.005 0.137 -26.864 1.00 96.06 374 THR A CA 1
ATOM 2654 C C . THR A 1 374 ? 11.116 -1.025 -26.448 1.00 96.06 374 THR A C 1
ATOM 2656 O O . THR A 1 374 ? 10.410 -1.587 -27.284 1.00 96.06 374 THR A O 1
ATOM 2659 N N . PHE A 1 375 ? 11.157 -1.398 -25.175 1.00 97.00 375 PHE A N 1
ATOM 2660 C CA . PHE A 1 375 ? 10.369 -2.477 -24.603 1.00 97.00 375 PHE A CA 1
ATOM 2661 C C . PHE A 1 375 ? 9.608 -1.978 -23.378 1.00 97.00 375 PHE A C 1
ATOM 2663 O O . PHE A 1 375 ? 10.194 -1.769 -22.318 1.00 97.00 375 PHE A O 1
ATOM 2670 N N . THR A 1 376 ? 8.301 -1.793 -23.531 1.00 94.62 376 THR A N 1
ATOM 2671 C CA . THR A 1 376 ? 7.377 -1.626 -22.408 1.00 94.62 376 THR A CA 1
ATOM 2672 C C . THR A 1 376 ? 6.965 -3.014 -21.953 1.00 94.62 376 THR A C 1
ATOM 2674 O O . THR A 1 376 ? 6.237 -3.689 -22.673 1.00 94.62 376 THR A O 1
ATOM 2677 N N . VAL A 1 377 ? 7.459 -3.460 -20.798 1.00 95.19 377 VAL A N 1
ATOM 2678 C CA . VAL A 1 377 ? 7.290 -4.840 -20.327 1.00 95.19 377 VAL A CA 1
ATOM 2679 C C . VAL A 1 377 ? 5.814 -5.104 -19.997 1.00 95.19 377 VAL A C 1
ATOM 2681 O O . VAL A 1 377 ? 5.310 -4.530 -19.027 1.00 95.19 377 VAL A O 1
ATOM 2684 N N . PRO A 1 378 ? 5.108 -5.980 -20.741 1.00 94.62 378 PRO A N 1
ATOM 2685 C CA . PRO A 1 378 ? 3.710 -6.284 -20.453 1.00 94.62 378 PRO A CA 1
ATOM 2686 C C . PRO A 1 378 ? 3.528 -6.893 -19.058 1.00 94.62 378 PRO A C 1
ATOM 2688 O O . PRO A 1 378 ? 4.367 -7.666 -18.589 1.00 94.62 378 PRO A O 1
ATOM 2691 N N . LEU A 1 379 ? 2.399 -6.611 -18.402 1.00 90.38 379 LEU A N 1
ATOM 2692 C CA . LEU A 1 379 ? 2.082 -7.193 -17.088 1.00 90.38 379 LEU A CA 1
ATOM 2693 C C . LEU A 1 379 ? 1.942 -8.727 -17.130 1.00 90.38 379 LEU A C 1
ATOM 2695 O O . LEU A 1 379 ? 2.148 -9.406 -16.132 1.00 90.38 379 LEU A O 1
ATOM 2699 N N . ASN A 1 380 ? 1.638 -9.292 -18.295 1.00 93.12 380 ASN A N 1
ATOM 2700 C CA . ASN A 1 380 ? 1.561 -10.731 -18.549 1.00 93.12 380 ASN A CA 1
ATOM 2701 C C . ASN A 1 380 ? 2.843 -11.306 -19.186 1.00 93.12 380 ASN A C 1
ATOM 2703 O O . ASN A 1 380 ? 2.826 -12.448 -19.650 1.00 93.12 380 ASN A O 1
ATOM 2707 N N . ALA A 1 381 ? 3.943 -10.546 -19.239 1.00 96.00 381 ALA A N 1
ATOM 2708 C CA . ALA A 1 381 ? 5.195 -11.028 -19.814 1.00 96.00 381 ALA A CA 1
ATOM 2709 C C . ALA A 1 381 ? 5.713 -12.281 -19.069 1.00 96.00 381 ALA A C 1
ATOM 2711 O O . ALA A 1 381 ? 5.645 -12.329 -17.828 1.00 96.00 381 ALA A O 1
ATOM 2712 N N . PRO A 1 382 ? 6.272 -13.278 -19.786 1.00 96.94 382 PRO A N 1
ATOM 2713 C CA . PRO A 1 382 ? 6.901 -14.445 -19.169 1.00 96.94 382 PRO A CA 1
ATOM 2714 C C . PRO A 1 382 ? 7.982 -14.041 -18.162 1.00 96.94 382 PRO A C 1
ATOM 2716 O O . PRO A 1 382 ? 8.663 -13.041 -18.358 1.00 96.94 382 PRO A O 1
ATOM 2719 N N . ALA A 1 383 ? 8.189 -14.842 -17.112 1.00 96.88 383 ALA A N 1
ATOM 2720 C CA . ALA A 1 383 ? 9.232 -14.584 -16.108 1.00 96.88 383 ALA A CA 1
ATOM 2721 C C . ALA A 1 383 ? 10.663 -14.625 -16.681 1.00 96.88 383 ALA A C 1
ATOM 2723 O O . ALA A 1 383 ? 11.593 -14.092 -16.078 1.00 96.88 383 ALA A O 1
ATOM 2724 N N . THR A 1 384 ? 10.842 -15.245 -17.849 1.00 97.75 384 THR A N 1
ATOM 2725 C CA . THR A 1 384 ? 12.120 -15.316 -18.552 1.00 97.75 384 THR A CA 1
ATOM 2726 C C . THR A 1 384 ? 11.919 -14.986 -20.022 1.00 97.75 384 THR A C 1
ATOM 2728 O O . THR A 1 384 ? 11.082 -15.585 -20.698 1.00 97.75 384 THR A O 1
ATOM 2731 N N . LEU A 1 385 ? 12.722 -14.049 -20.511 1.00 98.56 385 LEU A N 1
ATOM 2732 C CA . LEU A 1 385 ? 12.927 -13.762 -21.923 1.00 98.56 385 LEU A CA 1
ATOM 2733 C C . LEU A 1 385 ? 14.423 -13.870 -22.234 1.00 98.56 385 LEU A C 1
ATOM 2735 O O . LEU A 1 385 ? 15.259 -14.040 -21.349 1.00 98.56 385 LEU A O 1
ATOM 2739 N N . TYR A 1 386 ? 14.765 -13.766 -23.507 1.00 98.44 386 TYR A N 1
ATOM 2740 C CA . TYR A 1 386 ? 16.134 -13.783 -23.993 1.00 98.44 386 TYR A CA 1
ATOM 2741 C C . TYR A 1 386 ? 16.320 -12.644 -24.977 1.00 98.44 386 TYR A C 1
ATOM 2743 O O . TYR A 1 386 ? 15.451 -12.415 -25.825 1.00 98.44 386 TYR A O 1
ATOM 2751 N N . TYR A 1 387 ? 17.460 -11.967 -24.905 1.00 98.50 387 TYR A N 1
ATOM 2752 C CA . TYR A 1 387 ? 17.918 -11.170 -26.032 1.00 98.50 387 TYR A CA 1
ATOM 2753 C C . TYR A 1 387 ? 18.826 -12.019 -26.918 1.00 98.50 387 TYR A C 1
ATOM 2755 O O . TYR A 1 387 ? 19.567 -12.871 -26.434 1.00 98.50 387 TYR A O 1
ATOM 2763 N N . TYR A 1 388 ? 18.760 -11.807 -28.226 1.00 98.38 388 TYR A N 1
ATOM 2764 C CA . TYR A 1 388 ? 19.551 -12.540 -29.207 1.00 98.38 388 TYR A CA 1
ATOM 2765 C C . TYR A 1 388 ? 19.873 -11.662 -30.414 1.00 98.38 388 TYR A C 1
ATOM 2767 O O . TYR A 1 388 ? 19.188 -10.674 -30.692 1.00 98.38 388 TYR A O 1
ATOM 2775 N N . CYS A 1 389 ? 20.919 -12.022 -31.147 1.00 98.38 389 CYS A N 1
ATOM 2776 C CA . CYS A 1 389 ? 21.286 -11.356 -32.382 1.00 98.38 389 CYS A CA 1
ATOM 2777 C C . CYS A 1 389 ? 20.421 -11.889 -33.517 1.00 98.38 389 CYS A C 1
ATOM 2779 O O . CYS A 1 389 ? 20.350 -13.092 -33.740 1.00 98.38 389 CYS A O 1
ATOM 2781 N N . GLN A 1 390 ? 19.803 -11.000 -34.292 1.00 97.56 390 GLN A N 1
ATOM 2782 C CA . GLN A 1 390 ? 18.959 -11.403 -35.419 1.00 97.56 390 GLN A CA 1
ATOM 2783 C C . GLN A 1 390 ? 19.712 -12.231 -36.478 1.00 97.56 390 GLN A C 1
ATOM 2785 O O . GLN A 1 390 ? 19.103 -13.037 -37.179 1.00 97.56 390 GLN A O 1
ATOM 2790 N N . ASN A 1 391 ? 21.015 -11.978 -36.631 1.00 97.56 391 ASN A N 1
ATOM 2791 C CA . ASN A 1 391 ? 21.816 -12.501 -37.737 1.00 97.56 391 ASN A CA 1
ATOM 2792 C C . ASN A 1 391 ? 22.772 -13.630 -37.326 1.00 97.56 391 ASN A C 1
ATOM 2794 O O . ASN A 1 391 ? 23.238 -14.363 -38.199 1.00 97.56 391 ASN A O 1
ATOM 2798 N N . HIS A 1 392 ? 23.095 -13.760 -36.035 1.00 97.00 392 HIS A N 1
ATOM 2799 C CA . HIS A 1 392 ? 24.120 -14.682 -35.546 1.00 97.00 392 HIS A CA 1
ATOM 2800 C C . HIS A 1 392 ? 23.594 -15.507 -34.373 1.00 97.00 392 HIS A C 1
ATOM 2802 O O . HIS A 1 392 ? 23.149 -14.959 -33.369 1.00 97.00 392 HIS A O 1
ATOM 2808 N N . ALA A 1 393 ? 23.715 -16.827 -34.492 1.00 97.31 393 ALA A N 1
ATOM 2809 C CA . ALA A 1 393 ? 23.390 -17.761 -33.421 1.00 97.31 393 ALA A CA 1
ATOM 2810 C C . ALA A 1 393 ? 24.399 -17.676 -32.267 1.00 97.31 393 ALA A C 1
ATOM 2812 O O . ALA A 1 393 ? 25.583 -17.406 -32.487 1.00 97.31 393 ALA A O 1
ATOM 2813 N N . ASN A 1 394 ? 23.942 -18.008 -31.063 1.00 95.31 394 ASN A N 1
ATOM 2814 C CA . ASN A 1 394 ? 24.685 -18.005 -29.798 1.00 95.31 394 ASN A CA 1
ATOM 2815 C C . ASN A 1 394 ? 25.211 -16.628 -29.367 1.00 95.31 394 ASN A C 1
ATOM 2817 O O . ASN A 1 394 ? 26.124 -16.544 -28.551 1.00 95.31 394 ASN A O 1
ATOM 2821 N N . MET A 1 395 ? 24.640 -15.555 -29.910 1.00 97.06 395 MET A N 1
ATOM 2822 C CA . MET A 1 395 ? 25.005 -14.182 -29.582 1.00 97.06 395 MET A CA 1
ATOM 2823 C C . MET A 1 395 ? 23.827 -13.529 -28.860 1.00 97.06 395 MET A C 1
ATOM 2825 O O . MET A 1 395 ? 23.032 -12.800 -29.452 1.00 97.06 395 MET A O 1
ATOM 2829 N N . GLY A 1 396 ? 23.661 -13.863 -27.586 1.00 95.75 396 GLY A N 1
ATOM 2830 C CA . GLY A 1 396 ? 22.501 -13.483 -26.790 1.00 95.75 396 GLY A CA 1
ATOM 2831 C C . GLY A 1 396 ? 22.713 -13.751 -25.307 1.00 95.75 396 GLY A C 1
ATOM 2832 O O . GLY A 1 396 ? 23.789 -14.175 -24.899 1.00 95.75 396 GLY A O 1
ATOM 2833 N N . GLY A 1 397 ? 21.678 -13.519 -24.511 1.00 96.12 397 GLY A N 1
ATOM 2834 C CA . GLY A 1 397 ? 21.705 -13.724 -23.067 1.00 96.12 397 GLY A CA 1
ATOM 2835 C C . GLY A 1 397 ? 20.306 -13.721 -22.468 1.00 96.12 397 GLY A C 1
ATOM 2836 O O . GLY A 1 397 ? 19.301 -13.673 -23.187 1.00 96.12 397 GLY A O 1
ATOM 2837 N N . THR A 1 398 ? 20.239 -13.821 -21.144 1.00 97.56 398 THR A N 1
ATOM 2838 C CA . THR A 1 398 ? 18.980 -14.008 -20.417 1.00 97.56 398 THR A CA 1
ATOM 2839 C C . THR A 1 398 ? 18.439 -12.680 -19.900 1.00 97.56 398 THR A C 1
ATOM 2841 O O . THR A 1 398 ? 19.182 -11.798 -19.471 1.00 97.56 398 THR A O 1
ATOM 2844 N N . ILE A 1 399 ? 17.115 -12.554 -19.921 1.00 98.31 399 ILE A N 1
ATOM 2845 C CA . ILE A 1 399 ? 16.367 -11.478 -19.281 1.00 98.31 399 ILE A CA 1
ATOM 2846 C C . ILE A 1 399 ? 15.423 -12.100 -18.251 1.00 98.31 399 ILE A C 1
ATOM 2848 O O . ILE A 1 399 ? 14.534 -12.880 -18.596 1.00 98.31 399 ILE A O 1
ATOM 2852 N N . THR A 1 400 ? 15.588 -11.726 -16.990 1.00 97.62 400 THR A N 1
ATOM 2853 C CA . THR A 1 400 ? 14.667 -12.047 -15.898 1.00 97.62 400 THR A CA 1
ATOM 2854 C C . THR A 1 400 ? 13.605 -10.957 -15.794 1.00 97.62 400 THR A C 1
ATOM 2856 O O . THR A 1 400 ? 13.936 -9.775 -15.752 1.00 97.62 400 THR A O 1
ATOM 2859 N N . ILE A 1 401 ? 12.328 -11.337 -15.743 1.00 96.81 401 ILE A N 1
ATOM 2860 C CA . ILE A 1 401 ? 11.202 -10.405 -15.607 1.00 96.81 401 ILE A CA 1
ATOM 2861 C C . ILE A 1 401 ? 10.579 -10.529 -14.213 1.00 96.81 401 ILE A C 1
ATOM 2863 O O . ILE A 1 401 ? 10.089 -11.599 -13.841 1.00 96.81 401 ILE A O 1
ATOM 2867 N N . GLN A 1 402 ? 10.551 -9.426 -13.465 1.00 93.31 402 GLN A N 1
ATOM 2868 C CA . GLN A 1 402 ? 10.019 -9.340 -12.100 1.00 93.31 402 GLN A CA 1
ATOM 2869 C C . GLN A 1 402 ? 8.820 -8.387 -11.999 1.00 93.31 402 GLN A C 1
ATOM 2871 O O . GLN A 1 402 ? 8.609 -7.537 -12.864 1.00 93.31 402 GLN A O 1
ATOM 2876 N N . SER A 1 403 ? 8.035 -8.516 -10.930 1.00 87.88 403 SER A N 1
ATOM 2877 C CA . SER A 1 403 ? 7.015 -7.536 -10.534 1.00 87.88 403 SER A CA 1
ATOM 2878 C C . SER A 1 403 ? 7.514 -6.785 -9.296 1.00 87.88 403 SER A C 1
ATOM 2880 O O . SER A 1 403 ? 8.167 -7.380 -8.440 1.00 87.88 403 SER A O 1
ATOM 2882 N N . LEU A 1 404 ? 7.232 -5.485 -9.181 1.00 74.44 404 LEU A N 1
ATOM 2883 C CA . LEU A 1 404 ? 7.447 -4.769 -7.920 1.00 74.44 404 LEU A CA 1
ATOM 2884 C C . LEU A 1 404 ? 6.285 -5.102 -6.977 1.00 74.44 404 LEU A C 1
ATOM 2886 O O . LEU A 1 404 ? 5.133 -4.921 -7.361 1.00 74.44 404 LEU A O 1
ATOM 2890 N N . GLY A 1 405 ? 6.586 -5.589 -5.772 1.00 62.78 405 GLY A N 1
ATOM 2891 C CA . GLY A 1 405 ? 5.578 -5.931 -4.758 1.00 62.78 405 GLY A CA 1
ATOM 2892 C C . GLY A 1 405 ? 5.356 -7.427 -4.518 1.00 62.78 405 GLY A C 1
ATOM 2893 O O . GLY A 1 405 ? 4.604 -7.771 -3.612 1.00 62.78 405 GLY A O 1
ATOM 2894 N N . ASP A 1 406 ? 6.044 -8.314 -5.243 1.00 46.25 406 ASP A N 1
ATOM 2895 C CA . ASP A 1 406 ? 6.118 -9.729 -4.864 1.00 46.25 406 ASP A CA 1
ATOM 2896 C C . ASP A 1 406 ? 7.081 -9.867 -3.667 1.00 46.25 406 ASP A C 1
ATOM 2898 O O . ASP A 1 406 ? 8.269 -10.152 -3.826 1.00 46.25 406 ASP A O 1
ATOM 2902 N N . VAL A 1 407 ? 6.587 -9.585 -2.458 1.00 36.19 407 VAL A N 1
ATOM 2903 C CA . VAL A 1 407 ? 7.266 -9.960 -1.212 1.00 36.19 407 VAL A CA 1
ATOM 2904 C C . VAL A 1 407 ? 7.041 -11.460 -1.035 1.00 36.19 407 VAL A C 1
ATOM 2906 O O . VAL A 1 407 ? 5.906 -11.900 -0.863 1.00 36.19 407 VAL A O 1
ATOM 2909 N N . SER A 1 408 ? 8.111 -12.241 -1.183 1.00 42.69 408 SER A N 1
ATOM 2910 C CA . SER A 1 408 ? 8.110 -13.694 -0.968 1.00 42.69 408 SER A CA 1
ATOM 2911 C C . SER A 1 408 ? 7.856 -14.066 0.482 1.00 42.69 408 SER A C 1
ATOM 2913 O O . SER A 1 408 ? 8.497 -13.401 1.332 1.00 42.69 408 SER A O 1
#

Sequence (408 aa):
MKRIGKDAMATLLALMMTLTALSGCSGPDDESDKNDSNELEDWNVFLVQSEAELPECDSSTDGRLYYLSTDSGFRACSGGSWSNIDLTGPAGADGQDGSDGEQGPQGPAGADGQDGSDGEQGPQGPAGSDGLDGEDGTSFTIVGTVEETSDLGEIYIGNVGDAFYVNSTSHIHVWDGSYWIDLGNISGPLGPQGETGPPGPEGPIGPSGLDGANGTEGPPGADGDDGLNALVTTSALSVGSSGCPMGGNVVRIGMDDDGDGVLSTMEVDQTMYVCNGVNGVDGSDGADGADGVMPTVMEMEVTVSSMDFYIDGIQQADITLYRGFTYTFIQSDTSNSYHPIRLSATSDGTHGGGSAYTDGVTYTGTQGSSGLLTFTVPLNAPATLYYYCQNHANMGGTITIQSLGDVS

Foldseek 3Di:
DDDDDDDPPDPDPPPDDDDDDDDDDDDDDDDDDDDDPPDVPPQDEAEDQAPVPDDFLDPVQAQHKYQHNVVRFIWHRHPRDIDTDDPDDPPDDDDDDDDDDDDPDDDDDDDDDDDDDDDDDDDDDDDDDDDDDDDDDDAAAAPEEAAAPPVCDQDDPDDQRHWYQHNPQCWIWTHRRHDTDTPHHPDDPPPPDRPDDDDPPDPPDDPDDDDDPDDPDDPPDDDDDDDFDKDKDKDWFDQCDPQANNTFMKIFIFTPPVRPRDDDPVGTPDIDTDYDDDPDDDDDDDDPDDDPPADDAAEWEWADDPLEIATNHRTQDAAEDEAQHKYKYFQQAQRCQQWPKFKWQAAQAVVRVTHTDDVQWDWDDGGNHGIMIMHNHHPPHDQKMKIHTPRDGPHIHIYGYYYPPPPD

pLDDT: mean 70.47, std 23.51, range [31.92, 98.56]